Protein AF-A9VCC6-F1 (afdb_monomer_lite)

Structure (mmCIF, N/CA/C/O backbone):
data_AF-A9VCC6-F1
#
_entry.id   AF-A9VCC6-F1
#
loop_
_atom_site.group_PDB
_atom_site.id
_atom_site.type_symbol
_atom_site.label_atom_id
_atom_site.label_alt_id
_atom_site.label_comp_id
_atom_site.label_asym_id
_atom_site.label_entity_id
_atom_site.label_seq_id
_atom_site.pdbx_PDB_ins_code
_atom_site.Cartn_x
_atom_site.Cartn_y
_atom_site.Cartn_z
_atom_site.occupancy
_atom_site.B_iso_or_equiv
_atom_site.auth_seq_id
_atom_site.auth_comp_id
_atom_site.auth_asym_id
_atom_site.auth_atom_id
_atom_site.pdbx_PDB_model_num
ATOM 1 N N . MET A 1 1 ? 28.892 -19.113 26.379 1.00 31.61 1 MET A N 1
ATOM 2 C CA . MET A 1 1 ? 29.834 -18.063 25.938 1.00 31.61 1 MET A CA 1
ATOM 3 C C . MET A 1 1 ? 29.338 -17.506 24.613 1.00 31.61 1 MET A C 1
ATOM 5 O O . MET A 1 1 ? 29.480 -18.173 23.601 1.00 31.61 1 MET A O 1
ATOM 9 N N . ALA A 1 2 ? 28.656 -16.360 24.619 1.00 38.19 2 ALA A N 1
ATOM 10 C CA . ALA A 1 2 ? 28.318 -15.662 23.379 1.00 38.19 2 ALA A CA 1
ATOM 11 C C . ALA A 1 2 ? 29.526 -14.799 23.004 1.00 38.19 2 ALA A C 1
ATOM 13 O O . ALA A 1 2 ? 29.970 -14.008 23.838 1.00 38.19 2 ALA A O 1
ATOM 14 N N . ILE A 1 3 ? 30.080 -14.989 21.805 1.00 47.03 3 ILE A N 1
ATOM 15 C CA . ILE A 1 3 ? 31.127 -14.110 21.268 1.00 47.03 3 ILE A CA 1
ATOM 16 C C . ILE A 1 3 ? 30.560 -12.686 21.306 1.00 47.03 3 ILE A C 1
ATOM 18 O O . ILE A 1 3 ? 29.436 -12.491 20.832 1.00 47.03 3 ILE A O 1
ATOM 22 N N . PRO A 1 4 ? 31.257 -11.704 21.905 1.00 57.25 4 PRO A N 1
ATOM 23 C CA . PRO A 1 4 ? 30.722 -10.359 21.964 1.00 57.25 4 PRO A CA 1
ATOM 24 C C . PRO A 1 4 ? 30.518 -9.869 20.524 1.00 57.25 4 PRO A C 1
ATOM 26 O O . PRO A 1 4 ? 31.445 -9.968 19.722 1.00 57.25 4 PRO A O 1
ATOM 29 N N . PRO A 1 5 ? 29.332 -9.351 20.164 1.00 53.44 5 PRO A N 1
ATOM 30 C CA . PRO A 1 5 ? 29.028 -8.901 18.801 1.00 53.44 5 PRO A CA 1
ATOM 31 C C . PRO A 1 5 ? 30.029 -7.856 18.274 1.00 53.44 5 PRO A C 1
ATOM 33 O O . PRO A 1 5 ? 30.224 -7.741 17.068 1.00 53.44 5 PRO A O 1
ATOM 36 N N . LEU A 1 6 ? 30.732 -7.161 19.176 1.00 54.81 6 LEU A N 1
ATOM 37 C CA . LEU A 1 6 ? 31.874 -6.289 18.890 1.00 54.81 6 LEU A CA 1
ATOM 38 C C . LEU A 1 6 ? 33.010 -7.023 18.146 1.00 54.81 6 LEU A C 1
ATOM 40 O O . LEU A 1 6 ? 33.547 -6.508 17.173 1.00 54.81 6 LEU A O 1
ATOM 44 N N . LEU A 1 7 ? 33.339 -8.246 18.570 1.00 57.81 7 LEU A N 1
ATOM 45 C CA . LEU A 1 7 ? 34.404 -9.080 18.001 1.00 57.81 7 LEU A CA 1
ATOM 46 C C . LEU A 1 7 ? 34.049 -9.562 16.588 1.00 57.81 7 LEU A C 1
ATOM 48 O O . LEU A 1 7 ? 34.931 -9.709 15.751 1.00 57.81 7 LEU A O 1
ATOM 52 N N . VAL A 1 8 ? 32.755 -9.743 16.310 1.00 56.81 8 VAL A N 1
ATOM 53 C CA . VAL A 1 8 ? 32.250 -10.121 14.983 1.00 56.81 8 VAL A CA 1
ATOM 54 C C . VAL A 1 8 ? 32.246 -8.916 14.038 1.00 56.81 8 VAL A C 1
ATOM 56 O O . VAL A 1 8 ? 32.756 -9.017 12.930 1.00 56.81 8 VAL A O 1
ATOM 59 N N . CYS A 1 9 ? 31.782 -7.743 14.491 1.00 55.31 9 CYS A N 1
ATOM 60 C CA . CYS A 1 9 ? 31.846 -6.510 13.696 1.00 55.31 9 CYS A CA 1
ATOM 61 C C . CYS A 1 9 ? 33.290 -6.070 13.401 1.00 55.31 9 CYS A C 1
ATOM 63 O O . CYS A 1 9 ? 33.574 -5.625 12.289 1.00 55.31 9 CYS A O 1
ATOM 65 N N . LEU A 1 10 ? 34.194 -6.197 14.383 1.00 59.91 10 LEU A N 1
ATOM 66 C CA . LEU A 1 10 ? 35.633 -5.990 14.191 1.00 59.91 10 LEU A CA 1
ATOM 67 C C . LEU A 1 10 ? 36.215 -7.021 13.223 1.00 59.91 10 LEU A C 1
ATOM 69 O O . LEU A 1 10 ? 36.972 -6.646 12.332 1.00 59.91 10 LEU A O 1
ATOM 73 N N . GLY A 1 11 ? 35.832 -8.292 13.376 1.00 62.28 11 GLY A N 1
ATOM 74 C CA . GLY A 1 11 ? 36.264 -9.390 12.519 1.00 62.28 11 GLY A CA 1
ATOM 75 C C . GLY A 1 11 ? 35.897 -9.171 11.055 1.00 62.28 11 GLY A C 1
ATOM 76 O O . GLY A 1 11 ? 36.767 -9.291 10.203 1.00 62.28 11 GLY A O 1
ATOM 77 N N . ASP A 1 12 ? 34.659 -8.766 10.766 1.00 60.12 12 ASP A N 1
ATOM 78 C CA . ASP A 1 12 ? 34.152 -8.598 9.400 1.00 60.12 12 ASP A CA 1
ATOM 79 C C . ASP A 1 12 ? 34.855 -7.469 8.633 1.00 60.12 12 ASP A C 1
ATOM 81 O O . ASP A 1 12 ? 35.284 -7.657 7.495 1.00 60.12 12 ASP A O 1
ATOM 85 N N . GLY A 1 13 ? 34.977 -6.273 9.223 1.00 60.00 13 GLY A N 1
ATOM 86 C CA . GLY A 1 13 ? 35.640 -5.167 8.526 1.00 60.00 13 GLY A CA 1
ATOM 87 C C . GLY A 1 13 ? 37.163 -5.320 8.486 1.00 60.00 13 GLY A C 1
ATOM 88 O O . GLY A 1 13 ? 37.767 -4.938 7.487 1.00 60.00 13 GLY A O 1
ATOM 89 N N . ALA A 1 14 ? 37.778 -5.957 9.490 1.00 64.31 14 ALA A N 1
ATOM 90 C CA . ALA A 1 14 ? 39.187 -6.340 9.422 1.00 64.31 14 ALA A CA 1
ATOM 91 C C . ALA A 1 14 ? 39.440 -7.399 8.336 1.00 64.31 14 ALA A C 1
ATOM 93 O O . ALA A 1 14 ? 40.446 -7.306 7.643 1.00 64.31 14 ALA A O 1
ATOM 94 N N . LEU A 1 15 ? 38.517 -8.347 8.125 1.00 64.06 15 LEU A N 1
ATOM 95 C CA . LEU A 1 15 ? 38.598 -9.343 7.050 1.00 64.06 15 LEU A CA 1
ATOM 96 C C . LEU A 1 15 ? 38.548 -8.702 5.665 1.00 64.06 15 LEU A C 1
ATOM 98 O O . LEU A 1 15 ? 39.343 -9.068 4.809 1.00 64.06 15 LEU A O 1
ATOM 102 N N . VAL A 1 16 ? 37.657 -7.730 5.444 1.00 61.69 16 VAL A N 1
ATOM 103 C CA . VAL A 1 16 ? 37.556 -7.019 4.155 1.00 61.69 16 VAL A CA 1
ATOM 104 C C . VAL A 1 16 ? 38.822 -6.203 3.873 1.00 61.69 16 VAL A C 1
ATOM 106 O O . VAL A 1 16 ? 39.319 -6.221 2.749 1.00 61.69 16 VAL A O 1
ATOM 109 N N . ILE A 1 17 ? 39.379 -5.537 4.891 1.00 63.25 17 ILE A N 1
ATOM 110 C CA . ILE A 1 17 ? 40.628 -4.769 4.769 1.00 63.25 17 ILE A CA 1
ATOM 111 C C . ILE A 1 17 ? 41.824 -5.708 4.544 1.00 63.25 17 ILE A C 1
ATOM 113 O O . ILE A 1 17 ? 42.628 -5.468 3.650 1.00 63.25 17 ILE A O 1
ATOM 117 N N . LEU A 1 18 ? 41.922 -6.808 5.295 1.00 63.03 18 LEU A N 1
ATOM 118 C CA . LEU A 1 18 ? 42.978 -7.814 5.150 1.00 63.03 18 LEU A CA 1
ATOM 119 C C . LEU A 1 18 ? 42.931 -8.479 3.769 1.00 63.03 18 LEU A C 1
ATOM 121 O O . LEU A 1 18 ? 43.960 -8.611 3.113 1.00 63.03 18 LEU A O 1
ATOM 125 N N . PHE A 1 19 ? 41.740 -8.860 3.302 1.00 60.66 19 PHE A N 1
ATOM 126 C CA . PHE A 1 19 ? 41.554 -9.460 1.984 1.00 60.66 19 PHE A CA 1
ATOM 127 C C . PHE A 1 19 ? 41.899 -8.459 0.876 1.00 60.66 19 PHE A C 1
ATOM 129 O O . PHE A 1 19 ? 42.545 -8.841 -0.093 1.00 60.66 19 PHE A O 1
ATOM 136 N N . PHE A 1 20 ? 41.578 -7.169 1.042 1.00 61.38 20 PHE A N 1
ATOM 137 C CA . PHE A 1 20 ? 42.035 -6.119 0.130 1.00 61.38 20 PHE A CA 1
ATOM 138 C C . PHE A 1 20 ? 43.553 -5.933 0.146 1.00 61.38 20 PHE A C 1
ATOM 140 O O . PHE A 1 20 ? 44.123 -5.798 -0.920 1.00 61.38 20 PHE A O 1
ATOM 147 N N . PHE A 1 21 ? 44.240 -5.985 1.288 1.00 61.56 21 PHE A N 1
ATOM 148 C CA . PHE A 1 21 ? 45.708 -5.896 1.308 1.00 61.56 21 PHE A CA 1
ATOM 149 C C . PHE A 1 21 ? 46.382 -7.121 0.671 1.00 61.56 21 PHE A C 1
ATOM 151 O O . PHE A 1 21 ? 47.362 -6.970 -0.049 1.00 61.56 21 PHE A O 1
ATOM 158 N N . ILE A 1 22 ? 45.830 -8.322 0.870 1.00 60.31 22 ILE A N 1
ATOM 159 C CA . ILE A 1 22 ? 46.316 -9.557 0.230 1.00 60.31 22 ILE A CA 1
ATOM 160 C C . ILE A 1 22 ? 46.084 -9.523 -1.294 1.00 60.31 22 ILE A C 1
ATOM 162 O O . ILE A 1 22 ? 46.906 -10.022 -2.057 1.00 60.31 22 ILE A O 1
ATOM 166 N N . THR A 1 23 ? 44.979 -8.917 -1.741 1.00 54.88 23 THR A N 1
ATOM 167 C CA . THR A 1 23 ? 44.544 -8.892 -3.151 1.00 54.88 23 THR A CA 1
ATOM 168 C C . THR A 1 23 ? 45.076 -7.683 -3.931 1.00 54.88 23 THR A C 1
ATOM 170 O O . THR A 1 23 ? 45.460 -7.797 -5.092 1.00 54.88 23 THR A O 1
ATOM 173 N N . GLY A 1 24 ? 45.091 -6.517 -3.292 1.00 48.22 24 GLY A N 1
ATOM 174 C CA . GLY A 1 24 ? 45.407 -5.201 -3.844 1.00 48.22 24 GLY A CA 1
ATOM 175 C C . GLY A 1 24 ? 46.899 -4.990 -4.059 1.00 48.22 24 GLY A C 1
ATOM 176 O O . GLY A 1 24 ? 47.271 -4.507 -5.121 1.00 48.22 24 GLY A O 1
ATOM 177 N N . LEU A 1 25 ? 47.761 -5.490 -3.163 1.00 46.91 25 LEU A N 1
ATOM 178 C CA . LEU A 1 25 ? 49.216 -5.462 -3.378 1.00 46.91 25 LEU A CA 1
ATOM 179 C C . LEU A 1 25 ? 49.645 -6.241 -4.631 1.00 46.91 25 LEU A C 1
ATOM 181 O O . LEU A 1 25 ? 50.648 -5.901 -5.245 1.00 46.91 25 LEU A O 1
ATOM 185 N N . HIS A 1 26 ? 48.887 -7.260 -5.049 1.00 45.56 26 HIS A N 1
ATOM 186 C CA . HIS A 1 26 ? 49.185 -8.002 -6.276 1.00 45.56 26 HIS A CA 1
ATOM 187 C C . HIS A 1 26 ? 48.612 -7.334 -7.537 1.00 45.56 26 HIS A C 1
ATOM 189 O O . HIS A 1 26 ? 49.117 -7.569 -8.630 1.00 45.56 26 HIS A O 1
ATOM 195 N N . HIS A 1 27 ? 47.572 -6.502 -7.399 1.00 45.31 27 HIS A N 1
ATOM 196 C CA . HIS A 1 27 ? 46.897 -5.854 -8.526 1.00 45.31 27 HIS A CA 1
ATOM 197 C C . HIS A 1 27 ? 47.436 -4.440 -8.817 1.00 45.31 27 HIS A C 1
ATOM 199 O O . HIS A 1 27 ? 47.524 -4.066 -9.984 1.00 45.31 27 HIS A O 1
ATOM 205 N N . GLU A 1 28 ? 47.863 -3.683 -7.795 1.00 43.59 28 GLU A N 1
ATOM 206 C CA . GLU A 1 28 ? 48.512 -2.365 -7.943 1.00 43.59 28 GLU A CA 1
ATOM 207 C C . GLU A 1 28 ? 49.909 -2.458 -8.566 1.00 43.59 28 GLU A C 1
ATOM 209 O O . GLU A 1 28 ? 50.294 -1.567 -9.322 1.00 43.59 28 GLU A O 1
ATOM 214 N N . HIS A 1 29 ? 50.642 -3.557 -8.346 1.00 42.44 29 HIS A N 1
ATOM 215 C CA . HIS A 1 29 ? 51.931 -3.779 -9.015 1.00 42.44 29 HIS A CA 1
ATOM 216 C C . HIS A 1 29 ? 51.800 -3.811 -10.550 1.00 42.44 29 HIS A C 1
ATOM 218 O O . HIS A 1 29 ? 52.705 -3.361 -11.242 1.00 42.44 29 HIS A O 1
ATOM 224 N N . SER A 1 30 ? 50.655 -4.248 -11.089 1.00 43.59 30 SER A N 1
ATOM 225 C CA . SER A 1 30 ? 50.390 -4.245 -12.537 1.00 43.59 30 SER A CA 1
ATOM 226 C C . SER A 1 30 ? 49.992 -2.870 -13.097 1.00 43.59 30 SER A C 1
ATOM 228 O O . SER A 1 30 ? 50.119 -2.651 -14.298 1.00 43.59 30 SER A O 1
ATOM 230 N N . TYR A 1 31 ? 49.506 -1.950 -12.255 1.00 41.91 31 TYR A N 1
ATOM 231 C CA . TYR A 1 31 ? 49.148 -0.578 -12.651 1.00 41.91 31 TYR A CA 1
ATOM 232 C C . TYR A 1 31 ? 50.331 0.393 -12.552 1.00 41.91 31 TYR A C 1
ATOM 234 O O . TYR A 1 31 ? 50.382 1.360 -13.305 1.00 41.91 31 TYR A O 1
ATOM 242 N N . LEU A 1 32 ? 51.282 0.137 -11.648 1.00 41.12 32 LEU A N 1
ATOM 243 C CA . LEU A 1 32 ? 52.477 0.969 -11.472 1.00 41.12 32 LEU A CA 1
ATOM 244 C C . LEU A 1 32 ? 53.580 0.691 -12.510 1.00 41.12 32 LEU A C 1
ATOM 246 O O . LEU A 1 32 ? 54.436 1.548 -12.711 1.00 41.12 32 LEU A O 1
ATOM 250 N N . GLU A 1 33 ? 53.570 -0.471 -13.173 1.00 45.19 33 GLU A N 1
ATOM 251 C CA . GLU A 1 33 ? 54.563 -0.831 -14.205 1.00 45.19 33 GLU A CA 1
ATOM 252 C C . GLU A 1 33 ? 54.207 -0.351 -15.623 1.00 45.19 33 GLU A C 1
ATOM 254 O O . GLU A 1 33 ? 55.092 -0.275 -16.473 1.00 45.19 33 GLU A O 1
ATOM 259 N N . ASN A 1 34 ? 52.949 0.015 -15.891 1.00 42.81 34 ASN A N 1
ATOM 260 C CA . ASN A 1 34 ? 52.529 0.559 -17.185 1.00 42.81 34 ASN A CA 1
ATOM 261 C C . ASN A 1 34 ? 52.329 2.079 -17.095 1.00 42.81 34 ASN A C 1
ATOM 263 O O . ASN A 1 34 ? 51.709 2.576 -16.160 1.00 42.81 34 ASN A O 1
ATOM 267 N N . GLU A 1 35 ? 52.761 2.816 -18.124 1.00 45.59 35 GLU A N 1
ATOM 268 C CA . GLU A 1 35 ? 52.581 4.271 -18.339 1.00 45.59 35 GLU A CA 1
ATOM 269 C C . GLU A 1 35 ? 51.103 4.756 -18.387 1.00 45.59 35 GLU A C 1
ATOM 271 O O . GLU A 1 35 ? 50.811 5.857 -18.846 1.00 45.59 35 GLU A O 1
ATOM 276 N N . GLN A 1 36 ? 50.142 3.967 -17.899 1.00 45.56 36 GLN A N 1
ATOM 277 C CA . GLN A 1 36 ? 48.704 4.259 -17.861 1.00 45.56 36 GLN A CA 1
ATOM 278 C C . GLN A 1 36 ? 48.214 4.794 -16.504 1.00 45.56 36 GLN A C 1
ATOM 280 O O . GLN A 1 36 ? 47.010 4.856 -16.263 1.00 45.56 36 GLN A O 1
ATOM 285 N N . ALA A 1 37 ? 49.111 5.251 -15.624 1.00 46.34 37 ALA A N 1
ATOM 286 C CA . ALA A 1 37 ? 48.737 5.882 -14.351 1.00 46.34 37 ALA A CA 1
ATOM 287 C C . ALA A 1 37 ? 47.872 7.159 -14.508 1.00 46.34 37 ALA A C 1
ATOM 289 O O . ALA A 1 37 ? 47.308 7.645 -13.529 1.00 46.34 37 ALA A O 1
ATOM 290 N N . ALA A 1 38 ? 47.753 7.705 -15.725 1.00 44.38 38 ALA A N 1
ATOM 291 C CA . ALA A 1 38 ? 46.921 8.868 -16.030 1.00 44.38 38 ALA A CA 1
ATOM 292 C C . ALA A 1 38 ? 45.424 8.545 -16.242 1.00 44.38 38 ALA A C 1
ATOM 294 O O . ALA A 1 38 ? 44.605 9.450 -16.099 1.00 44.38 38 ALA A O 1
ATOM 295 N N . ASP A 1 39 ? 45.053 7.285 -16.507 1.00 43.72 39 ASP A N 1
ATOM 296 C CA . ASP A 1 39 ? 43.662 6.843 -16.731 1.00 43.72 39 ASP A CA 1
ATOM 297 C C . ASP A 1 39 ? 43.071 6.145 -15.485 1.00 43.72 39 ASP A C 1
ATOM 299 O O . ASP A 1 39 ? 42.399 5.114 -15.560 1.00 43.72 39 ASP A O 1
ATOM 303 N N . TYR A 1 40 ? 43.315 6.701 -14.293 1.00 43.12 40 TYR A N 1
ATOM 304 C CA . TYR A 1 40 ? 42.659 6.239 -13.065 1.00 43.12 40 TYR A CA 1
ATOM 305 C C . TYR A 1 40 ? 41.189 6.692 -13.046 1.00 43.12 40 TYR A C 1
ATOM 307 O O . TYR A 1 40 ? 40.864 7.807 -12.631 1.00 43.12 40 TYR A O 1
ATOM 315 N N . ALA A 1 41 ? 40.285 5.823 -13.500 1.00 51.12 41 ALA A N 1
ATOM 316 C CA . ALA A 1 41 ? 38.843 6.025 -13.393 1.00 51.12 41 ALA A CA 1
ATOM 317 C C . ALA A 1 41 ? 38.304 5.377 -12.105 1.00 51.12 41 ALA A C 1
ATOM 319 O O . ALA A 1 41 ? 38.488 4.186 -11.859 1.00 51.12 41 ALA A O 1
ATOM 320 N N . TRP A 1 42 ? 37.588 6.152 -11.285 1.00 45.91 42 TRP A N 1
ATOM 321 C CA . TRP A 1 42 ? 36.955 5.692 -10.034 1.00 45.91 42 TRP A CA 1
ATOM 322 C C . TRP A 1 42 ? 35.971 4.520 -10.232 1.00 45.91 42 TRP A C 1
ATOM 324 O O . TRP A 1 42 ? 35.664 3.769 -9.304 1.00 45.91 42 TRP A O 1
ATOM 334 N N . ASP A 1 43 ? 35.522 4.325 -11.466 1.00 46.12 43 ASP A N 1
ATOM 335 C CA . ASP A 1 43 ? 34.485 3.374 -11.845 1.00 46.12 43 ASP A CA 1
ATOM 336 C C . ASP A 1 43 ? 34.975 1.913 -11.797 1.00 46.12 43 ASP A C 1
ATOM 338 O O . ASP A 1 43 ? 34.204 1.015 -11.451 1.00 46.12 43 ASP A O 1
ATOM 342 N N . THR A 1 44 ? 36.270 1.674 -12.044 1.00 53.34 44 THR A N 1
ATOM 343 C CA . THR A 1 44 ? 36.888 0.333 -12.102 1.00 53.34 44 THR A CA 1
ATOM 344 C C . THR A 1 44 ? 37.612 -0.067 -10.810 1.00 53.34 44 THR A C 1
ATOM 346 O O . THR A 1 44 ? 37.958 -1.234 -10.618 1.00 53.34 44 THR A O 1
ATOM 349 N N . SER A 1 45 ? 37.811 0.869 -9.875 1.00 60.06 45 SER A N 1
ATOM 350 C CA . SER A 1 45 ? 38.584 0.643 -8.646 1.00 60.06 45 SER A CA 1
ATOM 351 C C . SER A 1 45 ? 37.754 0.011 -7.520 1.00 60.06 45 SER A C 1
ATOM 353 O O . SER A 1 45 ? 36.659 0.461 -7.188 1.00 60.06 45 SER A O 1
ATOM 355 N N . LEU A 1 46 ? 38.279 -1.016 -6.843 1.00 63.72 46 LEU A N 1
ATOM 356 C CA . LEU A 1 46 ? 37.646 -1.615 -5.651 1.00 63.72 46 LEU A CA 1
ATOM 357 C C . LEU A 1 46 ? 37.826 -0.779 -4.371 1.00 63.72 46 LEU A C 1
ATOM 359 O O . LEU A 1 46 ? 37.230 -1.098 -3.338 1.00 63.72 46 LEU A O 1
ATOM 363 N N . LEU A 1 47 ? 38.613 0.296 -4.443 1.00 64.25 47 LEU A N 1
ATOM 364 C CA . LEU A 1 47 ? 39.006 1.123 -3.305 1.00 64.25 47 LEU A CA 1
ATOM 365 C C . LEU A 1 47 ? 37.788 1.734 -2.589 1.00 64.25 47 LEU A C 1
ATOM 367 O O . LEU A 1 47 ? 37.732 1.716 -1.361 1.00 64.25 47 LEU A O 1
ATOM 371 N N . ASP A 1 48 ? 36.749 2.140 -3.322 1.00 68.19 48 ASP A N 1
ATOM 372 C CA . ASP A 1 48 ? 35.525 2.705 -2.730 1.00 68.19 48 ASP A CA 1
ATOM 373 C C . ASP A 1 48 ? 34.772 1.715 -1.838 1.00 68.19 48 ASP A C 1
ATOM 375 O O . ASP A 1 48 ? 34.244 2.088 -0.791 1.00 68.19 48 ASP A O 1
ATOM 379 N N . VAL A 1 49 ? 34.728 0.434 -2.225 1.00 67.62 49 VAL A N 1
ATOM 380 C CA . VAL A 1 49 ? 34.036 -0.614 -1.453 1.00 67.62 49 VAL A CA 1
ATOM 381 C C . VAL A 1 49 ? 34.766 -0.857 -0.135 1.00 67.62 49 VAL A C 1
ATOM 383 O O . VAL A 1 49 ? 34.132 -1.074 0.899 1.00 67.62 49 VAL A O 1
ATOM 386 N N . VAL A 1 50 ? 36.095 -0.764 -0.158 1.00 65.25 50 VAL A N 1
ATOM 387 C CA . VAL A 1 50 ? 36.964 -0.953 1.007 1.00 65.25 50 VAL A CA 1
ATOM 388 C C . VAL A 1 50 ? 36.920 0.256 1.930 1.00 65.25 50 VAL A C 1
ATOM 390 O O . VAL A 1 50 ? 36.742 0.088 3.136 1.00 65.25 50 VAL A O 1
ATOM 393 N N . VAL A 1 51 ? 36.984 1.471 1.383 1.00 71.00 51 VAL A N 1
ATOM 394 C CA . VAL A 1 51 ? 36.815 2.712 2.149 1.00 71.00 51 VAL A CA 1
ATOM 395 C C . VAL A 1 51 ? 35.437 2.742 2.806 1.00 71.00 51 VAL A C 1
ATOM 397 O O . VAL A 1 51 ? 35.332 2.997 4.006 1.00 71.00 51 VAL A O 1
ATOM 400 N N . LEU A 1 52 ? 34.376 2.390 2.073 1.00 73.12 52 LEU A N 1
ATOM 401 C CA . LEU A 1 52 ? 33.020 2.327 2.613 1.00 73.12 52 LEU A CA 1
ATOM 402 C C . LEU A 1 52 ? 32.884 1.257 3.711 1.00 73.12 52 LEU A C 1
ATOM 404 O O . LEU A 1 52 ? 32.212 1.493 4.717 1.00 73.12 52 LEU A O 1
ATOM 408 N N . ALA A 1 53 ? 33.541 0.101 3.562 1.00 67.81 53 ALA A N 1
ATOM 409 C CA . ALA A 1 53 ? 33.581 -0.937 4.592 1.00 67.81 53 ALA A CA 1
ATOM 410 C C . ALA A 1 53 ? 34.349 -0.488 5.851 1.00 67.81 53 ALA A C 1
ATOM 412 O O . ALA A 1 53 ? 33.892 -0.756 6.966 1.00 67.81 53 ALA A O 1
ATOM 413 N N . GLY A 1 54 ? 35.462 0.235 5.687 1.00 67.69 54 GLY A N 1
ATOM 414 C CA . GLY A 1 54 ? 36.249 0.807 6.783 1.00 67.69 54 GLY A CA 1
ATOM 415 C C . GLY A 1 54 ? 35.494 1.898 7.546 1.00 67.69 54 GLY A C 1
ATOM 416 O O . GLY A 1 54 ? 35.390 1.842 8.772 1.00 67.69 54 GLY A O 1
ATOM 417 N N . VAL A 1 55 ? 34.872 2.839 6.829 1.00 76.50 55 VAL A N 1
ATOM 418 C CA . VAL A 1 55 ? 34.017 3.887 7.415 1.00 76.50 55 VAL A CA 1
ATOM 419 C C . VAL A 1 55 ? 32.827 3.268 8.150 1.00 76.50 55 VAL A C 1
ATOM 421 O O . VAL A 1 55 ? 32.519 3.659 9.277 1.00 76.50 55 VAL A O 1
ATOM 424 N N . ARG A 1 56 ? 32.188 2.247 7.563 1.00 79.81 56 ARG A N 1
ATOM 425 C CA . ARG A 1 56 ? 31.118 1.487 8.223 1.00 79.81 56 ARG A CA 1
ATOM 426 C C . ARG A 1 56 ? 31.599 0.859 9.531 1.00 79.81 56 ARG A C 1
ATOM 428 O O . ARG A 1 56 ? 30.903 0.981 10.536 1.00 79.81 56 ARG A O 1
ATOM 435 N N . LEU A 1 57 ? 32.757 0.197 9.533 1.00 75.38 57 LEU A N 1
ATOM 436 C CA . LEU A 1 57 ? 33.321 -0.420 10.736 1.00 75.38 57 LEU A CA 1
ATOM 437 C C . LEU A 1 57 ? 33.578 0.620 11.836 1.00 75.38 57 LEU A C 1
ATOM 439 O O . LEU A 1 57 ? 33.186 0.389 12.979 1.00 75.38 57 LEU A O 1
ATOM 443 N N . ALA A 1 58 ? 34.153 1.775 11.492 1.00 73.94 58 ALA A N 1
ATOM 444 C CA . ALA A 1 58 ? 34.418 2.858 12.440 1.00 73.94 58 ALA A CA 1
ATOM 445 C C . ALA A 1 58 ? 33.131 3.457 13.039 1.00 73.94 58 ALA A C 1
ATOM 447 O O . ALA A 1 58 ? 33.049 3.708 14.241 1.00 73.94 58 ALA A O 1
ATOM 448 N N . ILE A 1 59 ? 32.093 3.654 12.221 1.00 78.81 59 ILE A N 1
ATOM 449 C CA . ILE A 1 59 ? 30.814 4.201 12.694 1.00 78.81 59 ILE A CA 1
ATOM 450 C C . ILE A 1 59 ? 30.085 3.189 13.587 1.00 78.81 59 ILE A C 1
ATOM 452 O O . ILE A 1 59 ? 29.567 3.557 14.643 1.00 78.81 59 ILE A O 1
ATOM 456 N N . LEU A 1 60 ? 30.051 1.909 13.203 1.00 76.19 60 LEU A N 1
ATOM 457 C CA . LEU A 1 60 ? 29.389 0.872 13.996 1.00 76.19 60 LEU A CA 1
ATOM 458 C C . LEU A 1 60 ? 30.101 0.621 15.331 1.00 76.19 60 LEU A C 1
ATOM 460 O O . LEU A 1 60 ? 29.420 0.441 16.341 1.00 76.19 60 LEU A O 1
ATOM 464 N N . SER A 1 61 ? 31.437 0.653 15.364 1.00 71.06 61 SER A N 1
ATOM 465 C CA . SER A 1 61 ? 32.201 0.514 16.610 1.00 71.06 61 SER A CA 1
ATOM 466 C C . SER A 1 61 ? 31.961 1.695 17.558 1.00 71.06 61 SER A C 1
ATOM 468 O O . SER A 1 61 ? 31.717 1.480 18.746 1.00 71.06 61 SER A O 1
ATOM 470 N N . ALA A 1 62 ? 31.911 2.927 17.039 1.00 76.12 62 ALA A N 1
ATOM 471 C CA . ALA A 1 62 ? 31.598 4.120 17.825 1.00 76.12 62 ALA A CA 1
ATOM 472 C C . ALA A 1 62 ? 30.167 4.092 18.396 1.00 76.12 62 ALA A C 1
ATOM 474 O O . ALA A 1 62 ? 29.960 4.369 19.579 1.00 76.12 62 ALA A O 1
ATOM 475 N N . ILE A 1 63 ? 29.175 3.705 17.582 1.00 77.88 63 ILE A N 1
ATOM 476 C CA . ILE A 1 63 ? 27.777 3.541 18.020 1.00 77.88 63 ILE A CA 1
ATOM 477 C C . ILE A 1 63 ? 27.670 2.489 19.123 1.00 77.88 63 ILE A C 1
ATOM 479 O O . ILE A 1 63 ? 26.914 2.669 20.080 1.00 77.88 63 ILE A O 1
ATOM 483 N N . TRP A 1 64 ? 28.422 1.398 18.992 1.00 73.88 64 TRP A N 1
ATOM 484 C CA . TRP A 1 64 ? 28.422 0.315 19.961 1.00 73.88 64 TRP A CA 1
ATOM 485 C C . TRP A 1 64 ? 29.019 0.746 21.305 1.00 73.88 64 TRP A C 1
ATOM 487 O O . TRP A 1 64 ? 28.358 0.587 22.329 1.00 73.88 64 TRP A O 1
ATOM 497 N N . LEU A 1 65 ? 30.199 1.377 21.297 1.00 73.75 65 LEU A N 1
ATOM 498 C CA . LEU A 1 65 ? 30.842 1.919 22.502 1.00 73.75 65 LEU A CA 1
ATOM 499 C C . LEU A 1 65 ? 29.945 2.942 23.211 1.00 73.75 65 LEU A C 1
ATOM 501 O O . LEU A 1 65 ? 29.793 2.913 24.432 1.00 73.75 65 LEU A O 1
ATOM 505 N N . TYR A 1 66 ? 29.288 3.814 22.441 1.00 78.44 66 TYR A N 1
ATOM 506 C CA . TYR A 1 66 ? 28.337 4.781 22.983 1.00 78.44 66 TYR A CA 1
ATOM 507 C C . TYR A 1 66 ? 27.123 4.104 23.634 1.00 78.44 66 TYR A C 1
ATOM 509 O O . TYR A 1 66 ? 26.688 4.495 24.722 1.00 78.44 66 TYR A O 1
ATOM 517 N N . ALA A 1 67 ? 26.561 3.083 22.979 1.00 72.56 67 ALA A N 1
ATOM 518 C CA . ALA A 1 67 ? 25.424 2.338 23.503 1.00 72.56 67 ALA A CA 1
ATOM 519 C C . ALA A 1 67 ? 25.785 1.564 24.778 1.00 72.56 67 ALA A C 1
ATOM 521 O O . ALA A 1 67 ? 25.007 1.598 25.730 1.00 72.56 67 ALA A O 1
ATOM 522 N N . GLU A 1 68 ? 26.954 0.921 24.824 1.00 71.69 68 GLU A N 1
ATOM 523 C CA . GLU A 1 68 ? 27.427 0.193 26.004 1.00 71.69 68 GLU A CA 1
ATOM 524 C C . GLU A 1 68 ? 27.649 1.135 27.191 1.00 71.69 68 GLU A C 1
ATOM 526 O O . GLU A 1 68 ? 27.123 0.884 28.274 1.00 71.69 68 GLU A O 1
ATOM 531 N N . HI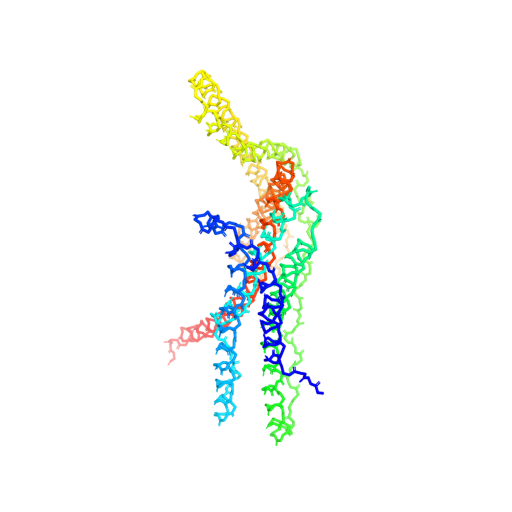S A 1 69 ? 28.302 2.281 26.974 1.00 75.38 69 HIS A N 1
ATOM 532 C CA . HIS A 1 69 ? 28.499 3.284 28.022 1.00 75.38 69 HIS A CA 1
ATOM 533 C C . HIS A 1 69 ? 27.168 3.775 28.619 1.00 75.38 69 HIS A C 1
ATOM 535 O O . HIS A 1 69 ? 27.023 3.897 29.836 1.00 75.38 69 HIS A O 1
ATOM 541 N N . LYS A 1 70 ? 26.156 4.008 27.772 1.00 74.44 70 LYS A N 1
ATOM 542 C CA . LYS A 1 70 ? 24.815 4.412 28.220 1.00 74.44 70 LYS A CA 1
ATOM 543 C C . LYS A 1 70 ? 24.061 3.309 28.963 1.00 74.44 70 LYS A C 1
ATOM 545 O O . LYS A 1 70 ? 2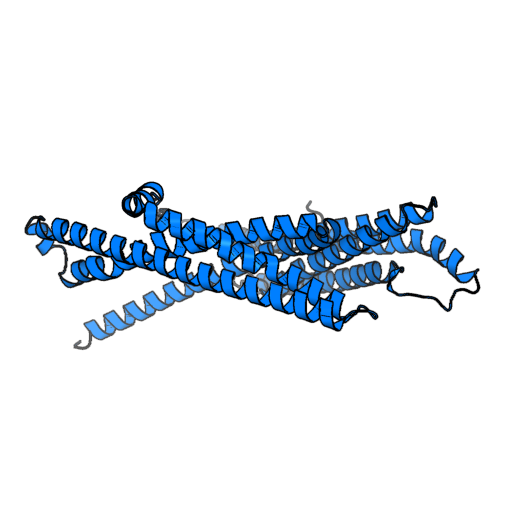3.321 3.624 29.892 1.00 74.44 70 LYS A O 1
ATOM 550 N N . VAL A 1 71 ? 24.231 2.045 28.574 1.00 69.25 71 VAL A N 1
ATOM 551 C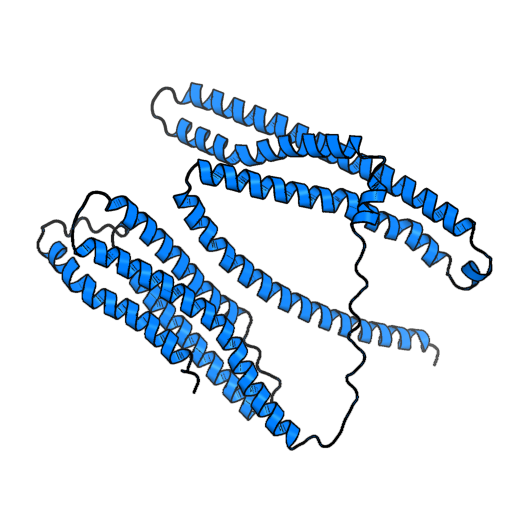 CA . VAL A 1 71 ? 23.643 0.902 29.291 1.00 69.25 71 VAL A CA 1
ATOM 552 C C . VAL A 1 71 ? 24.273 0.758 30.674 1.00 69.25 71 VAL A C 1
ATOM 554 O O . VAL A 1 71 ? 23.531 0.636 31.644 1.00 69.25 71 VAL A O 1
ATOM 557 N N . SER A 1 72 ? 25.601 0.850 30.789 1.00 69.25 72 SER A N 1
ATOM 558 C CA . SER A 1 72 ? 26.301 0.779 32.080 1.00 69.25 72 SER A CA 1
ATOM 559 C C . SER A 1 72 ? 25.852 1.885 33.038 1.00 69.25 72 SER A C 1
ATOM 561 O O . SER A 1 72 ? 25.504 1.598 34.178 1.00 69.25 72 SER A O 1
ATOM 563 N N . GLN A 1 73 ? 25.726 3.126 32.551 1.00 74.62 73 GLN A N 1
ATOM 564 C CA . GLN A 1 73 ? 25.191 4.236 33.354 1.00 74.62 73 GLN A CA 1
ATOM 565 C C . GLN A 1 73 ? 23.732 4.035 33.788 1.00 74.62 73 GLN A C 1
ATOM 567 O O . GLN A 1 73 ? 23.326 4.535 34.834 1.00 74.62 73 GLN A O 1
ATOM 572 N N . ALA A 1 74 ? 22.914 3.367 32.971 1.00 68.44 74 ALA A N 1
ATOM 573 C CA . ALA A 1 74 ? 21.520 3.096 33.314 1.00 68.44 74 ALA A CA 1
ATOM 574 C C . ALA A 1 74 ? 21.389 1.999 34.380 1.00 68.44 74 ALA A C 1
ATOM 576 O O . ALA A 1 74 ? 20.470 2.065 35.190 1.00 68.44 74 ALA A O 1
ATOM 577 N N . ILE A 1 75 ? 22.300 1.019 34.374 1.00 65.88 75 ILE A N 1
ATOM 578 C CA . ILE A 1 75 ? 22.382 -0.035 35.393 1.00 65.88 75 ILE A CA 1
ATOM 579 C C . ILE A 1 75 ? 22.836 0.556 36.734 1.00 65.88 75 ILE A C 1
ATOM 581 O O . ILE A 1 75 ? 22.212 0.284 37.746 1.00 65.88 75 ILE A O 1
ATOM 585 N N . GLU A 1 76 ? 23.854 1.420 36.739 1.00 73.19 76 GLU A N 1
ATOM 586 C CA . GLU A 1 76 ? 24.380 2.047 37.964 1.00 73.19 76 GLU A CA 1
ATOM 587 C C . GLU A 1 76 ? 23.367 2.969 38.669 1.00 73.19 76 GLU A C 1
ATOM 589 O O . GLU A 1 76 ? 23.436 3.175 39.875 1.00 73.19 76 GLU A O 1
ATOM 594 N N . LYS A 1 77 ? 22.413 3.531 37.919 1.00 74.31 77 LYS A N 1
ATOM 595 C CA . LYS A 1 77 ? 21.411 4.479 38.433 1.00 74.31 77 LYS A CA 1
ATOM 596 C C . LYS A 1 77 ? 20.057 3.847 38.772 1.00 74.31 77 LYS A C 1
ATOM 598 O O . LYS A 1 77 ? 19.106 4.602 38.968 1.00 74.31 77 LYS A O 1
ATOM 603 N N . ASP A 1 78 ? 19.936 2.515 38.744 1.00 63.47 78 ASP A N 1
ATOM 604 C CA . ASP A 1 78 ? 18.659 1.782 38.871 1.00 63.47 78 ASP A CA 1
ATOM 605 C C . ASP A 1 78 ? 17.530 2.373 38.001 1.00 63.47 78 ASP A C 1
ATOM 607 O O . ASP A 1 78 ? 16.344 2.388 38.341 1.00 63.47 78 ASP A O 1
ATOM 611 N N . ALA A 1 79 ? 17.901 2.911 36.837 1.00 59.97 79 ALA A N 1
ATOM 612 C CA . ALA A 1 79 ? 16.971 3.600 35.963 1.00 59.97 79 ALA A CA 1
ATOM 613 C C . ALA A 1 79 ? 16.176 2.597 35.112 1.00 59.97 79 ALA A C 1
ATOM 615 O O . ALA A 1 79 ? 16.642 1.505 34.775 1.00 59.97 79 ALA A O 1
ATOM 616 N N . ALA A 1 80 ? 14.970 2.997 34.690 1.00 58.72 80 ALA A N 1
ATOM 617 C CA . ALA A 1 80 ? 14.157 2.218 33.758 1.00 58.72 80 ALA A CA 1
ATOM 618 C C . ALA A 1 80 ? 14.959 1.792 32.507 1.00 58.72 80 ALA A C 1
ATOM 620 O O . ALA A 1 80 ? 15.819 2.530 32.028 1.00 58.72 80 ALA A O 1
ATOM 621 N N . ILE A 1 81 ? 14.630 0.610 31.960 1.00 60.00 81 ILE A N 1
ATOM 622 C CA . ILE A 1 81 ? 15.315 -0.050 30.828 1.00 60.00 81 ILE A CA 1
ATOM 623 C C . ILE A 1 81 ? 15.789 0.962 29.774 1.00 60.00 81 ILE A C 1
ATOM 625 O O . ILE A 1 81 ? 14.961 1.636 29.145 1.00 60.00 81 ILE A O 1
ATOM 629 N N . TYR A 1 82 ? 17.104 1.013 29.526 1.00 62.03 82 TYR A N 1
ATOM 630 C CA . TYR A 1 82 ? 17.678 1.902 28.521 1.00 62.03 82 TYR A CA 1
ATOM 631 C C . TYR A 1 82 ? 17.154 1.495 27.145 1.00 62.03 82 TYR A C 1
ATOM 633 O O . TYR A 1 82 ? 17.348 0.372 26.669 1.00 62.03 82 TYR A O 1
ATOM 641 N N . ARG A 1 83 ? 16.447 2.417 26.493 1.00 60.72 83 ARG A N 1
ATOM 642 C CA . ARG A 1 83 ? 16.006 2.252 25.111 1.00 60.72 83 ARG A CA 1
ATOM 643 C C . ARG A 1 83 ? 16.941 3.079 24.238 1.00 60.72 83 ARG A C 1
ATOM 645 O O . ARG A 1 83 ? 16.857 4.304 24.317 1.00 60.72 83 ARG A O 1
ATOM 652 N N . PRO A 1 84 ? 17.809 2.453 23.419 1.00 62.56 84 PRO A N 1
ATOM 653 C CA . PRO A 1 84 ? 18.649 3.213 22.506 1.00 62.56 84 PRO A CA 1
ATOM 654 C C . PRO A 1 84 ? 17.773 4.103 21.625 1.00 62.56 84 PRO A C 1
ATOM 656 O O . PRO A 1 84 ? 16.657 3.720 21.252 1.00 62.56 84 PRO A O 1
ATOM 659 N N . SER A 1 85 ? 18.266 5.309 21.337 1.00 66.19 85 SER A N 1
ATOM 660 C CA . SER A 1 85 ? 17.531 6.258 20.510 1.00 66.19 85 SER A CA 1
ATOM 661 C C . SER A 1 85 ? 17.262 5.642 19.135 1.00 66.19 85 SER A C 1
ATOM 663 O O . SER A 1 85 ? 18.072 4.895 18.583 1.00 66.19 85 SER A O 1
ATOM 665 N N . ILE A 1 86 ? 16.094 5.958 18.583 1.00 62.31 86 ILE A N 1
ATOM 666 C CA . ILE A 1 86 ? 15.629 5.470 17.274 1.00 62.31 86 ILE A CA 1
ATOM 667 C C . ILE A 1 86 ? 16.685 5.748 16.198 1.00 62.31 86 ILE A C 1
ATOM 669 O O . ILE A 1 86 ? 16.947 4.921 15.330 1.00 62.31 86 ILE A O 1
ATOM 673 N N . PHE A 1 87 ? 17.335 6.902 16.319 1.00 65.56 87 PHE A N 1
ATOM 674 C CA . PHE A 1 87 ? 18.399 7.360 15.444 1.00 65.56 87 PHE A CA 1
ATOM 675 C C . PHE A 1 87 ? 19.593 6.393 15.407 1.00 65.56 87 PHE A C 1
ATOM 677 O O . PHE A 1 87 ? 20.030 6.002 14.328 1.00 65.56 87 PHE A O 1
ATOM 684 N N . LEU A 1 88 ? 20.056 5.915 16.568 1.00 70.00 88 LEU A N 1
ATOM 685 C CA . LEU A 1 88 ? 21.168 4.961 16.657 1.00 70.00 88 LEU A CA 1
ATOM 686 C C . LEU A 1 88 ? 20.824 3.613 16.010 1.00 70.00 88 LEU A C 1
ATOM 688 O O . LEU A 1 88 ? 21.674 3.005 15.370 1.00 70.00 88 LEU A O 1
ATOM 692 N N . GLN A 1 89 ? 19.575 3.154 16.129 1.00 68.69 89 GLN A N 1
ATOM 693 C CA . GLN A 1 89 ? 19.131 1.890 15.525 1.00 68.69 89 GLN A CA 1
ATOM 694 C C . GLN A 1 89 ? 18.965 1.986 14.009 1.00 68.69 89 GLN A C 1
ATOM 696 O O . GLN A 1 89 ? 19.314 1.046 13.297 1.00 68.69 89 GLN A O 1
ATOM 701 N N . ILE A 1 90 ? 18.461 3.118 13.515 1.00 68.94 90 ILE A N 1
ATOM 702 C CA . ILE A 1 90 ? 18.363 3.378 12.078 1.00 68.94 90 ILE A CA 1
ATOM 703 C C . ILE A 1 90 ? 19.758 3.397 11.455 1.00 68.94 90 ILE A C 1
ATOM 705 O O . ILE A 1 90 ? 19.948 2.781 10.413 1.00 68.94 90 ILE A O 1
ATOM 709 N N . ILE A 1 91 ? 20.745 4.029 12.097 1.00 73.12 91 ILE A N 1
ATOM 710 C CA . ILE A 1 91 ? 22.118 4.066 11.574 1.00 73.12 91 ILE A CA 1
ATOM 711 C C . ILE A 1 91 ? 22.779 2.686 11.664 1.00 73.12 91 ILE A C 1
ATOM 713 O O . ILE A 1 91 ? 23.357 2.226 10.682 1.00 73.12 91 ILE A O 1
ATOM 717 N N . ALA A 1 92 ? 22.640 1.989 12.797 1.00 69.81 92 ALA A N 1
ATOM 718 C CA . ALA A 1 92 ? 23.250 0.676 13.011 1.00 69.81 92 ALA A CA 1
ATOM 719 C C . ALA A 1 92 ? 22.748 -0.409 12.044 1.00 69.81 92 ALA A C 1
ATOM 721 O O . ALA A 1 92 ? 23.460 -1.376 11.799 1.00 69.81 92 ALA A O 1
ATOM 722 N N . VAL A 1 93 ? 21.535 -0.263 11.503 1.00 70.94 93 VAL A N 1
ATOM 723 C CA . VAL A 1 93 ? 20.945 -1.204 10.536 1.00 70.94 93 VAL A CA 1
ATOM 724 C C . VAL A 1 93 ? 21.040 -0.668 9.105 1.00 70.94 93 VAL A C 1
ATOM 726 O O . VAL A 1 93 ? 21.395 -1.402 8.188 1.00 70.94 93 VAL A O 1
ATOM 729 N N . GLY A 1 94 ? 20.762 0.619 8.901 1.00 70.88 94 GLY A N 1
ATOM 730 C CA . GLY A 1 94 ? 20.713 1.253 7.585 1.00 70.88 94 GLY A CA 1
ATOM 731 C C . GLY A 1 94 ? 22.079 1.396 6.917 1.00 70.88 94 GLY A C 1
ATOM 732 O O . GLY A 1 94 ? 22.186 1.143 5.721 1.00 70.88 94 GLY A O 1
ATOM 733 N N . LEU A 1 95 ? 23.128 1.737 7.672 1.00 77.62 95 LEU A N 1
ATOM 734 C CA . LEU A 1 95 ? 24.479 1.899 7.126 1.00 77.62 95 LEU A CA 1
ATOM 735 C C . LEU A 1 95 ? 25.073 0.577 6.583 1.00 77.62 95 LEU A C 1
ATOM 737 O O . LEU A 1 95 ? 25.555 0.581 5.448 1.00 77.62 95 LEU A O 1
ATOM 741 N N . PRO A 1 96 ? 25.000 -0.569 7.299 1.00 73.25 96 PRO A N 1
ATOM 742 C CA . PRO A 1 96 ? 25.389 -1.861 6.735 1.00 73.25 96 PRO A CA 1
ATOM 743 C C . PRO A 1 96 ? 24.595 -2.244 5.490 1.00 73.25 96 PRO A C 1
ATOM 745 O O . PRO A 1 96 ? 25.169 -2.750 4.533 1.00 73.25 96 PRO A O 1
ATOM 748 N N . LEU A 1 97 ? 23.292 -1.968 5.465 1.00 71.38 97 LEU A N 1
ATOM 749 C CA . LEU A 1 97 ? 22.434 -2.343 4.343 1.00 71.38 97 LEU A CA 1
ATOM 750 C C . LEU A 1 97 ? 22.692 -1.495 3.092 1.00 71.38 97 LEU A C 1
ATOM 752 O O . LEU A 1 97 ? 22.731 -2.035 1.990 1.00 71.38 97 LEU A O 1
ATOM 756 N N . ALA A 1 98 ? 22.925 -0.191 3.253 1.00 71.94 98 ALA A N 1
ATOM 757 C CA . ALA A 1 98 ? 23.332 0.682 2.152 1.00 71.94 98 ALA A CA 1
ATOM 758 C C . ALA A 1 98 ? 24.706 0.272 1.595 1.00 71.94 98 ALA A C 1
ATOM 760 O O . ALA A 1 98 ? 24.892 0.191 0.382 1.00 71.94 98 ALA A O 1
ATOM 761 N N . SER A 1 99 ? 25.642 -0.070 2.484 1.00 75.19 99 SER A N 1
ATOM 762 C CA . SER A 1 99 ? 26.953 -0.609 2.115 1.00 75.19 99 SER A CA 1
ATOM 763 C C . SER A 1 99 ? 26.844 -1.954 1.381 1.00 75.19 99 SER A C 1
ATOM 765 O O . SER A 1 99 ? 27.531 -2.147 0.380 1.00 75.19 99 SER A O 1
ATOM 767 N N . ALA A 1 100 ? 25.947 -2.850 1.810 1.00 71.69 100 ALA A N 1
ATOM 768 C CA . ALA A 1 100 ? 25.680 -4.127 1.143 1.00 71.69 100 ALA A CA 1
ATOM 769 C C . ALA A 1 100 ? 25.130 -3.927 -0.275 1.00 71.69 100 ALA A C 1
ATOM 771 O O . ALA A 1 100 ? 25.593 -4.573 -1.211 1.00 71.69 100 ALA A O 1
ATOM 772 N N . ALA A 1 101 ? 24.161 -3.021 -0.433 1.00 70.50 101 ALA A N 1
ATOM 773 C CA . ALA A 1 101 ? 23.545 -2.717 -1.721 1.00 70.50 101 ALA A CA 1
ATOM 774 C C . ALA A 1 101 ? 24.563 -2.128 -2.711 1.00 70.50 101 ALA A C 1
ATOM 776 O O . ALA A 1 101 ? 24.607 -2.540 -3.869 1.00 70.50 101 ALA A O 1
ATOM 777 N N . HIS A 1 102 ? 25.425 -1.219 -2.245 1.00 74.75 102 HIS A N 1
ATOM 778 C CA . HIS A 1 102 ? 26.488 -0.646 -3.070 1.00 74.75 102 HIS A CA 1
ATOM 779 C C . HIS A 1 102 ? 27.533 -1.697 -3.481 1.00 74.75 102 HIS A C 1
ATOM 781 O O . HIS A 1 102 ? 27.876 -1.797 -4.659 1.00 74.75 102 HIS A O 1
ATOM 787 N N . ALA A 1 103 ? 27.979 -2.542 -2.545 1.00 70.12 103 ALA A N 1
ATOM 788 C CA . ALA A 1 103 ? 28.912 -3.631 -2.841 1.00 70.12 103 ALA A CA 1
ATOM 789 C C . ALA A 1 103 ? 28.315 -4.663 -3.818 1.00 70.12 103 ALA A C 1
ATOM 791 O O . ALA A 1 103 ? 29.006 -5.131 -4.721 1.00 70.12 103 ALA A O 1
ATOM 792 N N . ALA A 1 104 ? 27.020 -4.973 -3.690 1.00 68.19 104 ALA A N 1
ATOM 793 C CA . ALA A 1 104 ? 26.317 -5.882 -4.593 1.00 68.19 104 ALA A CA 1
ATOM 794 C C . ALA A 1 104 ? 26.173 -5.296 -6.005 1.00 68.19 104 ALA A C 1
ATOM 796 O O . ALA A 1 104 ? 26.365 -6.012 -6.987 1.00 68.19 104 ALA A O 1
ATOM 797 N N . ALA A 1 105 ? 25.885 -3.996 -6.120 1.00 70.00 105 ALA A N 1
ATOM 798 C CA . ALA A 1 105 ? 25.840 -3.307 -7.406 1.00 70.00 105 ALA A CA 1
ATOM 799 C C . ALA A 1 105 ? 27.206 -3.339 -8.109 1.00 70.00 105 ALA A C 1
ATOM 801 O O . ALA A 1 105 ? 27.277 -3.687 -9.287 1.00 70.00 105 ALA A O 1
ATOM 802 N N . LYS A 1 106 ? 28.293 -3.061 -7.374 1.00 68.06 106 LYS A N 1
ATOM 803 C CA . LYS A 1 106 ? 29.655 -3.087 -7.926 1.00 68.06 106 LYS A CA 1
ATOM 804 C C . LYS A 1 106 ? 30.082 -4.504 -8.331 1.00 68.06 106 LYS A C 1
ATOM 806 O O . LYS A 1 106 ? 30.658 -4.675 -9.398 1.00 68.06 106 LYS A O 1
ATOM 811 N N . LEU A 1 107 ? 29.708 -5.529 -7.558 1.00 68.69 107 LEU A N 1
ATOM 812 C CA . LEU A 1 107 ? 29.940 -6.936 -7.915 1.00 68.69 107 LEU A CA 1
ATOM 813 C C . LEU A 1 107 ? 29.282 -7.316 -9.247 1.00 68.69 107 LEU A C 1
ATOM 815 O O . LEU A 1 107 ? 29.903 -7.987 -10.065 1.00 68.69 107 LEU A O 1
ATOM 819 N N . VAL A 1 108 ? 28.033 -6.898 -9.470 1.00 68.00 108 VAL A N 1
ATOM 820 C CA . VAL A 1 108 ? 27.298 -7.211 -10.707 1.00 68.00 108 VAL A CA 1
ATOM 821 C C . VAL A 1 108 ? 27.918 -6.518 -11.921 1.00 68.00 108 VAL A C 1
ATOM 823 O O . VAL A 1 108 ? 27.966 -7.122 -12.990 1.00 68.00 108 VAL A O 1
ATOM 826 N N . LEU A 1 109 ? 28.404 -5.284 -11.760 1.00 66.81 109 LEU A N 1
ATOM 827 C CA . LEU A 1 109 ? 29.084 -4.542 -12.826 1.00 66.81 109 LEU A CA 1
ATOM 828 C C . LEU A 1 109 ? 30.434 -5.183 -13.183 1.00 66.81 109 LEU A C 1
ATOM 830 O O . LEU A 1 109 ? 30.662 -5.509 -14.346 1.00 66.81 109 LEU A O 1
ATOM 834 N N . LEU A 1 110 ? 31.261 -5.485 -12.178 1.00 64.62 110 LEU A N 1
ATOM 835 C CA . LEU A 1 110 ? 32.560 -6.144 -12.367 1.00 64.62 110 LEU A CA 1
ATOM 836 C C . LEU A 1 110 ? 32.426 -7.556 -12.961 1.00 64.62 110 LEU A C 1
ATOM 838 O O . LEU A 1 110 ? 33.268 -7.991 -13.743 1.00 64.62 110 LEU A O 1
ATOM 842 N N . ALA A 1 111 ? 31.350 -8.275 -12.625 1.00 64.69 111 ALA A N 1
ATOM 843 C CA . ALA A 1 111 ? 31.068 -9.593 -13.188 1.00 64.69 111 ALA A CA 1
ATOM 844 C C . ALA A 1 111 ? 30.654 -9.555 -14.674 1.00 64.69 111 ALA A C 1
ATOM 846 O O . ALA A 1 111 ? 30.770 -10.575 -15.354 1.00 64.69 111 ALA A O 1
ATOM 847 N N . ASP A 1 112 ? 30.151 -8.424 -15.187 1.00 64.69 112 ASP A N 1
ATOM 848 C CA . ASP A 1 112 ? 29.753 -8.292 -16.597 1.00 64.69 112 ASP A CA 1
ATOM 849 C C . ASP A 1 112 ? 30.910 -7.805 -17.479 1.00 64.69 112 ASP A C 1
ATOM 851 O O . ASP A 1 112 ? 31.084 -8.322 -18.581 1.00 64.69 112 ASP A O 1
ATOM 855 N N . GLU A 1 113 ? 31.737 -6.885 -16.976 1.00 63.12 113 GLU A N 1
ATOM 856 C CA . GLU A 1 113 ? 32.907 -6.338 -17.682 1.00 63.12 113 GLU A CA 1
ATOM 857 C C . GLU A 1 113 ? 33.997 -7.398 -17.930 1.00 63.12 113 GLU A C 1
ATOM 859 O O . GLU A 1 113 ? 34.677 -7.397 -18.955 1.00 63.12 113 GLU A O 1
ATOM 864 N N . HIS A 1 114 ? 34.115 -8.382 -17.036 1.00 59.16 114 HIS A N 1
ATOM 865 C CA . HIS A 1 114 ? 35.162 -9.404 -17.085 1.00 59.16 114 HIS A CA 1
ATOM 866 C C . HIS A 1 114 ? 34.745 -10.761 -17.668 1.00 59.16 114 HIS A C 1
ATOM 868 O O . HIS A 1 114 ? 35.522 -11.711 -17.604 1.00 59.16 114 HIS A O 1
ATOM 874 N N . LYS A 1 115 ? 33.583 -10.866 -18.326 1.00 55.19 115 LYS A N 1
ATOM 875 C CA . LYS A 1 115 ? 33.141 -12.107 -19.003 1.00 55.19 115 LYS A CA 1
ATOM 876 C C . LYS A 1 115 ? 34.095 -12.646 -20.081 1.00 55.19 115 LYS A C 1
ATOM 878 O O . LYS A 1 115 ? 33.945 -13.800 -20.477 1.00 55.19 115 LYS A O 1
ATOM 883 N N . HIS A 1 116 ? 35.040 -11.836 -20.563 1.00 50.94 116 HIS A N 1
ATOM 884 C CA . HIS A 1 116 ? 35.946 -12.176 -21.668 1.00 50.94 116 HIS A CA 1
ATOM 885 C C . HIS A 1 116 ? 37.438 -12.197 -21.311 1.00 50.94 116 HIS A C 1
ATOM 887 O O . HIS A 1 116 ? 38.250 -12.489 -22.184 1.00 50.94 116 HIS A O 1
ATOM 893 N N . ALA A 1 117 ? 37.817 -11.928 -20.062 1.00 52.06 117 ALA A N 1
ATOM 894 C CA . ALA A 1 117 ? 39.210 -12.025 -19.634 1.00 52.06 117 ALA A CA 1
ATOM 895 C C . ALA A 1 117 ? 39.364 -13.178 -18.629 1.00 52.06 117 ALA A C 1
ATOM 897 O O . ALA A 1 117 ? 38.438 -13.480 -17.881 1.00 52.06 117 ALA A O 1
ATOM 898 N N . SER A 1 118 ? 40.495 -13.881 -18.698 1.00 48.78 118 SER A N 1
ATOM 899 C CA . SER A 1 118 ? 40.780 -15.109 -17.949 1.00 48.78 118 SER A CA 1
ATOM 900 C C . SER A 1 118 ? 42.046 -14.931 -17.106 1.00 48.78 118 SER A C 1
ATOM 902 O O . SER A 1 118 ? 43.106 -15.459 -17.444 1.00 48.78 118 SER A O 1
ATOM 904 N N . GLY A 1 119 ? 41.955 -14.146 -16.032 1.00 57.03 119 GLY A N 1
ATOM 905 C CA . GLY A 1 119 ? 43.063 -13.870 -15.113 1.00 57.03 119 GLY A CA 1
ATOM 906 C C . GLY A 1 119 ? 42.745 -14.223 -13.657 1.00 57.03 119 GLY A C 1
ATOM 907 O O . GLY A 1 119 ? 41.628 -14.023 -13.182 1.00 57.03 119 GLY A O 1
ATOM 908 N N . ALA A 1 120 ? 43.752 -14.698 -12.913 1.00 56.25 120 ALA A N 1
ATOM 909 C CA . ALA A 1 120 ? 43.656 -14.991 -11.474 1.00 56.25 120 ALA A CA 1
ATOM 910 C C . ALA A 1 120 ? 43.255 -13.762 -10.625 1.00 56.25 120 ALA A C 1
ATOM 912 O O . ALA A 1 120 ? 42.628 -13.901 -9.576 1.00 56.25 120 ALA A O 1
ATOM 913 N N . THR A 1 121 ? 43.552 -12.554 -11.110 1.00 56.00 121 THR A N 1
ATOM 914 C CA . THR A 1 121 ? 43.200 -11.266 -10.491 1.00 56.00 121 THR A CA 1
ATOM 915 C C . THR A 1 121 ? 41.691 -10.977 -10.503 1.00 56.00 121 THR A C 1
ATOM 917 O O . THR A 1 121 ? 41.174 -10.355 -9.577 1.00 56.00 121 THR A O 1
ATOM 920 N N . GLN A 1 122 ? 40.945 -11.501 -11.481 1.00 60.72 122 GLN A N 1
ATOM 921 C CA . GLN A 1 122 ? 39.497 -11.275 -11.616 1.00 60.72 122 GLN A CA 1
ATOM 922 C C . GLN A 1 122 ? 38.670 -12.140 -10.665 1.00 60.72 122 GLN A C 1
ATOM 924 O O . GLN A 1 122 ? 37.692 -11.673 -10.079 1.00 60.72 122 GLN A O 1
ATOM 929 N N . GLY A 1 123 ? 39.086 -13.398 -10.474 1.00 60.47 123 GLY A N 1
ATOM 930 C CA . GLY A 1 123 ? 38.484 -14.282 -9.474 1.00 60.47 123 GLY A CA 1
ATOM 931 C C . GLY A 1 123 ? 38.624 -13.707 -8.063 1.00 60.47 123 GLY A C 1
ATOM 932 O O . GLY A 1 123 ? 37.689 -13.786 -7.265 1.00 60.47 123 GLY A O 1
ATOM 933 N N . LEU A 1 124 ? 39.755 -13.048 -7.793 1.00 61.84 124 LEU A N 1
ATOM 934 C CA . LEU A 1 124 ? 40.002 -12.355 -6.534 1.00 61.84 124 LEU A CA 1
ATOM 935 C C . LEU A 1 124 ? 39.098 -11.121 -6.366 1.00 61.84 124 LEU A C 1
ATOM 937 O O . LEU A 1 124 ? 38.473 -10.992 -5.322 1.00 61.84 124 LEU A O 1
ATOM 941 N N . ALA A 1 125 ? 38.936 -10.269 -7.386 1.00 61.31 125 ALA A N 1
ATOM 942 C CA . ALA A 1 125 ? 38.077 -9.076 -7.326 1.00 61.31 125 ALA A CA 1
ATOM 943 C C . ALA A 1 125 ? 36.595 -9.393 -7.028 1.00 61.31 125 ALA A C 1
ATOM 945 O O . ALA A 1 125 ? 35.964 -8.751 -6.180 1.00 61.31 125 ALA A O 1
ATOM 946 N N . ILE A 1 126 ? 36.048 -10.422 -7.685 1.00 66.38 126 ILE A N 1
ATOM 947 C CA . ILE A 1 126 ? 34.674 -10.896 -7.454 1.00 66.38 126 ILE A CA 1
ATOM 948 C C . ILE A 1 126 ? 34.540 -11.477 -6.039 1.00 66.38 126 ILE A C 1
ATOM 950 O O . ILE A 1 126 ? 33.541 -11.221 -5.362 1.00 66.38 126 ILE A O 1
ATOM 954 N N . ALA A 1 127 ? 35.555 -12.205 -5.559 1.00 65.50 127 ALA A N 1
ATOM 955 C CA . ALA A 1 127 ? 35.586 -12.726 -4.195 1.00 65.50 127 ALA A CA 1
ATOM 956 C C . ALA A 1 127 ? 35.603 -11.598 -3.148 1.00 65.50 127 ALA A C 1
ATOM 958 O O . ALA A 1 127 ? 34.822 -11.647 -2.198 1.00 65.50 127 ALA A O 1
ATOM 959 N N . THR A 1 128 ? 36.397 -10.539 -3.345 1.00 64.38 128 THR A N 1
ATOM 960 C CA . THR A 1 128 ? 36.451 -9.372 -2.444 1.00 64.38 128 THR A CA 1
ATOM 961 C C . THR A 1 128 ? 35.090 -8.684 -2.333 1.00 64.38 128 THR A C 1
ATOM 963 O O . THR A 1 128 ? 34.618 -8.392 -1.232 1.00 64.38 128 THR A O 1
ATOM 966 N N . ALA A 1 129 ? 34.415 -8.463 -3.465 1.00 65.75 129 ALA A N 1
ATOM 967 C CA . ALA A 1 129 ? 33.093 -7.847 -3.480 1.00 65.75 129 ALA A CA 1
ATOM 968 C C . ALA A 1 129 ? 32.020 -8.766 -2.856 1.00 65.75 129 ALA A C 1
ATOM 970 O O . ALA A 1 129 ? 31.143 -8.288 -2.135 1.00 65.75 129 ALA A O 1
ATOM 971 N N . ALA A 1 130 ? 32.116 -10.087 -3.047 1.00 67.56 130 ALA A N 1
ATOM 972 C CA . ALA A 1 130 ? 31.191 -11.055 -2.455 1.00 67.56 130 ALA A CA 1
ATOM 973 C C . ALA A 1 130 ? 31.338 -11.121 -0.926 1.00 67.56 130 ALA A C 1
ATOM 975 O O . ALA A 1 130 ? 30.339 -11.117 -0.201 1.00 67.56 130 ALA A O 1
ATOM 976 N N . VAL A 1 131 ? 32.579 -11.106 -0.428 1.00 70.56 131 VAL A N 1
ATOM 977 C CA . VAL A 1 131 ? 32.893 -11.034 1.007 1.00 70.56 131 VAL A CA 1
ATOM 978 C C . VAL A 1 131 ? 32.393 -9.714 1.604 1.00 70.56 131 VAL A C 1
ATOM 980 O O . VAL A 1 131 ? 31.806 -9.716 2.688 1.00 70.56 131 VAL A O 1
ATOM 983 N N . ALA A 1 132 ? 32.524 -8.596 0.882 1.00 66.56 132 ALA A N 1
ATOM 984 C CA . ALA A 1 132 ? 32.005 -7.302 1.322 1.00 66.56 132 ALA A CA 1
ATOM 985 C C . ALA A 1 132 ? 30.470 -7.295 1.458 1.00 66.56 132 ALA A C 1
ATOM 987 O O . ALA A 1 132 ? 29.954 -6.770 2.449 1.00 66.56 132 ALA A O 1
ATOM 988 N N . VAL A 1 133 ? 29.743 -7.918 0.520 1.00 70.25 133 VAL A N 1
ATOM 989 C CA . VAL A 1 133 ? 28.279 -8.092 0.592 1.00 70.25 133 VAL A CA 1
ATOM 990 C C . VAL A 1 133 ? 27.887 -8.976 1.777 1.00 70.25 133 VAL A C 1
ATOM 992 O O . VAL A 1 133 ? 27.007 -8.602 2.557 1.00 70.25 133 VAL A O 1
ATOM 995 N N . ALA A 1 134 ? 28.557 -10.118 1.951 1.00 69.75 134 ALA A N 1
ATOM 996 C CA . ALA A 1 134 ? 28.274 -11.052 3.038 1.00 69.75 134 ALA A CA 1
ATOM 997 C C . ALA A 1 134 ? 28.513 -10.418 4.422 1.00 69.75 134 ALA A C 1
ATOM 999 O O . ALA A 1 134 ? 27.634 -10.480 5.284 1.00 69.75 134 ALA A O 1
ATOM 1000 N N . GLY A 1 135 ? 29.643 -9.728 4.616 1.00 68.12 135 GLY A N 1
ATOM 1001 C CA . GLY A 1 135 ? 29.958 -9.032 5.870 1.00 68.12 135 GLY A CA 1
ATOM 1002 C C . GLY A 1 135 ? 29.037 -7.836 6.148 1.00 68.12 135 GLY A C 1
ATOM 1003 O O . GLY A 1 135 ? 28.659 -7.571 7.290 1.00 68.12 135 GLY A O 1
ATOM 1004 N N . ALA A 1 136 ? 28.598 -7.121 5.107 1.00 68.19 136 ALA A N 1
ATOM 1005 C CA . ALA A 1 136 ? 27.617 -6.041 5.238 1.00 68.19 136 ALA A CA 1
ATOM 1006 C C . ALA A 1 136 ? 26.246 -6.547 5.713 1.00 68.19 136 ALA A C 1
ATOM 1008 O O . ALA A 1 136 ? 25.593 -5.939 6.563 1.00 68.19 136 ALA A O 1
ATOM 1009 N N . PHE A 1 137 ? 25.820 -7.691 5.180 1.00 67.19 137 PHE A N 1
ATOM 1010 C CA . PHE A 1 137 ? 24.556 -8.315 5.542 1.00 67.19 137 PHE A CA 1
ATOM 1011 C C . PHE A 1 137 ? 24.597 -8.921 6.954 1.00 67.19 137 PHE A C 1
ATOM 1013 O O . PHE A 1 137 ? 23.662 -8.728 7.737 1.00 67.19 137 PHE A O 1
ATOM 1020 N N . ALA A 1 138 ? 25.700 -9.589 7.312 1.00 68.81 138 ALA A N 1
ATOM 1021 C CA . ALA A 1 138 ? 25.913 -10.159 8.642 1.00 68.81 138 ALA A CA 1
ATOM 1022 C C . ALA A 1 138 ? 25.905 -9.079 9.739 1.00 68.81 138 ALA A C 1
ATOM 1024 O O . ALA A 1 138 ? 25.155 -9.187 10.714 1.00 68.81 138 ALA A O 1
ATOM 1025 N N . SER A 1 139 ? 26.650 -7.987 9.539 1.00 66.81 139 SER A N 1
ATOM 1026 C CA . SER A 1 139 ? 26.681 -6.850 10.471 1.00 66.81 139 SER A CA 1
ATOM 1027 C C . SER A 1 139 ? 25.322 -6.144 10.611 1.00 66.81 139 SER A C 1
ATOM 1029 O O . SER A 1 139 ? 24.938 -5.770 11.721 1.00 66.81 139 SER A O 1
ATOM 1031 N N . GLY A 1 140 ? 24.533 -6.038 9.534 1.00 64.81 140 GLY A N 1
ATOM 1032 C CA . GLY A 1 140 ? 23.164 -5.504 9.582 1.00 64.81 140 GLY A CA 1
ATOM 1033 C C . GLY A 1 140 ? 22.187 -6.369 10.389 1.00 64.81 140 GLY A C 1
ATOM 1034 O O . GLY A 1 140 ? 21.395 -5.844 11.178 1.00 64.81 140 GLY A O 1
ATOM 1035 N N . LEU A 1 141 ? 22.269 -7.698 10.255 1.00 66.38 141 LEU A N 1
ATOM 1036 C CA . LEU A 1 141 ? 21.488 -8.635 11.071 1.00 66.38 141 LEU A CA 1
ATOM 1037 C C . LEU A 1 141 ? 21.887 -8.556 12.551 1.00 66.38 141 LEU A C 1
ATOM 1039 O O . LEU A 1 141 ? 21.013 -8.492 13.421 1.00 66.38 141 LEU A O 1
ATOM 1043 N N . LEU A 1 142 ? 23.186 -8.472 12.840 1.00 63.66 142 LEU A N 1
ATOM 1044 C CA . LEU A 1 142 ? 23.719 -8.333 14.199 1.00 63.66 142 LEU A CA 1
ATOM 1045 C C . LEU A 1 142 ? 23.356 -6.984 14.851 1.00 63.66 142 LEU A C 1
ATOM 1047 O O . LEU A 1 142 ? 23.109 -6.917 16.056 1.00 63.66 142 LEU A O 1
ATOM 1051 N N . GLY A 1 143 ? 23.192 -5.914 14.065 1.00 62.97 143 GLY A N 1
ATOM 1052 C CA . GLY A 1 143 ? 22.636 -4.636 14.533 1.00 62.97 143 GLY A CA 1
ATOM 1053 C C . GLY A 1 143 ? 21.254 -4.780 15.188 1.00 62.97 143 GLY A C 1
ATOM 1054 O O . GLY A 1 143 ? 20.931 -4.098 16.167 1.00 62.97 143 GLY A O 1
ATOM 1055 N N . THR A 1 144 ? 20.439 -5.729 14.715 1.00 64.19 144 THR A N 1
ATOM 1056 C CA . THR A 1 144 ? 19.125 -6.014 15.309 1.00 64.19 144 THR A CA 1
ATOM 1057 C C . THR A 1 144 ? 19.228 -6.858 16.584 1.00 64.19 144 THR A C 1
ATOM 1059 O O . THR A 1 144 ? 18.488 -6.602 17.546 1.00 64.19 144 THR A O 1
ATOM 1062 N N . THR A 1 145 ? 20.176 -7.804 16.642 1.00 60.28 145 THR A N 1
ATOM 1063 C CA . THR A 1 145 ? 20.403 -8.669 17.811 1.00 60.28 145 THR A CA 1
ATOM 1064 C C . THR A 1 145 ? 21.037 -7.905 18.971 1.00 60.28 145 THR A C 1
ATOM 1066 O O . THR A 1 145 ? 20.655 -8.147 20.116 1.00 60.28 145 THR A O 1
ATOM 1069 N N . LEU A 1 146 ? 21.860 -6.889 18.697 1.00 59.94 146 LEU A N 1
ATOM 1070 C CA . LEU A 1 146 ? 22.419 -5.958 19.684 1.00 59.94 146 LEU A CA 1
ATOM 1071 C C . LEU A 1 146 ? 21.355 -5.353 20.601 1.00 59.94 146 LEU A C 1
ATOM 1073 O O . LEU A 1 146 ? 21.460 -5.386 21.829 1.00 59.94 146 LEU A O 1
ATOM 1077 N N . SER A 1 147 ? 20.263 -4.866 20.008 1.00 62.28 147 SER A N 1
ATOM 1078 C CA . SER A 1 147 ? 19.140 -4.317 20.770 1.00 62.28 147 SER A CA 1
ATOM 1079 C C . SER A 1 147 ? 18.457 -5.370 21.652 1.00 62.28 147 SER A C 1
ATOM 1081 O O . SER A 1 147 ? 17.872 -5.046 22.683 1.00 62.28 147 SER A O 1
ATOM 1083 N N . SER A 1 148 ? 18.477 -6.641 21.248 1.00 62.84 148 SER A N 1
ATOM 1084 C CA . SER A 1 148 ? 17.862 -7.745 21.989 1.00 62.84 148 SER A CA 1
ATOM 1085 C C . SER A 1 148 ? 18.744 -8.244 23.134 1.00 62.84 148 SER A C 1
ATOM 1087 O O . SER A 1 148 ? 18.228 -8.509 24.216 1.00 62.84 148 SER A O 1
ATOM 1089 N N . GLU A 1 149 ? 20.061 -8.301 22.941 1.00 64.19 149 GLU A N 1
ATOM 1090 C CA . GLU A 1 149 ? 21.008 -8.788 23.943 1.00 64.19 149 GLU A CA 1
ATOM 1091 C C . GLU A 1 149 ? 21.212 -7.793 25.080 1.00 64.19 149 GLU A C 1
ATOM 1093 O O . GLU A 1 149 ? 21.164 -8.201 26.240 1.00 64.19 149 GLU A O 1
ATOM 1098 N N . MET A 1 150 ? 21.326 -6.494 24.778 1.00 65.19 150 MET A N 1
ATOM 1099 C CA . MET A 1 150 ? 21.376 -5.446 25.807 1.00 65.19 150 MET A CA 1
ATOM 1100 C C . MET A 1 150 ? 20.121 -5.483 26.691 1.00 65.19 150 MET A C 1
ATOM 1102 O O . MET A 1 150 ? 20.219 -5.485 27.916 1.00 65.19 150 MET A O 1
ATOM 1106 N N . ARG A 1 151 ? 18.937 -5.643 26.078 1.00 63.97 151 ARG A N 1
ATOM 1107 C CA . ARG A 1 151 ? 17.674 -5.825 26.813 1.00 63.97 151 ARG A CA 1
ATOM 1108 C C . ARG A 1 151 ? 17.656 -7.104 27.646 1.00 63.97 151 ARG A C 1
ATOM 1110 O O . ARG A 1 151 ? 17.137 -7.073 28.749 1.00 63.97 151 ARG A O 1
ATOM 1117 N N . ARG A 1 152 ? 18.213 -8.216 27.153 1.00 67.19 152 ARG A N 1
ATOM 1118 C CA . ARG A 1 152 ? 18.297 -9.485 27.903 1.00 67.19 152 ARG A CA 1
ATOM 1119 C C . ARG A 1 152 ? 19.265 -9.416 29.084 1.00 67.19 152 ARG A C 1
ATOM 1121 O O . ARG A 1 152 ? 19.016 -10.083 30.081 1.00 67.19 152 ARG A O 1
ATOM 1128 N N . ARG A 1 153 ? 20.368 -8.671 28.971 1.00 66.38 153 ARG A N 1
ATOM 1129 C CA . ARG A 1 153 ? 21.321 -8.458 30.075 1.00 66.38 153 ARG A CA 1
ATOM 1130 C C . ARG A 1 153 ? 20.714 -7.565 31.151 1.00 66.38 153 ARG A C 1
ATOM 1132 O O . ARG A 1 153 ? 20.699 -7.955 32.309 1.00 66.38 153 ARG A O 1
ATOM 1139 N N . GLN A 1 154 ? 20.122 -6.441 30.751 1.00 64.75 154 GLN A N 1
ATOM 1140 C CA . GLN A 1 154 ? 19.461 -5.535 31.687 1.00 64.75 154 GLN A CA 1
ATOM 1141 C C . GLN A 1 154 ? 18.220 -6.182 32.324 1.00 64.75 154 GLN A C 1
ATOM 1143 O O . GLN A 1 154 ? 18.002 -6.031 33.515 1.00 64.75 154 GLN A O 1
ATOM 1148 N N . ALA A 1 155 ? 17.441 -6.967 31.570 1.00 64.44 155 ALA A N 1
ATOM 1149 C CA . ALA A 1 155 ? 16.317 -7.721 32.123 1.00 64.44 155 ALA A CA 1
ATOM 1150 C C . ALA A 1 155 ? 16.760 -8.794 33.121 1.00 64.44 155 ALA A C 1
ATOM 1152 O O . ALA A 1 155 ? 16.073 -8.967 34.111 1.00 64.44 155 ALA A O 1
ATOM 1153 N N . ARG A 1 156 ? 17.885 -9.490 32.895 1.00 70.38 156 ARG A N 1
ATOM 1154 C CA . ARG A 1 156 ? 18.430 -10.433 33.885 1.00 70.38 156 ARG A CA 1
ATOM 1155 C C . ARG A 1 156 ? 18.852 -9.725 35.163 1.00 70.38 156 ARG A C 1
ATOM 1157 O O . ARG A 1 156 ? 18.393 -10.118 36.214 1.00 70.38 156 ARG A O 1
ATOM 1164 N N . HIS A 1 157 ? 19.579 -8.617 35.057 1.00 68.44 157 HIS A N 1
ATOM 1165 C CA . HIS A 1 157 ? 19.955 -7.826 36.230 1.00 68.44 157 HIS A CA 1
ATOM 1166 C C . HIS A 1 157 ? 18.736 -7.287 36.998 1.00 68.44 157 HIS A C 1
ATOM 1168 O O . HIS A 1 157 ? 18.722 -7.286 38.222 1.00 68.44 157 HIS A O 1
ATOM 1174 N N . LE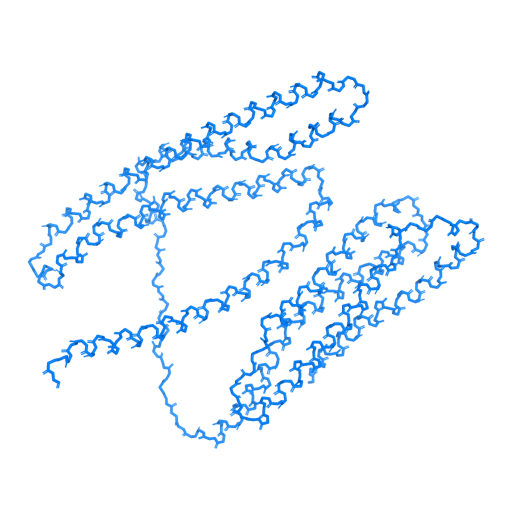U A 1 158 ? 17.691 -6.847 36.286 1.00 65.81 158 LEU A N 1
ATOM 1175 C CA . LEU A 1 158 ? 16.435 -6.423 36.907 1.00 65.81 158 LEU A CA 1
ATOM 1176 C C . LEU A 1 158 ? 15.656 -7.600 37.498 1.00 65.81 158 LEU A C 1
ATOM 1178 O O . LEU A 1 158 ? 15.020 -7.415 38.519 1.00 65.81 158 LEU A O 1
ATOM 1182 N N . LEU A 1 159 ? 15.681 -8.784 36.881 1.00 66.38 159 LEU A N 1
ATOM 1183 C CA . LEU A 1 159 ? 15.056 -9.991 37.425 1.00 66.38 159 LEU A CA 1
ATOM 1184 C C . LEU A 1 159 ? 15.797 -10.467 38.673 1.00 66.38 159 LEU A C 1
ATOM 1186 O O . LEU A 1 159 ? 15.137 -10.693 39.669 1.00 66.38 159 LEU A O 1
ATOM 1190 N N . ASP A 1 160 ? 17.128 -10.501 38.666 1.00 66.94 160 ASP A N 1
ATOM 1191 C CA . ASP A 1 160 ? 17.945 -10.859 39.829 1.00 66.94 160 ASP A CA 1
ATOM 1192 C C . ASP A 1 160 ? 17.736 -9.849 40.982 1.00 66.94 160 ASP A C 1
ATOM 1194 O O . ASP A 1 160 ? 17.642 -10.236 42.145 1.00 66.94 160 ASP A O 1
ATOM 1198 N N . ALA A 1 161 ? 17.582 -8.554 40.667 1.00 62.97 161 ALA A N 1
ATOM 1199 C CA . ALA A 1 161 ? 17.246 -7.504 41.639 1.00 62.97 161 ALA A CA 1
ATOM 1200 C C . ALA A 1 161 ? 15.776 -7.535 42.111 1.00 62.97 161 ALA A C 1
ATOM 1202 O O . ALA A 1 161 ? 15.450 -7.009 43.170 1.00 62.97 161 ALA A O 1
ATOM 1203 N N . HIS A 1 162 ? 14.871 -8.123 41.325 1.00 59.06 162 HIS A N 1
ATOM 1204 C CA . HIS A 1 162 ? 13.444 -8.230 41.642 1.00 59.06 162 HIS A CA 1
ATOM 1205 C C . HIS A 1 162 ? 13.104 -9.576 42.300 1.00 59.06 162 HIS A C 1
ATOM 1207 O O . HIS A 1 162 ? 12.132 -9.655 43.042 1.00 59.06 162 HIS A O 1
ATOM 1213 N N . GLU A 1 163 ? 13.904 -10.618 42.081 1.00 54.25 163 GLU A N 1
ATOM 1214 C CA . GLU A 1 163 ? 13.834 -11.929 42.736 1.00 54.25 163 GLU A CA 1
ATOM 1215 C C . GLU A 1 163 ? 14.355 -11.843 44.179 1.00 54.25 163 GLU A C 1
ATOM 1217 O O . GLU A 1 163 ? 13.832 -12.514 45.064 1.00 54.25 163 GLU A O 1
ATOM 1222 N N . THR A 1 164 ? 15.276 -10.916 44.464 1.00 54.41 164 THR A N 1
ATOM 1223 C CA . THR A 1 164 ? 15.619 -10.515 45.839 1.00 54.41 164 THR A CA 1
ATOM 1224 C C . THR A 1 164 ? 14.563 -9.619 46.502 1.00 54.41 164 THR A C 1
ATOM 1226 O O . THR A 1 164 ? 14.535 -9.540 47.728 1.00 54.41 164 THR A O 1
ATOM 1229 N N . ALA A 1 165 ? 13.673 -8.975 45.732 1.00 52.62 165 ALA A N 1
ATOM 1230 C CA . ALA A 1 165 ? 12.689 -8.007 46.239 1.00 52.62 165 ALA A CA 1
ATOM 1231 C C . ALA A 1 165 ? 11.224 -8.497 46.261 1.00 52.62 165 ALA A C 1
ATOM 1233 O O . ALA A 1 165 ? 10.403 -7.916 46.965 1.00 52.62 165 ALA A O 1
ATOM 1234 N N . SER A 1 166 ? 10.862 -9.539 45.507 1.00 40.25 166 SER A N 1
ATOM 1235 C CA . SER A 1 166 ? 9.470 -9.955 45.285 1.00 40.25 166 SER A CA 1
ATOM 1236 C C . SER A 1 166 ? 9.249 -11.406 45.698 1.00 40.25 166 SER A C 1
ATOM 1238 O O . SER A 1 166 ? 9.129 -12.315 44.880 1.00 40.25 166 SER A O 1
ATOM 1240 N N . GLY A 1 167 ? 9.121 -11.601 47.007 1.00 42.25 167 GLY A N 1
ATOM 1241 C CA . GLY A 1 167 ? 8.139 -12.556 47.499 1.00 42.25 167 GLY A CA 1
ATOM 1242 C C . GLY A 1 167 ? 6.739 -11.978 47.264 1.00 42.25 167 GLY A C 1
ATOM 1243 O O . GLY A 1 167 ? 6.443 -10.906 47.777 1.00 42.25 167 GLY A O 1
ATOM 1244 N N . ASN A 1 168 ? 5.913 -12.717 46.515 1.00 44.28 168 ASN A N 1
ATOM 1245 C CA . ASN A 1 168 ? 4.464 -12.561 46.293 1.00 44.28 168 ASN A CA 1
ATOM 1246 C C . ASN A 1 168 ? 3.965 -11.344 45.480 1.00 44.28 168 ASN A C 1
ATOM 1248 O O . ASN A 1 168 ? 3.958 -10.233 45.986 1.00 44.28 168 ASN A O 1
ATOM 1252 N N . ASP A 1 169 ? 3.423 -11.586 44.269 1.00 34.53 169 ASP A N 1
ATOM 1253 C CA . ASP A 1 169 ? 2.078 -11.088 43.893 1.00 34.53 169 ASP A CA 1
ATOM 1254 C C . ASP A 1 169 ? 1.515 -11.684 42.567 1.00 34.53 169 ASP A C 1
ATOM 1256 O O . ASP A 1 169 ? 2.276 -11.848 41.606 1.00 34.53 169 ASP A O 1
ATOM 1260 N N . PRO A 1 170 ? 0.193 -11.991 42.450 1.00 39.06 170 PRO A N 1
ATOM 1261 C CA . PRO A 1 170 ? -0.374 -12.842 41.390 1.00 39.06 170 PRO A CA 1
ATOM 1262 C C . PRO A 1 170 ? -1.322 -12.157 40.361 1.00 39.06 170 PRO A C 1
ATOM 1264 O O . PRO A 1 170 ? -2.058 -12.851 39.660 1.00 39.06 170 PRO A O 1
ATOM 1267 N N . GLU A 1 171 ? -1.332 -10.830 40.184 1.00 38.66 171 GLU A N 1
ATOM 1268 C CA . GLU A 1 171 ? -2.370 -10.129 39.380 1.00 38.66 171 GLU A CA 1
ATOM 1269 C C . GLU A 1 171 ? -1.981 -9.698 37.937 1.00 38.66 171 GLU A C 1
ATOM 1271 O O . GLU A 1 171 ? -2.023 -8.518 37.587 1.00 38.66 171 GLU A O 1
ATOM 1276 N N . LYS A 1 172 ? -1.632 -10.613 37.017 1.00 34.84 172 LYS A N 1
ATOM 1277 C CA . LYS A 1 172 ? -1.396 -10.243 35.586 1.00 34.84 172 LYS A CA 1
ATOM 1278 C C . LYS A 1 172 ? -2.102 -11.117 34.536 1.00 34.84 172 LYS A C 1
ATOM 1280 O O . LYS A 1 172 ? -1.606 -11.273 33.420 1.00 34.84 172 LYS A O 1
ATOM 1285 N N . GLY A 1 173 ? -3.272 -11.668 34.861 1.00 33.44 173 GLY A N 1
ATOM 1286 C CA . GLY A 1 173 ? -3.958 -12.665 34.024 1.00 33.44 173 GLY A CA 1
ATOM 1287 C C . GLY A 1 173 ? -4.865 -12.166 32.884 1.00 33.44 173 GLY A C 1
ATOM 1288 O O . GLY A 1 173 ? -4.995 -12.868 31.884 1.00 33.44 173 GLY A O 1
ATOM 1289 N N . GLU A 1 174 ? -5.504 -10.991 32.964 1.00 39.31 174 GLU A N 1
ATOM 1290 C CA . GLU A 1 174 ? -6.754 -10.797 32.188 1.00 39.31 174 GLU A CA 1
ATOM 1291 C C . GLU A 1 174 ? -6.713 -9.867 30.955 1.00 39.31 174 GLU A C 1
ATOM 1293 O O . GLU A 1 174 ? -7.648 -9.860 30.153 1.00 39.31 174 GLU A O 1
ATOM 1298 N N . ALA A 1 175 ? -5.627 -9.138 30.686 1.00 41.56 175 ALA A N 1
ATOM 1299 C CA . ALA A 1 175 ? -5.619 -8.085 29.653 1.00 41.56 175 ALA A CA 1
ATOM 1300 C C . ALA A 1 175 ? -5.343 -8.541 28.193 1.00 41.56 175 ALA A C 1
ATOM 1302 O O . ALA A 1 175 ? -4.879 -7.740 27.378 1.00 41.56 175 ALA A O 1
ATOM 1303 N N . ASN A 1 176 ? -5.582 -9.808 27.819 1.00 39.06 176 ASN A N 1
ATOM 1304 C CA . ASN A 1 176 ? -5.161 -10.341 26.507 1.00 39.06 176 ASN A CA 1
ATOM 1305 C C . ASN A 1 176 ? -6.236 -11.154 25.756 1.00 39.06 176 ASN A C 1
ATOM 1307 O O . ASN A 1 176 ? -5.978 -12.264 25.290 1.00 39.06 176 ASN A O 1
ATOM 1311 N N . LYS A 1 177 ? -7.447 -10.610 25.576 1.00 43.00 177 LYS A N 1
ATOM 1312 C CA . LYS A 1 177 ? -8.414 -11.162 24.605 1.00 43.00 177 LYS A CA 1
ATOM 1313 C C . LYS A 1 177 ? -8.189 -10.520 23.229 1.00 43.00 177 LYS A C 1
ATOM 1315 O O . LYS A 1 177 ? -8.443 -9.335 23.032 1.00 43.00 177 LYS A O 1
ATOM 1320 N N . LYS A 1 178 ? -7.674 -11.299 22.265 1.00 45.25 178 LYS A N 1
ATOM 1321 C CA . LYS A 1 178 ? -7.524 -10.870 20.858 1.00 45.25 178 LYS A CA 1
ATOM 1322 C C . LYS A 1 178 ? -8.908 -10.543 20.270 1.00 45.25 178 LYS A C 1
ATOM 1324 O O . LYS A 1 178 ? -9.835 -11.319 20.498 1.00 45.25 178 LYS A O 1
ATOM 1329 N N . PRO A 1 179 ? -9.057 -9.454 19.492 1.00 51.47 179 PRO A N 1
ATOM 1330 C CA . PRO A 1 179 ? -10.343 -9.099 18.904 1.00 51.47 179 PRO A CA 1
ATOM 1331 C C . PRO A 1 179 ? -10.851 -10.212 17.969 1.00 51.47 179 PRO A C 1
ATOM 1333 O O . PRO A 1 179 ? -10.037 -10.890 17.326 1.00 51.47 179 PRO A O 1
ATOM 1336 N N . PRO A 1 180 ? -12.180 -10.411 17.879 1.00 58.75 180 PRO A N 1
ATOM 1337 C CA . PRO A 1 180 ? -12.774 -11.436 17.030 1.00 58.75 180 PRO A CA 1
ATOM 1338 C C . PRO A 1 180 ? -12.374 -11.221 15.566 1.00 58.75 180 PRO A C 1
ATOM 1340 O O . PRO A 1 180 ? -12.368 -10.098 15.058 1.00 58.75 180 PRO A O 1
ATOM 1343 N N . LYS A 1 181 ? -12.010 -12.310 14.878 1.00 63.28 181 LYS A N 1
ATOM 1344 C CA . LYS A 1 181 ? -11.614 -12.265 13.466 1.00 63.28 181 LYS A CA 1
ATOM 1345 C C . LYS A 1 181 ? -12.821 -11.852 12.624 1.00 63.28 181 LYS A C 1
ATOM 1347 O O . LYS A 1 181 ? -13.827 -12.555 12.592 1.00 63.28 181 LYS A O 1
ATOM 1352 N N . VAL A 1 182 ? -12.715 -10.715 11.943 1.00 67.69 182 VAL A N 1
ATOM 1353 C CA . VAL A 1 182 ? -13.750 -10.234 11.024 1.00 67.69 182 VAL A CA 1
ATOM 1354 C C . VAL A 1 182 ? -13.795 -11.136 9.791 1.00 67.69 182 VAL A C 1
ATOM 1356 O O . VAL A 1 182 ? -12.772 -11.378 9.151 1.00 67.69 182 VAL A O 1
ATOM 1359 N N . ASP A 1 183 ? -14.988 -11.615 9.440 1.00 80.88 183 ASP A N 1
ATOM 1360 C CA . ASP A 1 183 ? -15.201 -12.430 8.246 1.00 80.88 183 ASP A CA 1
ATOM 1361 C C . ASP A 1 183 ? -15.245 -11.549 6.982 1.00 80.88 183 ASP A C 1
ATOM 1363 O O . ASP A 1 183 ? -16.289 -11.021 6.581 1.00 80.88 183 ASP A O 1
ATOM 1367 N N . LEU A 1 184 ? -14.085 -11.385 6.336 1.00 79.19 184 LEU A N 1
ATOM 1368 C CA . LEU A 1 184 ? -13.941 -10.643 5.076 1.00 79.19 184 LEU A CA 1
ATOM 1369 C C . LEU A 1 184 ? -14.837 -11.206 3.963 1.00 79.19 184 LEU A C 1
ATOM 1371 O O . LEU A 1 184 ? -15.309 -10.449 3.113 1.00 79.19 184 LEU A O 1
ATOM 1375 N N . LYS A 1 185 ? -15.125 -12.513 3.972 1.00 80.69 185 LYS A N 1
ATOM 1376 C CA . LYS A 1 185 ? -15.979 -13.148 2.961 1.00 80.69 185 LYS A CA 1
ATOM 1377 C C . LYS A 1 185 ? -17.419 -12.663 3.092 1.00 80.69 185 LYS A C 1
ATOM 1379 O O . LYS A 1 185 ? -18.069 -12.382 2.082 1.00 80.69 185 LYS A O 1
ATOM 1384 N N . ARG A 1 186 ? -17.905 -12.497 4.326 1.00 81.06 186 ARG A N 1
ATOM 1385 C CA . ARG A 1 186 ? -19.227 -11.920 4.607 1.00 81.06 186 ARG A CA 1
ATOM 1386 C C . ARG A 1 186 ? -19.313 -10.456 4.169 1.00 81.06 186 ARG A C 1
ATOM 1388 O O . ARG A 1 186 ? -20.327 -10.064 3.591 1.00 81.06 186 ARG A O 1
ATOM 1395 N N . LEU A 1 187 ? -18.247 -9.678 4.369 1.00 78.88 187 LEU A N 1
ATOM 1396 C CA . LEU A 1 187 ? -18.171 -8.282 3.922 1.00 78.88 187 LEU A CA 1
ATOM 1397 C C . LEU A 1 187 ? -18.201 -8.155 2.394 1.00 78.88 187 LEU A C 1
ATOM 1399 O O . LEU A 1 187 ? -18.997 -7.391 1.854 1.00 78.88 187 LEU A O 1
ATOM 1403 N N . ILE A 1 188 ? -17.410 -8.960 1.684 1.00 78.12 188 ILE A N 1
ATOM 1404 C CA . ILE A 1 188 ? -17.383 -8.968 0.211 1.00 78.12 188 ILE A CA 1
ATOM 1405 C C . ILE A 1 188 ? -18.712 -9.492 -0.358 1.00 78.12 188 ILE A C 1
ATOM 1407 O O . ILE A 1 188 ? -19.210 -9.002 -1.371 1.00 78.12 188 ILE A O 1
ATOM 1411 N N . SER A 1 189 ? -19.349 -10.444 0.329 1.00 82.50 189 SER A N 1
ATOM 1412 C CA . SER A 1 189 ? -20.660 -10.977 -0.048 1.00 82.50 189 SER A CA 1
ATOM 1413 C C . SER A 1 189 ? -21.759 -9.903 -0.110 1.00 82.50 189 SER A C 1
ATOM 1415 O O . SER A 1 189 ? -22.673 -10.016 -0.928 1.00 82.50 189 SER A O 1
ATOM 1417 N N . LEU A 1 190 ? -21.670 -8.835 0.691 1.00 80.12 190 LEU A N 1
ATOM 1418 C CA . LEU A 1 190 ? -22.631 -7.722 0.656 1.00 80.12 190 LEU A CA 1
ATOM 1419 C C . LEU A 1 190 ? -22.586 -6.934 -0.665 1.00 80.12 190 LEU A C 1
ATOM 1421 O O . LEU A 1 190 ? -23.610 -6.387 -1.083 1.00 80.12 190 LEU A O 1
ATOM 1425 N N . ALA A 1 191 ? -21.437 -6.925 -1.346 1.00 81.50 191 ALA A N 1
ATOM 1426 C CA . ALA A 1 191 ? -21.227 -6.219 -2.608 1.00 81.50 191 ALA A CA 1
ATOM 1427 C C . ALA A 1 191 ? -21.620 -7.033 -3.857 1.00 81.50 191 ALA A C 1
ATOM 1429 O O . ALA A 1 191 ? -21.677 -6.473 -4.951 1.00 81.50 191 ALA A O 1
ATOM 1430 N N . LYS A 1 192 ? -21.959 -8.326 -3.714 1.00 84.00 192 LYS A N 1
ATOM 1431 C CA . LYS A 1 192 ? -22.334 -9.229 -4.826 1.00 84.00 192 LYS A CA 1
ATOM 1432 C C . LYS A 1 192 ? -23.327 -8.644 -5.841 1.00 84.00 192 LYS A C 1
ATOM 1434 O O . LYS A 1 192 ? -23.135 -8.895 -7.030 1.00 84.00 192 LYS A O 1
ATOM 1439 N N . PRO A 1 193 ? -24.375 -7.894 -5.449 1.00 86.94 193 PRO A N 1
ATOM 1440 C CA . PRO A 1 193 ? -25.332 -7.388 -6.430 1.00 86.94 193 PRO A CA 1
ATOM 1441 C C . PRO A 1 193 ? -24.748 -6.312 -7.357 1.00 86.94 193 PRO A C 1
ATOM 1443 O O . PRO A 1 193 ? -25.229 -6.158 -8.470 1.00 86.94 193 PRO A O 1
ATOM 1446 N N . GLU A 1 194 ? -23.683 -5.616 -6.942 1.00 88.62 194 GLU A N 1
ATOM 1447 C CA . GLU A 1 194 ? -22.996 -4.606 -7.764 1.00 88.62 194 GLU A CA 1
ATOM 1448 C C . GLU A 1 194 ? -21.798 -5.190 -8.534 1.00 88.62 194 GLU A C 1
ATOM 1450 O O . GLU A 1 194 ? -20.951 -4.449 -9.030 1.00 88.62 194 GLU A O 1
ATOM 1455 N N . LYS A 1 195 ? -21.709 -6.525 -8.656 1.00 88.88 195 LYS A N 1
ATOM 1456 C CA . LYS A 1 195 ? -20.572 -7.220 -9.285 1.00 88.88 195 LYS A CA 1
ATOM 1457 C C . LYS A 1 195 ? -20.241 -6.721 -10.693 1.00 88.88 195 LYS A C 1
ATOM 1459 O O . LYS A 1 195 ? -19.073 -6.701 -11.052 1.00 88.88 195 LYS A O 1
ATOM 1464 N N . TRP A 1 196 ? -21.239 -6.296 -11.467 1.00 90.94 196 TRP A N 1
ATOM 1465 C CA . TRP A 1 196 ? -21.039 -5.804 -12.832 1.00 90.94 196 TRP A CA 1
ATOM 1466 C C . TRP A 1 196 ? -20.376 -4.426 -12.870 1.00 90.94 196 TRP A C 1
ATOM 1468 O O . TRP A 1 196 ? -19.445 -4.217 -13.642 1.00 90.94 196 TRP A O 1
ATOM 1478 N N . LEU A 1 197 ? -20.789 -3.514 -11.984 1.00 91.25 197 LEU A N 1
ATOM 1479 C CA . LEU A 1 197 ? -20.149 -2.204 -11.838 1.00 91.25 197 LEU A CA 1
ATOM 1480 C C . LEU A 1 197 ? -18.713 -2.356 -11.324 1.00 91.25 197 LEU A C 1
ATOM 1482 O O . LEU A 1 197 ? -17.804 -1.698 -11.823 1.00 91.25 197 LEU A O 1
ATOM 1486 N N . LEU A 1 198 ? -18.500 -3.267 -10.368 1.00 90.25 198 LEU A N 1
ATOM 1487 C CA . LEU A 1 198 ? -17.169 -3.577 -9.847 1.00 90.25 198 LEU A CA 1
ATOM 1488 C C . LEU A 1 198 ? -16.275 -4.224 -10.912 1.00 90.25 198 LEU A C 1
ATOM 1490 O O . LEU A 1 198 ? -15.115 -3.851 -11.023 1.00 90.25 198 LEU A O 1
ATOM 1494 N N . ALA A 1 199 ? -16.802 -5.145 -11.722 1.00 91.00 199 ALA A N 1
ATOM 1495 C CA . ALA A 1 199 ? -16.061 -5.762 -12.820 1.00 91.00 199 ALA A CA 1
ATOM 1496 C C . ALA A 1 199 ? -15.657 -4.728 -13.883 1.00 91.00 199 ALA A C 1
ATOM 1498 O O . ALA A 1 199 ? -14.492 -4.690 -14.276 1.00 91.00 199 ALA A O 1
ATOM 1499 N N . GLY A 1 200 ? -16.576 -3.840 -14.281 1.00 93.56 200 GLY A N 1
ATOM 1500 C CA . GLY A 1 200 ? -16.269 -2.731 -15.189 1.00 93.56 200 GLY A CA 1
ATOM 1501 C C . GLY A 1 200 ? -15.225 -1.771 -14.609 1.00 93.56 200 GLY A C 1
ATOM 1502 O O . GLY A 1 200 ? -14.285 -1.381 -15.299 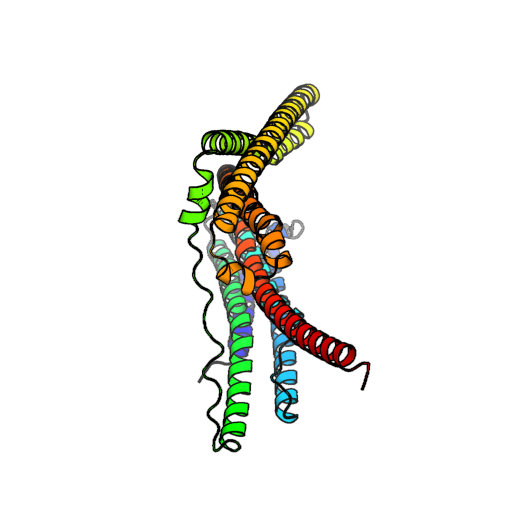1.00 93.56 200 GLY A O 1
ATOM 1503 N N . GLY A 1 201 ? -15.331 -1.451 -13.314 1.00 93.25 201 GLY A N 1
ATOM 1504 C CA . GLY A 1 201 ? -14.347 -0.636 -12.601 1.00 93.25 201 GLY A CA 1
ATOM 1505 C C . GLY A 1 201 ? -12.963 -1.286 -12.557 1.00 93.25 201 GLY A C 1
ATOM 1506 O O . GLY A 1 201 ? -11.963 -0.609 -12.791 1.00 93.25 201 GLY A O 1
ATOM 1507 N N . THR A 1 202 ? -12.891 -2.598 -12.317 1.00 92.25 202 THR A N 1
ATOM 1508 C CA . THR A 1 202 ? -11.641 -3.371 -12.354 1.00 92.25 202 THR A CA 1
ATOM 1509 C C . THR A 1 202 ? -11.050 -3.426 -13.761 1.00 92.25 202 THR A C 1
ATOM 1511 O O . THR A 1 202 ? -9.843 -3.271 -13.913 1.00 92.25 202 THR A O 1
ATOM 1514 N N . PHE A 1 203 ? -11.869 -3.575 -14.802 1.00 93.69 203 PHE A N 1
ATOM 1515 C CA . PHE A 1 203 ? -11.388 -3.535 -16.183 1.00 93.69 203 PHE A CA 1
ATOM 1516 C C . PHE A 1 203 ? -10.775 -2.168 -16.515 1.00 93.69 203 PHE A C 1
ATOM 1518 O O . PHE A 1 203 ? -9.605 -2.089 -16.884 1.00 93.69 203 PHE A O 1
ATOM 1525 N N . ALA A 1 204 ? -11.499 -1.074 -16.253 1.00 94.12 204 ALA A N 1
ATOM 1526 C CA . ALA A 1 204 ? -10.975 0.287 -16.401 1.00 94.12 204 ALA A CA 1
ATOM 1527 C C . ALA A 1 204 ? -9.717 0.536 -15.535 1.00 94.12 204 ALA A C 1
ATOM 1529 O O . ALA A 1 204 ? -8.827 1.312 -15.896 1.00 94.12 204 ALA A O 1
ATOM 1530 N N . MET A 1 205 ? -9.595 -0.158 -14.399 1.00 94.25 205 MET A N 1
ATOM 1531 C CA . MET A 1 205 ? -8.395 -0.133 -13.564 1.00 94.25 205 MET A CA 1
ATOM 1532 C C . MET A 1 205 ? -7.172 -0.724 -14.233 1.00 94.25 205 MET A C 1
ATOM 1534 O O . MET A 1 205 ? -6.100 -0.137 -14.105 1.00 94.25 205 MET A O 1
ATOM 1538 N N . VAL A 1 206 ? -7.311 -1.843 -14.934 1.00 93.44 206 VAL A N 1
ATOM 1539 C CA . VAL A 1 206 ? -6.183 -2.459 -15.636 1.00 93.44 206 VAL A CA 1
ATOM 1540 C C . VAL A 1 206 ? -5.675 -1.521 -16.731 1.00 93.44 206 VAL A C 1
ATOM 1542 O O . VAL A 1 206 ? -4.478 -1.255 -16.776 1.00 93.44 206 VAL A O 1
ATOM 1545 N N . PHE A 1 207 ? -6.569 -0.917 -17.520 1.00 92.69 207 PHE A N 1
ATOM 1546 C CA . PHE A 1 207 ? -6.187 0.051 -18.560 1.00 92.69 207 PHE A CA 1
ATOM 1547 C C . PHE A 1 207 ? -5.523 1.307 -17.987 1.00 92.69 207 PHE A C 1
ATOM 1549 O O . PHE A 1 207 ? -4.439 1.691 -18.423 1.00 92.69 207 PHE A O 1
ATOM 1556 N N . SER A 1 208 ? -6.131 1.926 -16.970 1.00 94.62 208 SER A N 1
ATOM 1557 C CA . SER A 1 208 ? -5.549 3.118 -16.333 1.00 94.62 208 SER A CA 1
ATOM 1558 C C . SER A 1 208 ? -4.206 2.832 -15.651 1.00 94.62 208 SER A C 1
ATOM 1560 O O . SER A 1 208 ? -3.281 3.641 -15.738 1.00 94.62 208 SER A O 1
ATOM 1562 N N . SER A 1 209 ? -4.062 1.664 -15.016 1.00 93.62 209 SER A N 1
ATOM 1563 C CA . SER A 1 209 ? -2.791 1.244 -14.414 1.00 93.62 209 SER A CA 1
ATOM 1564 C C . SER A 1 209 ? -1.740 0.968 -15.484 1.00 93.62 209 SER A C 1
ATOM 1566 O O . SER A 1 209 ? -0.607 1.404 -15.323 1.00 93.62 209 SER A O 1
ATOM 1568 N N . GLY A 1 210 ? -2.117 0.328 -16.595 1.00 92.44 210 GLY A N 1
ATOM 1569 C CA . GLY A 1 210 ? -1.239 0.100 -17.742 1.00 92.44 210 GLY A CA 1
ATOM 1570 C C . GLY A 1 210 ? -0.677 1.400 -18.313 1.00 92.44 210 GLY A C 1
ATOM 1571 O O . GLY A 1 210 ? 0.527 1.493 -18.520 1.00 92.44 210 GLY A O 1
ATOM 1572 N N . ALA A 1 211 ? -1.505 2.439 -18.459 1.00 91.88 211 ALA A N 1
ATOM 1573 C CA . ALA A 1 211 ? -1.039 3.760 -18.888 1.00 91.88 211 ALA A CA 1
ATOM 1574 C C . ALA A 1 211 ? -0.031 4.379 -17.900 1.00 91.88 211 ALA A C 1
ATOM 1576 O O . ALA A 1 211 ? 0.973 4.949 -18.316 1.00 91.88 211 ALA A O 1
ATOM 1577 N N . THR A 1 212 ? -0.258 4.217 -16.591 1.00 90.50 212 THR A N 1
ATOM 1578 C CA . THR A 1 212 ? 0.675 4.707 -15.557 1.00 90.50 212 THR A CA 1
ATOM 1579 C C . THR A 1 212 ? 2.003 3.941 -15.581 1.00 90.50 212 THR A C 1
ATOM 1581 O O . THR A 1 212 ? 3.056 4.538 -15.395 1.00 90.50 212 THR A O 1
ATOM 1584 N N . ILE A 1 213 ? 1.964 2.628 -15.829 1.00 92.06 213 ILE A N 1
ATOM 1585 C CA . ILE A 1 213 ? 3.159 1.775 -15.931 1.00 92.06 213 ILE A CA 1
ATOM 1586 C C . ILE A 1 213 ? 3.938 2.068 -17.222 1.00 92.06 213 ILE A C 1
ATOM 1588 O O . ILE A 1 213 ? 5.165 2.062 -17.213 1.00 92.06 213 ILE A O 1
ATOM 1592 N N . ALA A 1 214 ? 3.244 2.344 -18.328 1.00 89.81 214 ALA A N 1
ATOM 1593 C CA . ALA A 1 214 ? 3.863 2.662 -19.613 1.00 89.81 214 ALA A CA 1
ATOM 1594 C C . ALA A 1 214 ? 4.487 4.067 -19.646 1.00 89.81 214 ALA A C 1
ATOM 1596 O O . ALA A 1 214 ? 5.396 4.312 -20.436 1.00 89.81 214 ALA A O 1
ATOM 1597 N N . ALA A 1 215 ? 4.027 4.988 -18.796 1.00 87.19 215 ALA A N 1
ATOM 1598 C CA . ALA A 1 215 ? 4.455 6.383 -18.822 1.00 87.19 215 ALA A CA 1
ATOM 1599 C C . ALA A 1 215 ? 5.982 6.587 -18.685 1.00 87.19 215 ALA A C 1
ATOM 1601 O O . ALA A 1 215 ? 6.537 7.279 -19.538 1.00 87.19 215 ALA A O 1
ATOM 1602 N N . PRO A 1 216 ? 6.698 5.986 -17.709 1.00 86.62 216 PRO A N 1
ATOM 1603 C CA . PRO A 1 216 ? 8.156 6.118 -17.616 1.00 86.62 216 PRO A CA 1
ATOM 1604 C C . PRO A 1 216 ? 8.891 5.550 -18.833 1.00 86.62 216 PRO A C 1
ATOM 1606 O O . PRO A 1 216 ? 9.888 6.116 -19.269 1.00 86.62 216 PRO A O 1
ATOM 1609 N N . TYR A 1 217 ? 8.382 4.455 -19.403 1.00 86.75 217 TYR A N 1
ATOM 1610 C CA . TYR A 1 217 ? 8.964 3.830 -20.589 1.00 86.75 217 TYR A CA 1
ATOM 1611 C C . TYR A 1 217 ? 8.835 4.730 -21.824 1.00 86.75 217 TYR A C 1
ATOM 1613 O O . TYR A 1 217 ? 9.816 4.971 -22.523 1.00 86.75 217 TYR A O 1
ATOM 1621 N N . LEU A 1 218 ? 7.644 5.288 -22.060 1.00 87.19 218 LEU A N 1
ATOM 1622 C CA . LEU A 1 218 ? 7.411 6.229 -23.159 1.00 87.19 218 LEU A CA 1
ATOM 1623 C C . LEU A 1 218 ? 8.203 7.525 -22.969 1.00 87.19 218 LEU A C 1
ATOM 1625 O O . LEU A 1 218 ? 8.735 8.067 -23.931 1.00 87.19 218 LEU A O 1
ATOM 1629 N N . PHE A 1 219 ? 8.326 8.002 -21.730 1.00 85.31 219 PHE A N 1
ATOM 1630 C CA . PHE A 1 219 ? 9.162 9.157 -21.421 1.00 85.31 219 PHE A CA 1
ATOM 1631 C C . PHE A 1 219 ? 10.645 8.885 -21.716 1.00 85.31 219 PHE A C 1
ATOM 1633 O O . PHE A 1 219 ? 11.312 9.739 -22.293 1.00 85.31 219 PHE A O 1
ATOM 1640 N N . GLY A 1 220 ? 11.141 7.680 -21.412 1.00 85.88 220 GLY A N 1
ATOM 1641 C CA . GLY A 1 220 ? 12.477 7.233 -21.820 1.00 85.88 220 GLY A CA 1
ATOM 1642 C C . GLY A 1 220 ? 12.679 7.312 -23.335 1.00 85.88 220 GLY A C 1
ATOM 1643 O O . GLY A 1 220 ? 13.643 7.917 -23.789 1.00 85.88 220 GLY A O 1
ATOM 1644 N N . GLN A 1 221 ? 11.711 6.836 -24.127 1.00 84.81 221 GLN A N 1
ATOM 1645 C CA . GLN A 1 221 ? 11.780 6.939 -25.592 1.00 84.81 221 GLN A CA 1
ATOM 1646 C C . GLN A 1 221 ? 11.797 8.385 -26.105 1.00 84.81 221 GLN A C 1
ATOM 1648 O O . GLN A 1 221 ? 12.402 8.658 -27.140 1.00 84.81 221 GLN A O 1
ATOM 1653 N N . VAL A 1 222 ? 11.129 9.315 -25.413 1.00 86.69 222 VAL A N 1
ATOM 1654 C CA . VAL A 1 222 ? 11.188 10.746 -25.751 1.00 86.69 222 VAL A CA 1
ATOM 1655 C C . VAL A 1 222 ? 12.593 11.297 -25.502 1.00 86.69 222 VAL A C 1
ATOM 1657 O O . VAL A 1 222 ? 13.100 12.036 -26.341 1.00 86.69 222 VAL A O 1
ATOM 1660 N N . ILE A 1 223 ? 13.247 10.910 -24.403 1.00 86.38 223 ILE A N 1
ATOM 1661 C CA . ILE A 1 223 ? 14.637 11.298 -24.110 1.00 86.38 223 ILE A CA 1
ATOM 1662 C C . ILE A 1 223 ? 15.601 10.714 -25.154 1.00 86.38 223 ILE A C 1
ATOM 1664 O O . ILE A 1 223 ? 16.453 11.434 -25.681 1.00 86.38 223 ILE A O 1
ATOM 1668 N N . ASP A 1 224 ? 15.437 9.439 -25.506 1.00 84.44 224 ASP A N 1
ATOM 1669 C CA . ASP A 1 224 ? 16.260 8.777 -26.524 1.00 84.44 224 ASP A CA 1
ATOM 1670 C C . ASP A 1 224 ? 16.079 9.438 -27.903 1.00 84.44 224 ASP A C 1
ATOM 1672 O O . ASP A 1 224 ? 17.039 9.682 -28.633 1.00 84.44 224 ASP A O 1
ATOM 1676 N N . ALA A 1 225 ? 14.842 9.804 -28.255 1.00 82.44 225 ALA A N 1
ATOM 1677 C CA . ALA A 1 225 ? 14.550 10.539 -29.483 1.00 82.44 225 ALA A CA 1
ATOM 1678 C C . ALA A 1 225 ? 15.097 11.978 -29.458 1.00 82.44 225 ALA A C 1
ATOM 1680 O O . ALA A 1 225 ? 15.470 12.497 -30.509 1.00 82.44 225 ALA A O 1
ATOM 1681 N N . ALA A 1 226 ? 15.175 12.612 -28.282 1.00 81.12 226 ALA A N 1
ATOM 1682 C CA . ALA A 1 226 ? 15.694 13.972 -28.117 1.00 81.12 226 ALA A CA 1
ATOM 1683 C C . ALA A 1 226 ? 17.215 14.048 -28.264 1.00 81.12 226 ALA A C 1
ATOM 1685 O O . ALA A 1 226 ? 17.753 15.088 -28.637 1.00 81.12 226 ALA A O 1
ATOM 1686 N N . THR A 1 227 ? 17.907 12.949 -27.974 1.00 81.62 227 THR A N 1
ATOM 1687 C CA . THR A 1 227 ? 19.371 12.857 -28.016 1.00 81.62 227 THR A CA 1
ATOM 1688 C C . THR A 1 227 ? 19.908 12.349 -29.360 1.00 81.62 227 THR A C 1
ATOM 1690 O O . THR A 1 227 ? 21.101 12.492 -29.641 1.00 81.62 227 THR A O 1
ATOM 1693 N N . ALA A 1 228 ? 19.051 11.818 -30.239 1.00 78.31 228 ALA A N 1
ATOM 1694 C CA . ALA A 1 228 ? 19.435 11.368 -31.575 1.00 78.31 228 ALA A CA 1
ATOM 1695 C C . ALA A 1 228 ? 19.701 12.551 -32.536 1.00 78.31 228 ALA A C 1
ATOM 1697 O O . ALA A 1 228 ? 18.841 13.396 -32.753 1.00 78.31 228 ALA A O 1
ATOM 1698 N N . LYS A 1 229 ? 20.888 12.598 -33.166 1.00 67.50 229 LYS A N 1
ATOM 1699 C CA . LYS A 1 229 ? 21.357 13.732 -34.000 1.00 67.50 229 LYS A CA 1
ATOM 1700 C C . LYS A 1 229 ? 20.737 13.854 -35.411 1.00 67.50 229 LYS A C 1
ATOM 1702 O O . LYS A 1 229 ? 20.990 14.856 -36.070 1.00 67.50 229 LYS A O 1
ATOM 1707 N N . ALA A 1 230 ? 19.945 12.890 -35.893 1.00 57.97 230 ALA A N 1
ATOM 1708 C CA . ALA A 1 230 ? 19.336 12.922 -37.235 1.00 57.97 230 ALA A CA 1
ATOM 1709 C C . ALA A 1 230 ? 17.858 12.472 -37.207 1.00 57.97 230 ALA A C 1
ATOM 1711 O O . ALA A 1 230 ? 17.520 11.491 -36.541 1.00 57.97 230 ALA A O 1
ATOM 1712 N N . ASP A 1 231 ? 16.978 13.191 -37.918 1.00 62.88 231 ASP A N 1
ATOM 1713 C CA . ASP A 1 231 ? 15.505 13.027 -37.924 1.00 62.88 231 ASP A CA 1
ATOM 1714 C C . ASP A 1 231 ? 14.814 13.155 -36.551 1.00 62.88 231 ASP A C 1
ATOM 1716 O O . ASP A 1 231 ? 13.751 12.572 -36.310 1.00 62.88 231 ASP A O 1
ATOM 1720 N N . ALA A 1 232 ? 15.407 13.927 -35.636 1.00 66.38 232 ALA A N 1
ATOM 1721 C CA . ALA A 1 232 ? 14.922 14.076 -34.265 1.00 66.38 232 ALA A CA 1
ATOM 1722 C C . ALA A 1 232 ? 13.504 14.659 -34.205 1.00 66.38 232 ALA A C 1
ATOM 1724 O O . ALA A 1 232 ? 12.657 14.137 -33.491 1.00 66.38 232 ALA A O 1
ATOM 1725 N N . GLN A 1 233 ? 13.213 15.698 -34.991 1.00 74.00 233 GLN A N 1
ATOM 1726 C CA . GLN A 1 233 ? 12.000 16.499 -34.815 1.00 74.00 233 GLN A CA 1
ATOM 1727 C C . GLN A 1 233 ? 10.713 15.718 -35.136 1.00 74.00 233 GLN A C 1
ATOM 1729 O O . GLN A 1 233 ? 9.824 15.627 -34.297 1.00 74.00 233 GLN A O 1
ATOM 1734 N N . HIS A 1 234 ? 10.646 15.029 -36.281 1.00 78.38 234 HIS A N 1
ATOM 1735 C CA . HIS A 1 234 ? 9.473 14.212 -36.626 1.00 78.38 234 HIS A CA 1
ATOM 1736 C C . HIS A 1 234 ? 9.306 12.970 -35.738 1.00 78.38 234 HIS A C 1
ATOM 1738 O O . HIS A 1 234 ? 8.180 12.541 -35.470 1.00 78.38 234 HIS A O 1
ATOM 1744 N N . LYS A 1 235 ? 10.408 12.370 -35.266 1.00 79.31 235 LYS A N 1
ATOM 1745 C CA . LYS A 1 235 ? 10.346 11.247 -34.318 1.00 79.31 235 LYS A CA 1
ATOM 1746 C C . LYS A 1 235 ? 9.883 11.718 -32.940 1.00 79.31 235 LYS A C 1
ATOM 1748 O O . LYS A 1 235 ? 9.060 11.037 -32.335 1.00 79.31 235 LYS A O 1
ATOM 1753 N N . LEU A 1 236 ? 10.352 12.878 -32.486 1.00 83.62 236 LEU A N 1
ATOM 1754 C CA . LEU A 1 236 ? 9.942 13.515 -31.237 1.00 83.62 236 LEU A CA 1
ATOM 1755 C C . LEU A 1 236 ? 8.462 13.874 -31.242 1.00 83.62 236 LEU A C 1
ATOM 1757 O O . LEU A 1 236 ? 7.747 13.438 -30.344 1.00 83.62 236 LEU A O 1
ATOM 1761 N N . ASP A 1 237 ? 7.982 14.575 -32.271 1.00 86.00 237 ASP A N 1
ATOM 1762 C CA . ASP A 1 237 ? 6.572 14.972 -32.377 1.00 86.00 237 ASP A CA 1
ATOM 1763 C C . ASP A 1 237 ? 5.648 13.750 -32.321 1.00 86.00 237 ASP A C 1
ATOM 1765 O O . ASP A 1 237 ? 4.640 13.735 -31.611 1.00 86.00 237 ASP A O 1
ATOM 1769 N N . ARG A 1 238 ? 6.035 12.666 -33.007 1.00 85.81 238 ARG A N 1
ATOM 1770 C CA . ARG A 1 238 ? 5.297 11.401 -32.983 1.00 85.81 238 ARG A CA 1
ATOM 1771 C C . ARG A 1 238 ? 5.310 10.741 -31.602 1.00 85.81 238 ARG A C 1
ATOM 1773 O O . ARG A 1 238 ? 4.276 10.237 -31.170 1.00 85.81 238 ARG A O 1
ATOM 1780 N N . GLN A 1 239 ? 6.449 10.730 -30.910 1.00 86.38 239 GLN A N 1
ATOM 1781 C CA . GLN A 1 239 ? 6.553 10.150 -29.565 1.00 86.38 239 GLN A CA 1
ATOM 1782 C C . GLN A 1 239 ? 5.778 10.966 -28.524 1.00 86.38 239 GLN A C 1
ATOM 1784 O O . GLN A 1 239 ? 5.089 10.393 -27.680 1.00 86.38 239 GLN A O 1
ATOM 1789 N N . ILE A 1 240 ? 5.805 12.296 -28.627 1.00 88.00 240 ILE A N 1
ATOM 1790 C CA . ILE A 1 240 ? 5.015 13.200 -27.784 1.00 88.00 240 ILE A CA 1
ATOM 1791 C C . ILE A 1 240 ? 3.517 12.988 -28.032 1.00 88.00 240 ILE A C 1
ATOM 1793 O O . ILE A 1 240 ? 2.745 12.919 -27.075 1.00 88.00 240 ILE A O 1
ATOM 1797 N N . LEU A 1 241 ? 3.096 12.809 -29.289 1.00 90.12 241 LEU A N 1
ATOM 1798 C CA . LEU A 1 241 ? 1.706 12.493 -29.620 1.00 90.12 241 LEU A CA 1
ATOM 1799 C C . LEU A 1 241 ? 1.268 11.153 -29.007 1.00 90.12 241 LEU A C 1
ATOM 1801 O O . LEU A 1 241 ? 0.209 11.089 -28.381 1.00 90.12 241 LEU A O 1
ATOM 1805 N N . TYR A 1 242 ? 2.079 10.096 -29.131 1.00 88.38 242 TYR A N 1
ATOM 1806 C CA . TYR A 1 242 ? 1.789 8.803 -28.499 1.00 88.38 242 TYR A CA 1
ATOM 1807 C C . TYR A 1 242 ? 1.695 8.915 -26.977 1.00 88.38 242 TYR A C 1
ATOM 1809 O O . TYR A 1 242 ? 0.755 8.383 -26.382 1.00 88.38 242 TYR A O 1
ATOM 1817 N N . LEU A 1 243 ? 2.619 9.646 -26.351 1.00 89.00 243 LEU A N 1
ATOM 1818 C CA . LEU A 1 243 ? 2.594 9.923 -24.919 1.00 89.00 243 LEU A CA 1
ATOM 1819 C C . LEU A 1 243 ? 1.290 10.633 -24.524 1.00 89.00 243 LEU A C 1
ATOM 1821 O O . LEU A 1 243 ? 0.610 10.202 -23.592 1.00 89.00 243 LEU A O 1
ATOM 1825 N N . GLY A 1 244 ? 0.898 11.668 -25.272 1.00 90.19 244 GLY A N 1
ATOM 1826 C CA . GLY A 1 244 ? -0.347 12.407 -25.068 1.00 90.19 244 GLY A CA 1
ATOM 1827 C C . GLY A 1 244 ? -1.592 11.523 -25.180 1.00 90.19 244 GLY A C 1
ATOM 1828 O O . GLY A 1 244 ? -2.465 11.583 -24.315 1.00 90.19 244 GLY A O 1
ATOM 1829 N N . ILE A 1 245 ? -1.655 10.646 -26.187 1.00 92.25 245 ILE A N 1
ATOM 1830 C CA . ILE A 1 245 ? -2.760 9.691 -26.364 1.00 92.25 245 ILE A CA 1
ATOM 1831 C C . ILE A 1 245 ? -2.825 8.713 -25.186 1.00 92.25 245 ILE A C 1
ATOM 1833 O O . ILE A 1 245 ? -3.901 8.501 -24.625 1.00 92.25 245 ILE A O 1
ATOM 1837 N N . VAL A 1 246 ? -1.692 8.141 -24.769 1.00 91.69 246 VAL A N 1
ATOM 1838 C CA . VAL A 1 246 ? -1.644 7.186 -23.651 1.00 91.69 246 VAL A CA 1
ATOM 1839 C C . VAL A 1 246 ? -2.065 7.846 -22.338 1.00 91.69 246 VAL A C 1
ATOM 1841 O O . VAL A 1 246 ? -2.865 7.267 -21.601 1.00 91.69 246 VAL A O 1
ATOM 1844 N N . TYR A 1 247 ? -1.613 9.072 -22.060 1.00 90.88 247 TYR A N 1
ATOM 1845 C CA . TYR A 1 247 ? -2.066 9.829 -20.890 1.00 90.88 247 TYR A CA 1
ATOM 1846 C C . TYR A 1 247 ? -3.542 10.216 -20.973 1.00 90.88 247 TYR A C 1
ATOM 1848 O O . TYR A 1 247 ? -4.243 10.136 -19.962 1.00 90.88 247 TYR A O 1
ATOM 1856 N N . GLY A 1 248 ? -4.034 10.597 -22.153 1.00 93.75 248 GLY A N 1
ATOM 1857 C CA . GLY A 1 248 ? -5.440 10.929 -22.374 1.00 93.75 248 GLY A CA 1
ATOM 1858 C C . GLY A 1 248 ? -6.353 9.732 -22.110 1.00 93.75 248 GLY A C 1
ATOM 1859 O O . GLY A 1 248 ? -7.251 9.801 -21.268 1.00 93.75 248 GLY A O 1
ATOM 1860 N N . VAL A 1 249 ? -6.069 8.597 -22.753 1.00 93.31 249 VAL A N 1
ATOM 1861 C CA . VAL A 1 249 ? -6.809 7.339 -22.562 1.00 93.31 249 VAL A CA 1
ATOM 1862 C C . VAL A 1 249 ? -6.668 6.834 -21.125 1.00 93.31 249 VAL A C 1
ATOM 1864 O O . VAL A 1 249 ? -7.656 6.428 -20.512 1.00 93.31 249 VAL A O 1
ATOM 1867 N N . GLY A 1 250 ? -5.464 6.901 -20.551 1.00 94.00 250 GLY A N 1
ATOM 1868 C CA . GLY A 1 250 ? -5.193 6.501 -19.172 1.00 94.00 250 GLY A CA 1
ATOM 1869 C C . GLY A 1 250 ? -5.982 7.317 -18.148 1.00 94.00 250 GLY A C 1
ATOM 1870 O O . GLY A 1 250 ? -6.582 6.747 -17.233 1.00 94.00 250 GLY A O 1
ATOM 1871 N N . SER A 1 251 ? -6.040 8.637 -18.333 1.00 93.88 251 SER A N 1
ATOM 1872 C CA . SER A 1 251 ? -6.791 9.560 -17.474 1.00 93.88 251 SER A CA 1
ATOM 1873 C C . SER A 1 251 ? -8.295 9.345 -17.601 1.00 93.88 251 SER A C 1
ATOM 1875 O O . SER A 1 251 ? -8.998 9.280 -16.590 1.00 93.88 251 SER A O 1
ATOM 1877 N N . PHE A 1 252 ? -8.794 9.144 -18.822 1.00 96.00 252 PHE A N 1
ATOM 1878 C CA . PHE A 1 252 ? -10.198 8.813 -19.049 1.00 96.00 252 PHE A CA 1
ATOM 1879 C C . PHE A 1 252 ? -10.578 7.476 -18.395 1.00 96.00 252 PHE A C 1
ATOM 1881 O O . PHE A 1 252 ? -11.567 7.393 -17.666 1.00 96.00 252 PHE A O 1
ATOM 1888 N N . ALA A 1 253 ? -9.752 6.440 -18.554 1.00 95.06 253 ALA A N 1
ATOM 1889 C CA . ALA A 1 253 ? -9.952 5.158 -17.882 1.00 95.06 253 ALA A CA 1
ATOM 1890 C C . ALA A 1 253 ? -9.905 5.298 -16.348 1.00 95.06 253 ALA A C 1
ATOM 1892 O O . ALA A 1 253 ? -10.685 4.657 -15.638 1.00 95.06 253 ALA A O 1
ATOM 1893 N N . ALA A 1 254 ? -9.033 6.161 -15.816 1.00 94.00 254 ALA A N 1
ATOM 1894 C CA . ALA A 1 254 ? -8.958 6.442 -14.384 1.00 94.00 254 ALA A CA 1
ATOM 1895 C C . ALA A 1 254 ? -10.230 7.131 -13.867 1.00 94.00 254 ALA A C 1
ATOM 1897 O O . ALA A 1 254 ? -10.717 6.768 -12.792 1.00 94.00 254 ALA A O 1
ATOM 1898 N N . PHE A 1 255 ? -10.787 8.064 -14.642 1.00 95.25 255 PHE A N 1
ATOM 1899 C CA . PHE A 1 255 ? -12.064 8.712 -14.356 1.00 95.25 255 PHE A CA 1
ATOM 1900 C C . PHE A 1 255 ? -13.219 7.704 -14.353 1.00 95.25 255 PHE A C 1
ATOM 1902 O O . PHE A 1 255 ? -13.927 7.591 -13.351 1.00 95.25 255 PHE A O 1
ATOM 1909 N N . VAL A 1 256 ? -13.358 6.902 -15.417 1.00 95.50 256 VAL A N 1
ATOM 1910 C CA . VAL A 1 256 ? -14.398 5.862 -15.527 1.00 95.50 256 VAL A CA 1
ATOM 1911 C C . VAL A 1 256 ? -14.314 4.887 -14.356 1.00 95.50 256 VAL A C 1
ATOM 1913 O O . VAL A 1 256 ? -15.319 4.591 -13.711 1.00 95.50 256 VAL A O 1
ATOM 1916 N N . ARG A 1 257 ? -13.104 4.436 -14.012 1.00 93.38 257 ARG A N 1
ATOM 1917 C CA . ARG A 1 257 ? -12.875 3.604 -12.830 1.00 93.38 257 ARG A CA 1
ATOM 1918 C C . ARG A 1 257 ? -13.367 4.280 -11.551 1.00 93.38 257 ARG A C 1
ATOM 1920 O O . ARG A 1 257 ? -14.070 3.644 -10.765 1.00 93.38 257 ARG A O 1
ATOM 1927 N N . ALA A 1 258 ? -12.939 5.517 -11.294 1.00 91.94 258 ALA A N 1
ATOM 1928 C CA . ALA A 1 258 ? -13.279 6.235 -10.068 1.00 91.94 258 ALA A CA 1
ATOM 1929 C C . ALA A 1 258 ? -14.797 6.413 -9.940 1.00 91.94 258 ALA A C 1
ATOM 1931 O O . ALA A 1 258 ? -15.358 6.176 -8.867 1.00 91.94 258 ALA A O 1
ATOM 1932 N N . TRP A 1 259 ? -15.464 6.734 -11.048 1.00 94.19 259 TRP A N 1
ATOM 1933 C CA . TRP A 1 259 ? -16.914 6.840 -11.110 1.00 94.19 259 TRP A CA 1
ATOM 1934 C C . TRP A 1 259 ? -17.590 5.497 -10.811 1.00 94.19 259 TRP A C 1
ATOM 1936 O O . TRP A 1 259 ? -18.401 5.426 -9.888 1.00 94.19 259 TRP A O 1
ATOM 1946 N N . LEU A 1 260 ? -17.225 4.414 -11.506 1.00 93.56 260 LEU A N 1
ATOM 1947 C CA . LEU A 1 260 ? -17.848 3.097 -11.324 1.00 93.56 260 LEU A CA 1
ATOM 1948 C C . LEU A 1 260 ? -17.718 2.576 -9.886 1.00 93.56 260 LEU A C 1
ATOM 1950 O O . LEU A 1 260 ? -18.710 2.130 -9.305 1.00 93.56 260 LEU A O 1
ATOM 1954 N N . PHE A 1 261 ? -16.530 2.680 -9.278 1.00 91.12 261 PHE A N 1
ATOM 1955 C CA . PHE A 1 261 ? -16.339 2.276 -7.882 1.00 91.12 261 PHE A CA 1
ATOM 1956 C C . PHE A 1 261 ? -17.123 3.163 -6.913 1.00 91.12 261 PHE A C 1
ATOM 1958 O O . PHE A 1 261 ? -17.761 2.644 -5.998 1.00 91.12 261 PHE A O 1
ATOM 1965 N N . THR A 1 262 ? -17.131 4.481 -7.118 1.00 91.50 262 THR A N 1
ATOM 1966 C CA . THR A 1 262 ? -17.905 5.396 -6.263 1.00 91.50 262 THR A CA 1
ATOM 1967 C C . THR A 1 262 ? -19.395 5.091 -6.357 1.00 91.50 262 THR A C 1
ATOM 1969 O O . THR A 1 262 ? -20.069 4.968 -5.335 1.00 91.50 262 THR A O 1
ATOM 1972 N N . TRP A 1 263 ? -19.910 4.879 -7.566 1.00 93.62 263 TRP A N 1
ATOM 1973 C CA . TRP A 1 263 ? -21.321 4.591 -7.784 1.00 93.62 263 TRP A CA 1
ATOM 1974 C C . TRP A 1 263 ? -21.746 3.250 -7.174 1.00 93.62 263 TRP A C 1
ATOM 1976 O O . TRP A 1 263 ? -22.760 3.185 -6.473 1.00 93.62 263 TRP A O 1
ATOM 1986 N N . ALA A 1 264 ? -20.939 2.199 -7.356 1.00 91.94 264 ALA A N 1
ATOM 1987 C CA . ALA A 1 264 ? -21.151 0.908 -6.702 1.00 91.94 264 ALA A CA 1
ATOM 1988 C C . ALA A 1 264 ? -21.152 1.042 -5.168 1.00 91.94 264 ALA A C 1
ATOM 1990 O O . ALA A 1 264 ? -22.000 0.458 -4.491 1.00 91.94 264 ALA A O 1
ATOM 1991 N N . GLY A 1 265 ? -20.251 1.865 -4.619 1.00 91.25 265 GLY A N 1
ATOM 1992 C CA . GLY A 1 265 ? -20.177 2.157 -3.188 1.00 91.25 265 GLY A CA 1
ATOM 1993 C C . GLY A 1 265 ? -21.436 2.837 -2.660 1.00 91.25 265 GLY A C 1
ATOM 1994 O O . GLY A 1 265 ? -22.004 2.389 -1.664 1.00 91.25 265 GLY A O 1
ATOM 1995 N N . GLN A 1 266 ? -21.930 3.860 -3.361 1.00 92.81 266 GLN A N 1
ATOM 1996 C CA . GLN A 1 266 ? -23.157 4.566 -2.980 1.00 92.81 266 GLN A CA 1
ATOM 1997 C C . GLN A 1 266 ? -24.389 3.643 -3.004 1.00 92.81 266 GLN A C 1
ATOM 1999 O O . GLN A 1 266 ? -25.212 3.658 -2.086 1.00 92.81 266 GLN A O 1
ATOM 2004 N N . ARG A 1 267 ? -24.495 2.756 -4.002 1.00 93.12 267 ARG A N 1
ATOM 2005 C CA . ARG A 1 267 ? -25.559 1.738 -4.042 1.00 93.12 267 ARG A CA 1
ATOM 2006 C C . ARG A 1 267 ? -25.459 0.738 -2.892 1.00 93.12 267 ARG A C 1
ATOM 2008 O O . ARG A 1 267 ? -26.478 0.373 -2.298 1.00 93.12 267 ARG A O 1
ATOM 2015 N N . LEU A 1 268 ? -24.241 0.315 -2.556 1.00 91.62 268 LEU A N 1
ATOM 2016 C CA . LEU A 1 268 ? -23.988 -0.590 -1.440 1.00 91.62 268 LEU A CA 1
ATOM 2017 C C . LEU A 1 268 ? -24.421 0.030 -0.105 1.00 91.62 268 LEU A C 1
ATOM 2019 O O . LEU A 1 268 ? -25.193 -0.604 0.618 1.00 91.62 268 LEU A O 1
ATOM 2023 N N . VAL A 1 269 ? -23.991 1.258 0.213 1.00 92.50 269 VAL A N 1
ATOM 2024 C CA . VAL A 1 269 ? -24.362 1.907 1.486 1.00 92.50 269 VAL A CA 1
ATOM 2025 C C . VAL A 1 269 ? -25.861 2.159 1.577 1.00 92.50 269 VAL A C 1
ATOM 2027 O O . VAL A 1 269 ? -26.453 1.879 2.616 1.00 92.50 269 VAL A O 1
ATOM 2030 N N . ALA A 1 270 ? -26.513 2.575 0.486 1.00 93.50 270 ALA A N 1
ATOM 2031 C CA . ALA A 1 270 ? -27.961 2.763 0.465 1.00 93.50 270 ALA A CA 1
ATOM 2032 C C . ALA A 1 270 ? -28.709 1.457 0.790 1.00 93.50 270 ALA A C 1
ATOM 2034 O O . ALA A 1 270 ? -29.648 1.451 1.589 1.00 93.50 270 ALA A O 1
ATOM 2035 N N . ARG A 1 271 ? -28.263 0.323 0.230 1.00 92.56 271 ARG A N 1
ATOM 2036 C CA . ARG A 1 271 ? -28.829 -0.999 0.541 1.00 92.56 271 ARG A CA 1
ATOM 2037 C C . ARG A 1 271 ? -28.589 -1.396 1.995 1.00 92.56 271 ARG A C 1
ATOM 2039 O O . ARG A 1 271 ? -29.505 -1.911 2.635 1.00 92.56 271 ARG A O 1
ATOM 2046 N N . VAL A 1 272 ? -27.375 -1.191 2.507 1.00 92.12 272 VAL A N 1
ATOM 2047 C CA . VAL A 1 272 ? -27.030 -1.515 3.899 1.00 92.12 272 VAL A CA 1
ATOM 2048 C C . VAL A 1 272 ? -27.876 -0.680 4.858 1.00 92.12 272 VAL A C 1
ATOM 2050 O O . VAL A 1 272 ? -28.511 -1.257 5.734 1.00 92.12 272 VAL A O 1
ATOM 2053 N N . ARG A 1 273 ? -27.992 0.636 4.640 1.00 94.88 273 ARG A N 1
ATOM 2054 C CA . ARG A 1 273 ? -28.833 1.526 5.455 1.00 94.88 273 ARG A CA 1
ATOM 2055 C C . ARG A 1 273 ? -30.295 1.099 5.463 1.00 94.88 273 ARG A C 1
ATOM 2057 O O . ARG A 1 273 ? -30.876 1.003 6.534 1.00 94.88 273 ARG A O 1
ATOM 2064 N N . ARG A 1 274 ? -30.873 0.748 4.307 1.00 95.19 274 ARG A N 1
ATOM 2065 C CA . ARG A 1 274 ? -32.254 0.228 4.242 1.00 95.19 274 ARG A CA 1
ATOM 2066 C C . ARG A 1 274 ? -32.439 -1.041 5.078 1.00 95.19 274 ARG A C 1
ATOM 2068 O O . ARG A 1 274 ? -33.433 -1.162 5.782 1.00 95.19 274 ARG A O 1
ATOM 2075 N N . ARG A 1 275 ? -31.487 -1.979 5.015 1.00 93.38 275 ARG A N 1
ATOM 2076 C CA . ARG A 1 275 ? -31.541 -3.230 5.791 1.00 93.38 275 ARG A CA 1
ATOM 2077 C C . ARG A 1 275 ? -31.375 -2.992 7.288 1.00 93.38 275 ARG A C 1
ATOM 2079 O O . ARG A 1 275 ? -32.112 -3.584 8.062 1.00 93.38 275 ARG A O 1
ATOM 2086 N N . VAL A 1 276 ? -30.429 -2.139 7.676 1.00 94.12 276 VAL A N 1
ATOM 2087 C CA . VAL A 1 276 ? -30.186 -1.787 9.081 1.00 94.12 276 VAL A CA 1
ATOM 2088 C C . VAL A 1 276 ? -31.399 -1.064 9.655 1.00 94.12 276 VAL A C 1
ATOM 2090 O O . VAL A 1 276 ? -31.897 -1.468 10.696 1.00 94.12 276 VAL A O 1
ATOM 2093 N N . PHE A 1 277 ? -31.945 -0.077 8.944 1.00 96.62 277 PHE A N 1
ATOM 2094 C CA . PHE A 1 277 ? -33.155 0.626 9.362 1.00 96.62 277 PHE A CA 1
ATOM 2095 C C . PHE A 1 277 ? -34.345 -0.328 9.538 1.00 96.62 277 PHE A C 1
ATOM 2097 O O . PHE A 1 277 ? -34.972 -0.343 10.592 1.00 96.62 277 PHE A O 1
ATOM 2104 N N . ALA A 1 278 ? -34.610 -1.191 8.550 1.00 96.81 278 ALA A N 1
ATOM 2105 C CA . ALA A 1 278 ? -35.685 -2.178 8.643 1.00 96.81 278 ALA A CA 1
ATOM 2106 C C . ALA A 1 278 ? -35.481 -3.185 9.790 1.00 96.81 278 ALA A C 1
ATOM 2108 O O . ALA A 1 278 ? -36.459 -3.654 10.365 1.00 96.81 278 ALA A O 1
ATOM 2109 N N . ALA A 1 279 ? -34.233 -3.528 10.117 1.00 94.88 279 ALA A N 1
ATOM 2110 C CA . ALA A 1 279 ? -33.915 -4.409 11.236 1.00 94.88 279 ALA A CA 1
ATOM 2111 C C . ALA A 1 279 ? -34.109 -3.721 12.594 1.00 94.88 279 ALA A C 1
ATOM 2113 O O . ALA A 1 279 ? -34.618 -4.364 13.506 1.00 94.88 279 ALA A O 1
ATOM 2114 N N . ILE A 1 280 ? -33.743 -2.438 12.710 1.00 95.19 280 ILE A N 1
ATOM 2115 C CA . ILE A 1 280 ? -33.926 -1.636 13.929 1.00 95.19 280 ILE A CA 1
ATOM 2116 C C . ILE A 1 280 ? -35.418 -1.485 14.236 1.00 95.19 280 ILE A C 1
ATOM 2118 O O . ILE A 1 280 ? -35.838 -1.801 15.337 1.00 95.19 280 ILE A O 1
ATOM 2122 N N . VAL A 1 281 ? -36.237 -1.089 13.256 1.00 95.75 281 VAL A N 1
ATOM 2123 C CA . VAL A 1 281 ? -37.683 -0.844 13.459 1.00 95.75 281 VAL A CA 1
ATOM 2124 C C . VAL A 1 281 ? -38.466 -2.111 13.843 1.00 95.75 281 VAL A C 1
ATOM 2126 O O . VAL A 1 281 ? -39.554 -2.014 14.397 1.00 95.75 281 VAL A O 1
ATOM 2129 N N . ARG A 1 282 ? -37.932 -3.305 13.560 1.00 96.56 282 ARG A N 1
ATOM 2130 C CA . ARG A 1 282 ? -38.561 -4.594 13.901 1.00 96.56 282 ARG A CA 1
ATOM 2131 C C . ARG A 1 282 ? -38.145 -5.151 15.268 1.00 96.56 282 ARG A C 1
ATOM 2133 O O . ARG A 1 282 ? -38.584 -6.249 15.597 1.00 96.56 282 ARG A O 1
ATOM 2140 N N . GLN A 1 283 ? -37.271 -4.468 16.008 1.00 96.12 283 GLN A N 1
ATOM 2141 C CA . GLN A 1 283 ? -36.886 -4.906 17.351 1.00 96.12 283 GLN A CA 1
ATOM 2142 C C . GLN A 1 283 ? -38.011 -4.674 18.363 1.00 96.12 283 GLN A C 1
ATOM 2144 O O . GLN A 1 283 ? -38.887 -3.834 18.161 1.00 96.12 283 GLN A O 1
ATOM 2149 N N . ASP A 1 284 ? -37.984 -5.446 19.445 1.00 95.62 284 ASP A N 1
ATOM 2150 C CA . ASP A 1 284 ? -38.883 -5.294 20.584 1.00 95.62 284 ASP A CA 1
ATOM 2151 C C . ASP A 1 284 ? -38.615 -3.998 21.369 1.00 95.62 284 ASP A C 1
ATOM 2153 O O . ASP A 1 284 ? -37.578 -3.352 21.216 1.00 95.62 284 ASP A O 1
ATOM 2157 N N . ILE A 1 285 ? -39.559 -3.608 22.229 1.00 93.69 285 ILE A N 1
ATOM 2158 C CA . ILE A 1 285 ? -39.439 -2.371 23.014 1.00 93.69 285 ILE A CA 1
ATOM 2159 C C . ILE A 1 285 ? -38.251 -2.409 23.993 1.00 93.69 285 ILE A C 1
ATOM 2161 O O . ILE A 1 285 ? -37.594 -1.389 24.183 1.00 93.69 285 ILE A O 1
ATOM 2165 N N . SER A 1 286 ? -37.891 -3.590 24.517 1.00 94.75 286 SER A N 1
ATOM 2166 C CA . SER A 1 286 ? -36.769 -3.747 25.452 1.00 94.75 286 SER A CA 1
ATOM 2167 C C . SER A 1 286 ? -35.416 -3.454 24.791 1.00 94.75 286 SER A C 1
ATOM 2169 O O . SER A 1 286 ? -34.493 -2.969 25.454 1.00 94.75 286 SER A O 1
ATOM 2171 N N . PHE A 1 287 ? -35.281 -3.678 23.482 1.00 94.62 287 PHE A N 1
ATOM 2172 C CA . PHE A 1 287 ? -34.125 -3.214 22.715 1.00 94.62 287 PHE A CA 1
ATOM 2173 C C . PHE A 1 287 ? -33.984 -1.683 22.741 1.00 94.62 287 PHE A C 1
ATOM 2175 O O . PHE A 1 287 ? -32.871 -1.165 22.862 1.00 94.62 287 PHE A O 1
ATOM 2182 N N . PHE A 1 288 ? -35.092 -0.947 22.645 1.00 94.44 288 PHE A N 1
ATOM 2183 C CA . PHE A 1 288 ? -35.077 0.517 22.678 1.00 94.44 288 PHE A CA 1
ATOM 2184 C C . PHE A 1 288 ? -34.879 1.085 24.089 1.00 94.44 288 PHE A C 1
ATOM 2186 O O . PHE A 1 288 ? -34.281 2.150 24.217 1.00 94.44 288 PHE A O 1
ATOM 2193 N N . ASP A 1 289 ? -35.277 0.359 25.137 1.00 94.62 289 ASP A N 1
ATOM 2194 C CA . ASP A 1 289 ? -35.011 0.756 26.529 1.00 94.62 289 ASP A CA 1
ATOM 2195 C C . ASP A 1 289 ? -33.510 0.704 26.870 1.00 94.62 289 ASP A C 1
ATOM 2197 O O . ASP A 1 289 ? -33.012 1.469 27.695 1.00 94.62 289 ASP A O 1
ATOM 2201 N N . THR A 1 290 ? -32.768 -0.194 26.213 1.00 93.12 290 THR A N 1
ATOM 2202 C CA . THR A 1 290 ? -31.333 -0.416 26.450 1.00 93.12 290 THR A CA 1
ATOM 2203 C C . THR A 1 290 ? -30.423 0.390 25.515 1.00 93.12 290 THR A C 1
ATOM 2205 O O . THR A 1 290 ? -29.292 0.701 25.889 1.00 93.12 290 THR A O 1
ATOM 2208 N N . ASN A 1 291 ? -30.887 0.758 24.315 1.00 92.50 291 ASN A N 1
ATOM 2209 C CA . ASN A 1 291 ? -30.078 1.441 23.298 1.00 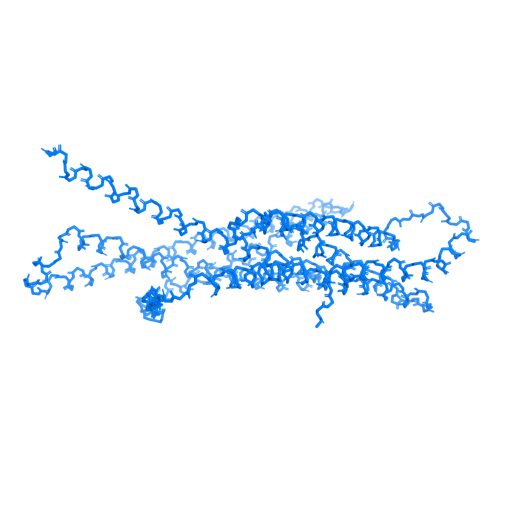92.50 291 ASN A CA 1
ATOM 2210 C C . ASN A 1 291 ? -30.550 2.882 23.066 1.00 92.50 291 ASN A C 1
ATOM 2212 O O . ASN A 1 291 ? -31.674 3.130 22.637 1.00 92.50 291 ASN A O 1
ATOM 2216 N N . ARG A 1 292 ? -29.652 3.858 23.243 1.00 92.69 292 ARG A N 1
ATOM 2217 C CA . ARG A 1 292 ? -29.974 5.280 23.032 1.00 92.69 292 ARG A CA 1
ATOM 2218 C C . ARG A 1 292 ? -30.230 5.576 21.550 1.00 92.69 292 ARG A C 1
ATOM 2220 O O . ARG A 1 292 ? -29.448 5.180 20.685 1.00 92.69 292 ARG A O 1
ATOM 2227 N N . THR A 1 293 ? -31.235 6.401 21.245 1.00 92.31 293 THR A N 1
ATOM 2228 C CA . THR A 1 293 ? -31.565 6.833 19.868 1.00 92.31 293 THR A CA 1
ATOM 2229 C C . THR A 1 293 ? -30.364 7.424 19.115 1.00 92.31 293 THR A C 1
ATOM 2231 O O . THR A 1 293 ? -30.188 7.181 17.918 1.00 92.31 293 THR A O 1
ATOM 2234 N N . GLY A 1 294 ? -29.497 8.165 19.816 1.00 92.94 294 GLY A N 1
ATOM 2235 C CA . GLY A 1 294 ? -28.266 8.721 19.244 1.00 92.94 294 GLY A CA 1
ATOM 2236 C C . GLY A 1 294 ? -27.266 7.652 18.789 1.00 92.94 294 GLY A C 1
ATOM 2237 O O . GLY A 1 294 ? -26.662 7.791 17.727 1.00 92.94 294 GLY A O 1
ATOM 2238 N N . GLU A 1 295 ? -27.144 6.548 19.530 1.00 92.44 295 GLU A N 1
ATOM 2239 C CA . GLU A 1 295 ? -26.283 5.422 19.157 1.00 92.44 295 GLU A CA 1
ATOM 2240 C C . GLU A 1 295 ? -26.808 4.733 17.894 1.00 92.44 295 GLU A C 1
ATOM 2242 O O . GLU A 1 295 ? -26.064 4.546 16.933 1.00 92.44 295 GLU A O 1
ATOM 2247 N N . LEU A 1 296 ? -28.108 4.426 17.850 1.00 93.75 296 LEU A N 1
ATOM 2248 C CA . LEU A 1 296 ? -28.745 3.795 16.690 1.00 93.75 296 LEU A CA 1
ATOM 2249 C C . LEU A 1 296 ? -28.608 4.655 15.424 1.00 93.75 296 LEU A C 1
ATOM 2251 O O . LEU A 1 296 ? -28.321 4.136 14.342 1.00 93.75 296 LEU A O 1
ATOM 2255 N N . THR A 1 297 ? -28.740 5.975 15.571 1.00 93.69 297 THR A N 1
ATOM 2256 C CA . THR A 1 297 ? -28.537 6.940 14.481 1.00 93.69 297 THR A CA 1
ATOM 2257 C C . THR A 1 297 ? -27.087 6.937 13.999 1.00 93.69 297 THR A C 1
ATOM 2259 O O . THR A 1 297 ? -26.837 6.895 12.791 1.00 93.69 297 THR A O 1
ATOM 2262 N N . ASN A 1 298 ? -26.119 6.908 14.920 1.00 94.06 298 ASN A N 1
ATOM 2263 C CA . ASN A 1 298 ? -24.701 6.847 14.573 1.00 94.06 298 ASN A CA 1
ATOM 2264 C C . ASN A 1 298 ? -24.338 5.529 13.865 1.00 94.06 298 ASN A C 1
ATOM 2266 O O . ASN A 1 298 ? -23.654 5.552 12.844 1.00 94.06 298 ASN A O 1
ATOM 2270 N N . ARG A 1 299 ? -24.871 4.388 14.321 1.00 91.94 299 ARG A N 1
ATOM 2271 C CA . ARG A 1 299 ? -24.693 3.088 13.649 1.00 91.94 299 ARG A CA 1
ATOM 2272 C C . ARG A 1 299 ? -25.272 3.098 12.237 1.00 91.94 299 ARG A C 1
ATOM 2274 O O . ARG A 1 299 ? -24.657 2.601 11.295 1.00 91.94 299 ARG A O 1
ATOM 2281 N N . LEU A 1 300 ? -26.448 3.699 12.057 1.00 94.06 300 LEU A N 1
ATOM 2282 C CA . LEU A 1 300 ? -27.078 3.820 10.746 1.00 94.06 300 LEU A CA 1
ATOM 2283 C C . LEU A 1 300 ? -26.278 4.734 9.803 1.00 94.06 300 LEU A C 1
ATOM 2285 O O . LEU A 1 300 ? -26.158 4.421 8.618 1.00 94.06 300 LEU A O 1
ATOM 2289 N N . ALA A 1 301 ? -25.720 5.839 10.298 1.00 92.19 301 ALA A N 1
ATOM 2290 C CA . ALA A 1 301 ? -25.015 6.822 9.479 1.00 92.19 301 ALA A CA 1
ATOM 2291 C C . ALA A 1 301 ? -23.522 6.499 9.288 1.00 92.19 301 ALA A C 1
ATOM 2293 O O . ALA A 1 301 ? -23.085 6.314 8.147 1.00 92.19 301 ALA A O 1
ATOM 2294 N N . SER A 1 302 ? -22.767 6.431 10.387 1.00 93.88 302 SER A N 1
ATOM 2295 C CA . SER A 1 302 ? -21.305 6.330 10.430 1.00 93.88 302 SER A CA 1
ATOM 2296 C C . SER A 1 302 ? -20.814 4.906 10.185 1.00 93.88 302 SER A C 1
ATOM 2298 O O . SER A 1 302 ? -20.046 4.680 9.249 1.00 93.88 302 SER A O 1
ATOM 2300 N N . ASP A 1 303 ? -21.315 3.912 10.927 1.00 92.38 303 ASP A N 1
ATOM 2301 C CA . ASP A 1 303 ? -20.811 2.534 10.795 1.00 92.38 303 ASP A CA 1
ATOM 2302 C C . ASP A 1 303 ? -21.080 1.975 9.391 1.00 92.38 303 ASP A C 1
ATOM 2304 O O . ASP A 1 303 ? -20.218 1.332 8.784 1.00 92.38 303 ASP A O 1
ATOM 2308 N N . THR A 1 304 ? -22.250 2.276 8.813 1.00 91.31 304 THR A N 1
ATOM 2309 C CA . THR A 1 304 ? -22.554 1.878 7.428 1.00 91.31 304 THR A CA 1
ATOM 2310 C C . THR A 1 304 ? -21.623 2.541 6.409 1.00 91.31 304 THR A C 1
ATOM 2312 O O . THR A 1 304 ? -21.245 1.901 5.423 1.00 91.31 304 THR A O 1
ATOM 2315 N N . GLN A 1 305 ? -21.202 3.785 6.660 1.00 91.62 305 GLN A N 1
ATOM 2316 C CA . GLN A 1 305 ? -20.250 4.510 5.820 1.00 91.62 305 GLN A CA 1
ATOM 2317 C C . GLN A 1 305 ? -18.840 3.915 5.928 1.00 91.62 305 GLN A C 1
ATOM 2319 O O . GLN A 1 305 ? -18.176 3.708 4.911 1.00 91.62 305 GLN A O 1
ATOM 2324 N N . VAL A 1 306 ? -18.393 3.568 7.139 1.00 90.94 306 VAL A N 1
ATOM 2325 C CA . VAL A 1 306 ? -17.103 2.896 7.372 1.00 90.94 306 VAL A CA 1
ATOM 2326 C C . VAL A 1 306 ? -17.054 1.549 6.648 1.00 90.94 306 VAL A C 1
ATOM 2328 O O . VAL A 1 306 ? -16.058 1.236 5.984 1.00 90.94 306 VAL A O 1
ATOM 2331 N N . ILE A 1 307 ? -18.141 0.773 6.704 1.00 87.56 307 ILE A N 1
ATOM 2332 C CA . ILE A 1 307 ? -18.262 -0.495 5.972 1.00 87.56 307 ILE A CA 1
ATOM 2333 C C . ILE A 1 307 ? -18.173 -0.255 4.460 1.00 87.56 307 ILE A C 1
ATOM 2335 O O . ILE A 1 307 ? -17.422 -0.952 3.775 1.00 87.56 307 ILE A O 1
ATOM 2339 N N . GLN A 1 308 ? -18.885 0.740 3.923 1.00 88.75 308 GLN A N 1
ATOM 2340 C CA . GLN A 1 308 ? -18.851 1.052 2.492 1.00 88.75 308 GLN A CA 1
ATOM 2341 C C . GLN A 1 308 ? -17.454 1.450 2.011 1.00 88.75 308 GLN A C 1
ATOM 2343 O O . GLN A 1 308 ? -16.987 0.916 0.997 1.00 88.75 308 GLN A O 1
ATOM 2348 N N . ASN A 1 309 ? -16.784 2.345 2.737 1.00 88.94 309 ASN A N 1
ATOM 2349 C CA . ASN A 1 309 ? -15.424 2.777 2.424 1.00 88.94 309 ASN A CA 1
ATOM 2350 C C . ASN A 1 309 ? -14.453 1.594 2.446 1.00 88.94 309 ASN A C 1
ATOM 2352 O O . ASN A 1 309 ? -13.652 1.425 1.527 1.00 88.94 309 ASN A O 1
ATOM 2356 N N . SER A 1 310 ? -14.582 0.722 3.446 1.00 87.75 310 SER A N 1
ATOM 2357 C CA . SER A 1 310 ? -13.740 -0.466 3.580 1.00 87.75 310 SER A CA 1
ATOM 2358 C C . SER A 1 310 ? -13.935 -1.447 2.424 1.00 87.75 310 SER A C 1
ATOM 2360 O O . SER A 1 310 ? -12.960 -1.887 1.823 1.00 87.75 310 SER A O 1
ATOM 2362 N N . VAL A 1 311 ? -15.184 -1.763 2.072 1.00 84.69 311 VAL A N 1
ATOM 2363 C CA . VAL A 1 311 ? -15.497 -2.772 1.047 1.00 84.69 311 VAL A CA 1
ATOM 2364 C C . VAL A 1 311 ? -15.262 -2.255 -0.372 1.00 84.69 311 VAL A C 1
ATOM 2366 O O . VAL A 1 311 ? -14.874 -3.024 -1.246 1.00 84.69 311 VAL A O 1
ATOM 2369 N N . THR A 1 312 ? -15.484 -0.965 -0.621 1.00 84.69 312 THR A N 1
ATOM 2370 C CA . THR A 1 312 ? -15.457 -0.430 -1.990 1.00 84.69 312 THR A CA 1
ATOM 2371 C C . THR A 1 312 ? -14.165 0.317 -2.285 1.00 84.69 312 THR A C 1
ATOM 2373 O O . THR A 1 312 ? -13.488 0.021 -3.267 1.00 84.69 312 THR A O 1
ATOM 2376 N N . VAL A 1 313 ? -13.792 1.277 -1.438 1.00 84.75 313 VAL A N 1
ATOM 2377 C CA . VAL A 1 313 ? -12.656 2.171 -1.699 1.00 84.75 313 VAL A CA 1
ATOM 2378 C C . VAL A 1 313 ? -11.350 1.483 -1.313 1.00 84.75 313 VAL A C 1
ATOM 2380 O O . VAL A 1 313 ? -10.456 1.359 -2.141 1.00 84.75 313 VAL A O 1
ATOM 2383 N N . ASN A 1 314 ? -11.245 0.951 -0.095 1.00 89.44 314 ASN A N 1
ATOM 2384 C CA . ASN A 1 314 ? -9.991 0.356 0.372 1.00 89.44 314 ASN A CA 1
ATOM 2385 C C . ASN A 1 314 ? -9.628 -0.907 -0.414 1.00 89.44 314 ASN A C 1
ATOM 2387 O O . ASN A 1 314 ? -8.490 -1.032 -0.856 1.00 89.44 314 ASN A O 1
ATOM 2391 N N . ILE A 1 315 ? -10.584 -1.810 -0.658 1.00 87.44 315 ILE A N 1
ATOM 2392 C CA . ILE A 1 315 ? -10.325 -3.020 -1.457 1.00 87.44 315 ILE A CA 1
ATOM 2393 C C . ILE A 1 315 ? -9.934 -2.668 -2.899 1.00 87.44 315 ILE A C 1
ATOM 2395 O O . ILE A 1 315 ? -8.983 -3.247 -3.418 1.00 87.44 315 ILE A O 1
ATOM 2399 N N . SER A 1 316 ? -10.605 -1.705 -3.544 1.00 87.56 316 SER A N 1
ATOM 2400 C CA . SER A 1 316 ? -10.234 -1.303 -4.910 1.00 87.56 316 SER A CA 1
ATOM 2401 C C . SER A 1 316 ? -8.864 -0.624 -4.968 1.00 87.56 316 SER A C 1
ATOM 2403 O O . SER A 1 316 ? -8.104 -0.862 -5.904 1.00 87.56 316 SER A O 1
ATOM 2405 N N . MET A 1 317 ? -8.501 0.171 -3.956 1.00 90.25 317 MET A N 1
ATOM 2406 C CA . MET A 1 317 ? -7.152 0.727 -3.832 1.00 90.25 317 MET A CA 1
ATOM 2407 C C . MET A 1 317 ? -6.100 -0.361 -3.634 1.00 90.25 317 MET A C 1
ATOM 2409 O O . MET A 1 317 ? -5.075 -0.327 -4.308 1.00 90.25 317 MET A O 1
ATOM 2413 N N . LEU A 1 318 ? -6.356 -1.333 -2.756 1.00 91.38 318 LEU A N 1
ATOM 2414 C CA . LEU A 1 318 ? -5.456 -2.466 -2.547 1.00 91.38 318 LEU A CA 1
ATOM 2415 C C . LEU A 1 318 ? -5.251 -3.245 -3.845 1.00 91.38 318 LEU A C 1
ATOM 2417 O O . LEU A 1 318 ? -4.112 -3.491 -4.230 1.00 91.38 318 LEU A O 1
ATOM 2421 N N . LEU A 1 319 ? -6.336 -3.564 -4.556 1.00 90.50 319 LEU A N 1
ATOM 2422 C CA . LEU A 1 319 ? -6.258 -4.250 -5.842 1.00 90.50 319 LEU A CA 1
ATOM 2423 C C . LEU A 1 319 ? -5.440 -3.437 -6.854 1.00 90.50 319 LEU A C 1
ATOM 2425 O O . LEU A 1 319 ? -4.585 -3.998 -7.533 1.00 90.50 319 LEU A O 1
ATOM 2429 N N . ARG A 1 320 ? -5.651 -2.114 -6.918 1.00 90.62 320 ARG A N 1
ATOM 2430 C CA . ARG A 1 320 ? -4.871 -1.207 -7.774 1.00 90.62 320 ARG A CA 1
ATOM 2431 C C . ARG A 1 320 ? -3.390 -1.281 -7.473 1.00 90.62 320 ARG A C 1
ATOM 2433 O O . ARG A 1 320 ? -2.608 -1.465 -8.397 1.00 90.62 320 ARG A O 1
ATOM 2440 N N . TYR A 1 321 ? -3.010 -1.146 -6.208 1.00 92.88 321 TYR A N 1
ATOM 2441 C CA . TYR A 1 321 ? -1.604 -1.182 -5.832 1.00 92.88 321 TYR A CA 1
ATOM 2442 C C . TYR A 1 321 ? -0.973 -2.537 -6.122 1.00 92.88 321 TYR A C 1
ATOM 2444 O O . TYR A 1 321 ? 0.147 -2.569 -6.607 1.00 92.88 321 TYR A O 1
ATOM 2452 N N . VAL A 1 322 ? -1.692 -3.644 -5.923 1.00 94.25 322 VAL A N 1
ATOM 2453 C CA . VAL A 1 322 ? -1.193 -4.972 -6.307 1.00 94.25 322 VAL A CA 1
ATOM 2454 C C . VAL A 1 322 ? -0.955 -5.050 -7.816 1.00 94.25 322 VAL A C 1
ATOM 2456 O O . VAL A 1 322 ? 0.130 -5.443 -8.232 1.00 94.25 322 VAL A O 1
ATOM 2459 N N . VAL A 1 323 ? -1.921 -4.626 -8.638 1.00 92.62 323 VAL A N 1
ATOM 2460 C CA . VAL A 1 323 ? -1.775 -4.622 -10.105 1.00 92.62 323 VAL A CA 1
ATOM 2461 C C . VAL A 1 323 ? -0.628 -3.716 -10.551 1.00 92.62 323 VAL A C 1
ATOM 2463 O O . VAL A 1 323 ? 0.147 -4.108 -11.415 1.00 92.62 323 VAL A O 1
ATOM 2466 N N . GLN A 1 324 ? -0.485 -2.533 -9.952 1.00 92.69 324 GLN A N 1
ATOM 2467 C CA . GLN A 1 324 ? 0.605 -1.610 -10.263 1.00 92.69 324 GLN A CA 1
ATOM 2468 C C . GLN A 1 324 ? 1.965 -2.165 -9.845 1.00 92.69 324 GLN A C 1
ATOM 2470 O O . GLN A 1 324 ? 2.889 -2.131 -10.642 1.00 92.69 324 GLN A O 1
ATOM 2475 N N . ILE A 1 325 ? 2.095 -2.716 -8.636 1.00 92.31 325 ILE A N 1
ATOM 2476 C CA . ILE A 1 325 ? 3.354 -3.302 -8.160 1.00 92.31 325 ILE A CA 1
ATOM 2477 C C . ILE A 1 325 ? 3.759 -4.473 -9.055 1.00 92.31 325 ILE A C 1
ATOM 2479 O O . ILE A 1 325 ? 4.886 -4.504 -9.537 1.00 92.31 325 ILE A O 1
ATOM 2483 N N . VAL A 1 326 ? 2.843 -5.411 -9.313 1.00 94.31 326 VAL A N 1
ATOM 2484 C CA . VAL A 1 326 ? 3.124 -6.588 -10.146 1.00 94.31 326 VAL A CA 1
ATOM 2485 C C . VAL A 1 326 ? 3.420 -6.172 -11.586 1.00 94.31 326 VAL A C 1
ATOM 2487 O O . VAL A 1 326 ? 4.422 -6.601 -12.148 1.00 94.31 326 VAL A O 1
ATOM 2490 N N . GLY A 1 327 ? 2.592 -5.306 -12.171 1.00 93.25 327 GLY A N 1
ATOM 2491 C CA . GLY A 1 327 ? 2.763 -4.836 -13.544 1.00 93.25 327 GLY A CA 1
ATOM 2492 C C . GLY A 1 327 ? 4.060 -4.052 -13.745 1.00 93.25 327 GLY A C 1
ATOM 2493 O O . GLY A 1 327 ? 4.803 -4.346 -14.678 1.00 93.25 327 GLY A O 1
ATOM 2494 N N . SER A 1 328 ? 4.381 -3.116 -12.847 1.00 92.00 328 SER A N 1
ATOM 2495 C CA . SER A 1 328 ? 5.651 -2.383 -12.886 1.00 92.00 328 SER A CA 1
ATOM 2496 C C . SER A 1 328 ? 6.842 -3.319 -12.734 1.00 92.00 328 SER A C 1
ATOM 2498 O O . SER A 1 328 ? 7.793 -3.210 -13.499 1.00 92.00 328 SER A O 1
ATOM 2500 N N . LEU A 1 329 ? 6.790 -4.267 -11.793 1.00 92.25 329 LEU A N 1
ATOM 2501 C CA . LEU A 1 329 ? 7.890 -5.202 -11.567 1.00 92.25 329 LEU A CA 1
ATOM 2502 C C . LEU A 1 329 ? 8.155 -6.061 -12.811 1.00 92.25 329 LEU A C 1
ATOM 2504 O O . LEU A 1 329 ? 9.305 -6.198 -13.217 1.00 92.25 329 LEU A O 1
ATOM 2508 N N . ILE A 1 330 ? 7.100 -6.571 -13.456 1.00 93.69 330 ILE A N 1
ATOM 2509 C CA . ILE A 1 330 ? 7.201 -7.325 -14.713 1.00 93.69 330 ILE A CA 1
ATOM 2510 C C . ILE A 1 330 ? 7.897 -6.486 -15.794 1.00 93.69 330 ILE A C 1
ATOM 2512 O O . ILE A 1 330 ? 8.867 -6.948 -16.392 1.00 93.69 330 ILE A O 1
ATOM 2516 N N . VAL A 1 331 ? 7.446 -5.248 -16.019 1.00 90.62 331 VAL A N 1
ATOM 2517 C CA . VAL A 1 331 ? 8.035 -4.354 -17.033 1.00 90.62 331 VAL A CA 1
ATOM 2518 C C . VAL A 1 331 ? 9.502 -4.037 -16.724 1.00 90.62 331 VAL A C 1
ATOM 2520 O O . VAL A 1 331 ? 10.333 -4.067 -17.629 1.00 90.62 331 VAL A O 1
ATOM 2523 N N . MET A 1 332 ? 9.851 -3.795 -15.458 1.00 87.50 332 MET A N 1
ATOM 2524 C CA . MET A 1 332 ? 11.236 -3.533 -15.045 1.00 87.50 332 MET A CA 1
ATOM 2525 C C . MET A 1 332 ? 12.151 -4.737 -15.304 1.00 87.50 332 MET A C 1
ATOM 2527 O O . MET A 1 332 ? 13.234 -4.572 -15.870 1.00 87.50 332 MET A O 1
ATOM 2531 N N . PHE A 1 333 ? 11.699 -5.953 -14.972 1.00 87.44 333 PHE A N 1
ATOM 2532 C CA . PHE A 1 333 ? 12.454 -7.177 -15.250 1.00 87.44 333 PHE A CA 1
ATOM 2533 C C . PHE A 1 333 ? 12.664 -7.416 -16.749 1.00 87.44 333 PHE A C 1
ATOM 2535 O O . PHE A 1 333 ? 13.751 -7.850 -17.132 1.00 87.44 333 PHE A O 1
ATOM 2542 N N . PHE A 1 334 ? 11.667 -7.110 -17.587 1.00 90.19 334 PHE A N 1
ATOM 2543 C CA . PHE A 1 334 ? 11.806 -7.194 -19.044 1.00 90.19 334 PHE A CA 1
ATOM 2544 C C . PHE A 1 334 ? 12.784 -6.160 -19.610 1.00 90.19 334 PHE A C 1
ATOM 2546 O O . PHE A 1 334 ? 13.499 -6.474 -20.557 1.00 90.19 334 PHE A O 1
ATOM 2553 N N . LEU A 1 335 ? 12.831 -4.949 -19.045 1.00 82.44 335 LEU A N 1
ATOM 2554 C CA . LEU A 1 335 ? 13.721 -3.892 -19.525 1.00 82.44 335 LEU A CA 1
ATOM 2555 C C . LEU A 1 335 ? 15.184 -4.156 -19.142 1.00 82.44 335 LEU A C 1
ATOM 2557 O O . LEU A 1 335 ? 16.070 -4.106 -19.988 1.00 82.44 335 LEU A O 1
ATOM 2561 N N . SER A 1 336 ? 15.450 -4.443 -17.865 1.00 81.56 336 SER A N 1
ATOM 2562 C CA . SER A 1 336 ? 16.779 -4.839 -17.393 1.00 81.56 336 SER A CA 1
ATOM 2563 C C . SER A 1 336 ? 16.681 -5.552 -16.051 1.00 81.56 336 SER A C 1
ATOM 2565 O O . SER A 1 336 ? 16.517 -4.934 -14.993 1.00 81.56 336 SER A O 1
ATOM 2567 N N . TRP A 1 337 ? 16.837 -6.874 -16.073 1.00 85.38 337 TRP A N 1
ATOM 2568 C CA . TRP A 1 337 ? 16.809 -7.685 -14.857 1.00 85.38 337 TRP A CA 1
ATOM 2569 C C . TRP A 1 337 ? 17.950 -7.336 -13.885 1.00 85.38 337 TRP A C 1
ATOM 2571 O O . TRP A 1 337 ? 17.754 -7.393 -12.674 1.00 85.38 337 TRP A O 1
ATOM 2581 N N . ARG A 1 338 ? 19.115 -6.897 -14.389 1.00 70.62 338 ARG A N 1
ATOM 2582 C CA . ARG A 1 338 ? 20.279 -6.533 -13.559 1.00 70.62 338 ARG A CA 1
ATOM 2583 C C . ARG A 1 338 ? 20.034 -5.266 -12.742 1.00 70.62 338 ARG A C 1
ATOM 2585 O O . ARG A 1 338 ? 20.179 -5.294 -11.523 1.00 70.62 338 ARG A O 1
ATOM 2592 N N . LEU A 1 339 ? 19.598 -4.181 -13.391 1.00 72.19 339 LEU A N 1
ATOM 2593 C CA . LEU A 1 339 ? 19.275 -2.921 -12.705 1.00 72.19 339 LEU A CA 1
ATOM 2594 C C . LEU A 1 339 ? 18.089 -3.094 -11.750 1.00 72.19 339 LEU A C 1
ATOM 2596 O O . LEU A 1 339 ? 18.076 -2.536 -10.654 1.00 72.19 339 LEU A O 1
ATOM 2600 N N . THR A 1 340 ? 17.123 -3.928 -12.135 1.00 78.81 340 THR A N 1
ATOM 2601 C CA . THR A 1 340 ? 15.973 -4.252 -11.287 1.00 78.81 340 THR A CA 1
ATOM 2602 C C . THR A 1 340 ? 16.399 -4.968 -10.007 1.00 78.81 340 THR A C 1
ATOM 2604 O O . THR A 1 340 ? 15.922 -4.605 -8.935 1.00 78.81 340 THR A O 1
ATOM 2607 N N . LEU A 1 341 ? 17.324 -5.935 -10.075 1.00 76.31 341 LEU A N 1
ATOM 2608 C CA . LEU A 1 341 ? 17.856 -6.608 -8.882 1.00 76.31 341 LEU A CA 1
ATOM 2609 C C . LEU A 1 341 ? 18.629 -5.654 -7.964 1.00 76.31 341 LEU A C 1
ATOM 2611 O O . LEU A 1 341 ? 18.465 -5.730 -6.745 1.00 76.31 341 LEU A O 1
ATOM 2615 N N . VAL A 1 342 ? 19.415 -4.730 -8.530 1.00 74.81 342 VAL A N 1
ATOM 2616 C CA . VAL A 1 342 ? 20.100 -3.689 -7.745 1.00 74.81 342 VAL A CA 1
ATOM 2617 C C . VAL A 1 342 ? 19.080 -2.843 -6.984 1.00 74.81 342 VAL A C 1
ATOM 2619 O O . VAL A 1 342 ? 19.213 -2.666 -5.775 1.00 74.81 342 VAL A O 1
ATOM 2622 N N . LEU A 1 343 ? 18.012 -2.390 -7.642 1.00 75.62 343 LEU A N 1
ATOM 2623 C CA . LEU A 1 343 ? 16.963 -1.611 -6.984 1.00 75.62 343 LEU A CA 1
ATOM 2624 C C . LEU A 1 343 ? 16.197 -2.437 -5.935 1.00 75.62 343 LEU A C 1
ATOM 2626 O O . LEU A 1 343 ? 15.909 -1.953 -4.840 1.00 75.62 343 LEU A O 1
ATOM 2630 N N . LEU A 1 344 ? 15.894 -3.702 -6.242 1.00 78.12 344 LEU A N 1
ATOM 2631 C CA . LEU A 1 344 ? 15.181 -4.602 -5.338 1.00 78.12 344 LEU A CA 1
ATOM 2632 C C . LEU A 1 344 ? 15.991 -4.907 -4.070 1.00 78.12 344 LEU A C 1
ATOM 2634 O O . LEU A 1 344 ? 15.396 -5.107 -3.014 1.00 78.12 344 LEU A O 1
ATOM 2638 N N . SER A 1 345 ? 17.327 -4.864 -4.136 1.00 74.00 345 SER A N 1
ATOM 2639 C CA . SER A 1 345 ? 18.214 -5.021 -2.973 1.00 74.00 345 SER A CA 1
ATOM 2640 C C . SER A 1 345 ? 17.987 -3.948 -1.894 1.00 74.00 345 SER A C 1
ATOM 2642 O O . SER A 1 345 ? 18.152 -4.217 -0.703 1.00 74.00 345 SER A O 1
ATOM 2644 N N . VAL A 1 346 ? 17.515 -2.759 -2.291 1.00 77.56 346 VAL A N 1
ATOM 2645 C CA . VAL A 1 346 ? 17.230 -1.626 -1.395 1.00 77.56 346 VAL A CA 1
ATOM 2646 C C . VAL A 1 346 ? 15.883 -1.792 -0.676 1.00 77.56 346 VAL A C 1
ATOM 2648 O O . VAL A 1 346 ? 15.682 -1.244 0.410 1.00 77.56 346 VAL A O 1
ATOM 2651 N N . VAL A 1 347 ? 14.957 -2.588 -1.224 1.00 78.06 347 VAL A N 1
ATOM 2652 C CA . VAL A 1 347 ? 13.593 -2.729 -0.687 1.00 78.06 347 VAL A CA 1
ATOM 2653 C C . VAL A 1 347 ? 13.557 -3.408 0.695 1.00 78.06 347 VAL A C 1
ATOM 2655 O O . VAL A 1 347 ? 12.960 -2.824 1.605 1.00 78.06 347 VAL A O 1
ATOM 2658 N N . PRO A 1 348 ? 14.179 -4.587 0.932 1.00 76.81 348 PRO A N 1
ATOM 2659 C CA . PRO A 1 348 ? 14.166 -5.228 2.249 1.00 76.81 348 PRO A CA 1
ATOM 2660 C C . PRO A 1 348 ? 14.695 -4.341 3.392 1.00 76.81 348 PRO A C 1
ATOM 2662 O O . PRO A 1 348 ? 14.019 -4.272 4.422 1.00 76.81 348 PRO A O 1
ATOM 2665 N N . PRO A 1 349 ? 15.822 -3.610 3.241 1.00 70.62 349 PRO A N 1
ATOM 2666 C CA . PRO A 1 349 ? 16.279 -2.644 4.238 1.00 70.62 349 PRO A CA 1
ATOM 2667 C C . PRO A 1 349 ? 15.227 -1.615 4.646 1.00 70.62 349 PRO A C 1
ATOM 2669 O O . PRO A 1 349 ? 14.976 -1.406 5.837 1.00 70.62 349 PRO A O 1
ATOM 2672 N N . VAL A 1 350 ? 14.575 -1.002 3.655 1.00 73.06 350 VAL A N 1
ATOM 2673 C CA . VAL A 1 350 ? 13.542 0.015 3.876 1.00 73.06 350 VAL A CA 1
ATOM 2674 C C . VAL A 1 350 ? 12.344 -0.594 4.602 1.00 73.06 350 VAL A C 1
ATOM 2676 O O . VAL A 1 350 ? 11.838 -0.003 5.556 1.00 73.06 350 VAL A O 1
ATOM 2679 N N . VAL A 1 351 ? 11.922 -1.803 4.215 1.00 74.56 351 VAL A N 1
ATOM 2680 C CA . VAL A 1 351 ? 10.814 -2.518 4.868 1.00 74.56 351 VAL A CA 1
ATOM 2681 C C . VAL A 1 351 ? 11.142 -2.839 6.327 1.00 74.56 351 VAL A C 1
ATOM 2683 O O . VAL A 1 351 ? 10.302 -2.617 7.200 1.00 74.56 351 VAL A O 1
ATOM 2686 N N . ILE A 1 352 ? 12.355 -3.311 6.628 1.00 73.44 352 ILE A N 1
ATOM 2687 C CA . ILE A 1 352 ? 12.786 -3.604 8.005 1.00 73.44 352 ILE A CA 1
ATOM 2688 C C . ILE A 1 352 ? 12.759 -2.329 8.859 1.00 73.44 352 ILE A C 1
ATOM 2690 O O . ILE A 1 352 ? 12.169 -2.330 9.946 1.00 73.44 352 ILE A O 1
ATOM 2694 N N . GLY A 1 353 ? 13.332 -1.231 8.351 1.00 68.38 353 GLY A N 1
ATOM 2695 C CA . GLY A 1 353 ? 13.314 0.071 9.020 1.00 68.38 353 GLY A CA 1
ATOM 2696 C C . GLY A 1 353 ? 11.890 0.575 9.273 1.00 68.38 353 GLY A C 1
ATOM 2697 O O . GLY A 1 353 ? 11.549 0.950 10.398 1.00 68.38 353 GLY A O 1
ATOM 2698 N N . ALA A 1 354 ? 11.021 0.491 8.263 1.00 70.38 354 ALA A N 1
ATOM 2699 C CA . ALA A 1 354 ? 9.619 0.889 8.360 1.00 70.38 354 ALA A CA 1
ATOM 2700 C C . ALA A 1 354 ? 8.832 0.044 9.378 1.00 70.38 354 ALA A C 1
ATOM 2702 O O . ALA A 1 354 ? 8.051 0.591 10.158 1.00 70.38 354 ALA A O 1
ATOM 2703 N N . VAL A 1 355 ? 9.050 -1.276 9.430 1.00 74.69 355 VAL A N 1
ATOM 2704 C CA . VAL A 1 355 ? 8.397 -2.167 10.406 1.00 74.69 355 VAL A CA 1
ATOM 2705 C C . VAL A 1 355 ? 8.835 -1.835 11.830 1.00 74.69 355 VAL A C 1
ATOM 2707 O O . VAL A 1 355 ? 8.001 -1.804 12.741 1.00 74.69 355 VAL A O 1
ATOM 2710 N N . PHE A 1 356 ? 10.127 -1.584 12.043 1.00 71.81 356 PHE A N 1
ATOM 2711 C CA . PHE A 1 356 ? 10.644 -1.219 13.357 1.00 71.81 356 PHE A CA 1
ATOM 2712 C C . PHE A 1 356 ? 10.066 0.120 13.831 1.00 71.81 356 PHE A C 1
ATOM 2714 O O . PHE A 1 356 ? 9.476 0.198 14.914 1.00 71.81 356 PHE A O 1
ATOM 2721 N N . TYR A 1 357 ? 10.148 1.141 12.976 1.00 67.12 357 TYR A N 1
ATOM 2722 C CA . TYR A 1 357 ? 9.575 2.457 13.233 1.00 67.12 357 TYR A CA 1
ATOM 2723 C C . TYR A 1 357 ? 8.063 2.373 13.497 1.00 67.12 357 TYR A C 1
ATOM 2725 O O . TYR A 1 357 ? 7.561 2.913 14.482 1.00 67.12 357 TYR A O 1
ATOM 2733 N N . GLY A 1 358 ? 7.332 1.595 12.693 1.00 70.50 358 GLY A N 1
ATOM 2734 C CA . GLY A 1 358 ? 5.895 1.375 12.852 1.00 70.50 358 GLY A CA 1
ATOM 2735 C C . GLY A 1 358 ? 5.520 0.740 14.194 1.00 70.50 358 GLY A C 1
ATOM 2736 O O . GLY A 1 358 ? 4.561 1.175 14.839 1.00 70.50 358 GLY A O 1
ATOM 2737 N N . LYS A 1 359 ? 6.294 -0.245 14.678 1.00 74.31 359 LYS A N 1
ATOM 2738 C CA . LYS A 1 359 ? 6.101 -0.824 16.023 1.00 74.31 359 LYS A CA 1
ATOM 2739 C C . LYS A 1 359 ? 6.278 0.226 17.118 1.00 74.31 359 LYS A C 1
ATOM 2741 O O . LYS A 1 359 ? 5.536 0.224 18.101 1.00 74.31 359 LYS A O 1
ATOM 2746 N N . GLN A 1 360 ? 7.237 1.128 16.956 1.00 70.94 360 GLN A N 1
ATOM 2747 C CA . GLN A 1 360 ? 7.498 2.175 17.933 1.00 70.94 360 GLN A CA 1
ATOM 2748 C C . GLN A 1 360 ? 6.397 3.232 17.956 1.00 70.94 360 GLN A C 1
ATOM 2750 O O . GLN A 1 360 ? 5.881 3.543 19.030 1.00 70.94 360 GLN A O 1
ATOM 2755 N N . VAL A 1 361 ? 5.968 3.700 16.782 1.00 79.62 361 VAL A N 1
ATOM 2756 C CA . VAL A 1 361 ? 4.826 4.611 16.642 1.00 79.62 361 VAL A CA 1
ATOM 2757 C C . VAL A 1 361 ? 3.568 3.994 17.246 1.00 79.62 361 VAL A C 1
ATOM 2759 O O . VAL A 1 361 ? 2.846 4.672 17.970 1.00 79.62 361 VAL A O 1
ATOM 2762 N N . ARG A 1 362 ? 3.316 2.696 17.030 1.00 73.75 362 ARG A N 1
ATOM 2763 C CA . ARG A 1 362 ? 2.178 1.996 17.642 1.00 73.75 362 ARG A CA 1
ATOM 2764 C C . ARG A 1 362 ? 2.224 2.038 19.171 1.00 73.75 362 ARG A C 1
ATOM 2766 O O . ARG A 1 362 ? 1.203 2.305 19.797 1.00 73.75 362 ARG A O 1
ATOM 2773 N N . ASN A 1 363 ? 3.389 1.797 19.768 1.00 77.19 363 ASN A N 1
ATOM 2774 C CA . ASN A 1 363 ? 3.549 1.851 21.223 1.00 77.19 363 ASN A CA 1
ATOM 2775 C C . ASN A 1 363 ? 3.360 3.271 21.767 1.00 77.19 363 ASN A C 1
ATOM 2777 O O . ASN A 1 363 ? 2.750 3.441 22.820 1.00 77.19 363 ASN A O 1
ATOM 2781 N N . LEU A 1 364 ? 3.859 4.281 21.052 1.00 78.75 364 LEU A N 1
ATOM 2782 C CA . LEU A 1 364 ? 3.710 5.678 21.448 1.00 78.75 364 LEU A CA 1
ATOM 2783 C C . LEU A 1 364 ? 2.251 6.136 21.345 1.00 78.75 364 LEU A C 1
ATOM 2785 O O . LEU A 1 364 ? 1.748 6.759 22.271 1.00 78.75 364 LEU A O 1
ATOM 2789 N N . ARG A 1 365 ? 1.546 5.739 20.277 1.00 73.75 365 ARG A N 1
ATOM 2790 C CA . ARG A 1 365 ? 0.101 5.964 20.131 1.00 73.75 365 ARG A CA 1
ATOM 2791 C C . ARG A 1 365 ? -0.690 5.327 21.264 1.00 73.75 365 ARG A C 1
ATOM 2793 O O . ARG A 1 365 ? -1.604 5.964 21.762 1.00 73.75 365 ARG A O 1
ATOM 2800 N N . LYS A 1 366 ? -0.332 4.107 21.684 1.00 82.62 366 LYS A N 1
ATOM 2801 C CA . LYS A 1 366 ? -0.991 3.453 22.821 1.00 82.62 366 LYS A CA 1
ATOM 2802 C C . LYS A 1 366 ? -0.815 4.274 24.102 1.00 82.62 366 LYS A C 1
ATOM 2804 O O . LYS A 1 366 ? -1.808 4.636 24.706 1.00 82.62 366 LYS A O 1
ATOM 2809 N N . LYS A 1 367 ? 0.421 4.658 24.441 1.00 83.62 367 LYS A N 1
ATOM 2810 C CA . LYS A 1 367 ? 0.689 5.515 25.610 1.00 83.62 367 LYS A CA 1
ATOM 2811 C C . LYS A 1 367 ? -0.061 6.846 25.546 1.00 83.62 367 LYS A C 1
ATOM 2813 O O . LYS A 1 367 ? -0.644 7.260 26.532 1.00 83.62 367 LYS A O 1
ATOM 2818 N N . PHE A 1 368 ? -0.055 7.498 24.385 1.00 86.25 368 PHE A N 1
ATOM 2819 C CA . PHE A 1 368 ? -0.774 8.754 24.184 1.00 86.25 368 PHE A CA 1
ATOM 2820 C C . PHE A 1 368 ? -2.284 8.584 24.385 1.00 86.25 368 PHE A C 1
ATOM 2822 O O . PHE A 1 368 ? -2.901 9.416 25.033 1.00 86.25 368 PHE A O 1
ATOM 2829 N N . GLN A 1 369 ? -2.874 7.500 23.870 1.00 83.31 369 GLN A N 1
ATOM 2830 C CA . GLN A 1 369 ? -4.288 7.191 24.092 1.00 83.31 369 GLN A CA 1
ATOM 2831 C C . GLN A 1 369 ? -4.593 6.853 25.556 1.00 83.31 369 GLN A C 1
ATOM 2833 O O . GLN A 1 369 ? -5.612 7.309 26.058 1.00 83.31 369 GLN A O 1
ATOM 2838 N N . ASP A 1 370 ? -3.717 6.110 26.239 1.00 88.62 370 ASP A N 1
ATOM 2839 C CA . ASP A 1 370 ? -3.880 5.772 27.657 1.00 88.62 370 ASP A CA 1
ATOM 2840 C C . ASP A 1 370 ? -3.855 7.045 28.532 1.00 88.62 370 ASP A C 1
ATOM 2842 O O . ASP A 1 370 ? -4.710 7.222 29.397 1.00 88.62 370 ASP A O 1
ATOM 2846 N N . GLU A 1 371 ? -2.924 7.973 28.280 1.00 89.06 371 GLU A N 1
ATOM 2847 C CA . GLU A 1 371 ? -2.863 9.262 28.990 1.00 89.06 371 GLU A CA 1
ATOM 2848 C C . GLU A 1 371 ? -4.027 10.194 28.621 1.00 89.06 371 GLU A C 1
ATOM 2850 O O . GLU A 1 371 ? -4.598 10.849 29.492 1.00 89.06 371 GLU A O 1
ATOM 2855 N N . LEU A 1 372 ? -4.442 10.212 27.349 1.00 90.25 372 LEU A N 1
ATOM 2856 C CA . LEU A 1 372 ? -5.615 10.971 26.912 1.00 90.25 372 LEU A CA 1
ATOM 2857 C C . LEU A 1 372 ? -6.900 10.463 27.582 1.00 90.25 372 LEU A C 1
ATOM 2859 O O . LEU A 1 372 ? -7.754 11.269 27.951 1.00 90.25 372 LEU A O 1
ATOM 2863 N N . ALA A 1 373 ? -7.034 9.146 27.766 1.00 90.25 373 ALA A N 1
ATOM 2864 C CA . ALA A 1 373 ? -8.169 8.541 28.455 1.00 90.25 373 ALA A CA 1
ATOM 2865 C C . ALA A 1 373 ? -8.214 8.942 29.936 1.00 90.25 373 ALA A C 1
ATOM 2867 O O . ALA A 1 373 ? -9.272 9.337 30.414 1.00 90.25 373 ALA A O 1
ATOM 2868 N N . LYS A 1 374 ? -7.072 8.925 30.640 1.00 91.31 374 LYS A N 1
ATOM 2869 C CA . LYS A 1 374 ? -6.978 9.409 32.031 1.00 91.31 374 LYS A CA 1
ATOM 2870 C C . LYS A 1 374 ? -7.347 10.887 32.152 1.00 91.31 374 LYS A C 1
ATOM 2872 O O . LYS A 1 374 ? -8.143 11.251 33.007 1.00 91.31 374 LYS A O 1
ATOM 2877 N N . ALA A 1 375 ? -6.803 11.737 31.280 1.00 91.81 375 ALA A N 1
ATOM 2878 C CA . ALA A 1 375 ? -7.122 13.163 31.282 1.00 91.81 375 ALA A CA 1
ATOM 2879 C C . ALA A 1 375 ? -8.615 13.413 31.014 1.00 91.81 375 ALA A C 1
ATOM 2881 O O . ALA A 1 375 ? -9.224 14.258 31.666 1.00 91.81 375 ALA A O 1
ATOM 2882 N N . SER A 1 376 ? -9.208 12.650 30.089 1.00 91.81 376 SER A N 1
ATOM 2883 C CA . SER A 1 376 ? -10.642 12.724 29.788 1.00 91.81 376 SER A CA 1
ATOM 2884 C C . SER A 1 376 ? -11.492 12.275 30.975 1.00 91.81 376 SER A C 1
ATOM 2886 O O . SER A 1 376 ? -12.450 12.961 31.306 1.00 91.81 376 SER A O 1
ATOM 2888 N N . ALA A 1 377 ? -11.108 11.190 31.653 1.00 92.31 377 ALA A N 1
ATOM 2889 C CA . ALA A 1 377 ? -11.791 10.714 32.853 1.00 92.31 377 ALA A CA 1
ATOM 2890 C C . ALA A 1 377 ? -11.748 11.753 33.988 1.00 92.31 377 ALA A C 1
ATOM 2892 O O . ALA A 1 377 ? -12.781 12.051 34.575 1.00 92.31 377 ALA A O 1
ATOM 2893 N N . ASN A 1 378 ? -10.592 12.379 34.238 1.00 93.38 378 ASN A N 1
ATOM 2894 C CA . ASN A 1 378 ? -10.468 13.433 35.253 1.00 93.38 378 ASN A CA 1
ATOM 2895 C C . ASN A 1 378 ? -11.306 14.676 34.909 1.00 93.38 378 ASN A C 1
ATOM 2897 O O . ASN A 1 378 ? -11.912 15.290 35.788 1.00 93.38 378 ASN A O 1
ATOM 2901 N N . ALA A 1 379 ? -11.333 15.072 33.633 1.00 94.56 379 ALA A N 1
ATOM 2902 C CA . ALA A 1 379 ? -12.172 16.175 33.176 1.00 94.56 379 ALA A CA 1
ATOM 2903 C C . ALA A 1 379 ? -13.664 15.842 33.339 1.00 94.56 379 ALA A C 1
ATOM 2905 O O . ALA A 1 379 ? -14.428 16.681 33.808 1.00 94.56 379 ALA A O 1
ATOM 2906 N N . GLU A 1 380 ? -14.069 14.616 32.997 1.00 93.81 380 GLU A N 1
ATOM 2907 C CA . GLU A 1 380 ? -15.438 14.122 33.165 1.00 93.81 380 GLU A CA 1
ATOM 2908 C C . GLU A 1 380 ? -15.853 14.089 34.642 1.00 93.81 380 GLU A C 1
ATOM 2910 O O . GLU A 1 380 ? -16.927 14.586 34.975 1.00 93.81 380 GLU A O 1
ATOM 2915 N N . GLU A 1 381 ? -14.983 13.615 35.539 1.00 93.25 381 GLU A N 1
ATOM 2916 C CA . GLU A 1 381 ? -15.205 13.641 36.990 1.00 93.25 381 GLU A CA 1
ATOM 2917 C C . GLU A 1 381 ? -15.361 15.077 37.511 1.00 93.25 381 GLU A C 1
ATOM 2919 O O . GLU A 1 381 ? -16.315 15.377 38.227 1.00 93.25 381 GLU A O 1
ATOM 2924 N N . THR A 1 382 ? -14.479 15.990 37.090 1.00 93.94 382 THR A N 1
ATOM 2925 C CA . THR A 1 382 ? -14.532 17.406 37.490 1.00 93.94 382 THR A CA 1
ATOM 2926 C C . THR A 1 382 ? -15.819 18.080 37.009 1.00 93.94 382 THR A C 1
ATOM 2928 O O . THR A 1 382 ? -16.473 18.785 37.773 1.00 93.94 382 THR A O 1
ATOM 2931 N N . PHE A 1 383 ? -16.220 17.861 35.751 1.00 94.75 383 PHE A N 1
ATOM 2932 C CA . PHE A 1 383 ? -17.466 18.417 35.218 1.00 94.75 383 PHE A CA 1
ATOM 2933 C C . PHE A 1 383 ? -18.704 17.798 35.867 1.00 94.75 383 PHE A C 1
ATOM 2935 O O . PHE A 1 383 ? -19.672 18.513 36.128 1.00 94.75 383 PHE A O 1
ATOM 2942 N N . SER A 1 384 ? -18.675 16.496 36.156 1.00 92.50 384 SER A N 1
ATOM 2943 C CA . SER A 1 384 ? -19.756 15.806 36.863 1.00 92.50 384 SER A CA 1
ATOM 2944 C C . SER A 1 384 ? -19.929 16.345 38.286 1.00 92.50 384 SER A C 1
ATOM 2946 O O . SER A 1 384 ? -21.056 16.530 38.742 1.00 92.50 384 SER A O 1
ATOM 2948 N N . ASN A 1 385 ? -18.822 16.657 38.962 1.00 93.44 385 ASN A N 1
ATOM 2949 C CA . ASN A 1 385 ? -18.796 17.138 40.342 1.00 93.44 385 ASN A CA 1
ATOM 2950 C C . ASN A 1 385 ? -18.756 18.667 40.454 1.00 93.44 385 ASN A C 1
ATOM 2952 O O . ASN A 1 385 ? -18.516 19.189 41.529 1.00 93.44 385 ASN A O 1
ATOM 2956 N N . ILE A 1 386 ? -19.039 19.425 39.391 1.00 91.25 386 ILE A N 1
ATOM 2957 C CA . ILE A 1 386 ? -18.869 20.891 39.408 1.00 91.25 386 ILE A CA 1
ATOM 2958 C C . ILE A 1 386 ? -19.780 21.634 40.405 1.00 91.25 386 ILE A C 1
ATOM 2960 O O . ILE A 1 386 ? -19.605 22.827 40.644 1.00 91.25 386 ILE A O 1
ATOM 2964 N N . ARG A 1 387 ? -20.799 20.951 40.943 1.00 76.75 387 ARG A N 1
ATOM 2965 C CA . ARG A 1 387 ? -21.724 21.487 41.956 1.00 76.75 387 ARG A CA 1
ATOM 2966 C C . ARG A 1 387 ? -21.307 21.186 43.401 1.00 76.75 387 ARG A C 1
ATOM 2968 O O . ARG A 1 387 ? -21.904 21.775 44.299 1.00 76.75 387 ARG A O 1
ATOM 2975 N N . THR A 1 388 ? -20.371 20.266 43.610 1.00 74.75 388 THR A N 1
ATOM 2976 C CA . THR A 1 388 ? -19.757 19.935 44.909 1.00 74.75 388 THR A CA 1
ATOM 2977 C C . THR A 1 388 ? -18.401 20.597 45.002 1.00 74.75 388 THR A C 1
ATOM 2979 O O . THR A 1 388 ? -18.127 21.192 46.064 1.00 74.75 388 THR A O 1
#

Sequence (388 aa):
MAIPPLLVCLGDGALVILFFFITGLHHEHSYLENEQAADYAWDTSLLDVVVLAGVRLAILSAIWLYAEHKVSQAIEKDAAIYRPSIFLQIIAVGLPLASAAHAAAKLVLLADEHKHASGATQGLAIATAAVAVAGAFASGLLGTTLSSEMRRRQARHLLDAHETASGNDPEKGEANKKPPKVDLKRLISLAKPEKWLLAGGTFAMVFSSGATIAAPYLFGQVIDAATAKADAQHKLDRQILYLGIVYGVGSFAAFVRAWLFTWAGQRLVARVRRRVFAAIVRQDISFFDTNRTGELTNRLASDTQVIQNSVTVNISMLLRYVVQIVGSLIVMFFLSWRLTLVLLSVVPPVVIGAVFYGKQVRNLRKKFQDELAKASANAEETFSNIRT

pLDDT: mean 74.95, std 16.21, range [31.61, 96.81]

Radius of gyration: 31.17 Å; chains: 1; bounding box: 94×40×85 Å

Organism: Monosiga brevicollis (NCBI:txid81824)

Foldseek 3Di:
DDDPVLVLLVVLLVVLVVLCVVQVVVVVVVVVVDPCVVPDDPLLDCVVLNVLSVVLSVLLNVLLVVVVVVLVVCLVVVHPQDDPDLVSLLSQQVSLLVSLLVLLLSLLVLVVVCPPPDDPSSVSSNVSSVSSNVSSVVSNVVSVVSSVVSRVVVVVSVVVVVVVVDDDDDPDPDDDDDDDDDDVVVLLVLLVVLVVLLVLLVVLLLLLLVLVLCLVVLVVQLVVLCPDPPPSPVSNVVSVVVNVVSVVSSVVSVVSNVVSLVVSLVVSLVVVLVVLVVVVVPDDVVVPVPDDPVRSVCCSPPVSNVSSCVNRVVVSVVVSVVSNVVVNLVVVCVVPVSVSVSVVSVVVSVVVSCVVVVVVVVVVVVVVVVVVVVVVVVVVVCVVVVVD

Secondary structure (DSSP, 8-state):
-PPPHHHHHHHHHHHHHHHHHHHHHHHHHHHHSSTTTT---TTT-THHHHHHHHHHHHHHHHHHHHHHHHHHHHHHTT-S-----HHHHHHHHHHHHHHHHHHHHHHHHHHHHTTT---HHHHHHHHHHHHHHHHHHHHHHHHHHHHHHHHHHHHHHHHHHHHTT--------SS--PPPPP-HHHHHHHTGGGHHHHHHHHHHHHHHHHHHHHHHHHHHHHHHHHH-SSSHHHHHHHHHHHHHHHHHHHHHHHHHHHHHHHHHHHHHHHHHHHHHHHHHHTS-HHHHHHS-HHHHHHIIIIIHHHHHIIIIIIHHHHHHHHHHHHHHHHHHHHH-HHHHHHHHHHHHHHHHHHHHHHHHHHHHHHHHHHHHHHHHHHHHHHHHTTT-

InterPro domains:
  IPR011527 ABC transporter type 1, transmembrane domain [PF00664] (201-388)
  IPR011527 ABC transporter type 1, transmembrane domain [PS50929] (199-388)
  IPR036640 ABC transporter type 1, transmembrane domain superfamily [G3DSA:1.20.1560.10] (162-388)
  IPR036640 ABC transporter type 1, transmembrane domain superfamily [SSF90123] (179-388)
  IPR039421 Type 1 protein exporter [PTHR43394] (165-388)